Protein AF-A0A7Y7NIA6-F1 (afdb_monomer)

pLDDT: mean 88.86, std 13.06, range [45.69, 98.88]

Mean predicted aligned error: 6.19 Å

Foldseek 3Di:
DVVVVVVVVVVVVVVVVPPDPPVLPDLVNLLVLLVLLVVLQLLFAAQAQDFRHLQGFFFAQWPVQHGQATERFQRLLVLLLLLLLLLLVLLQCVVVVFPCSVVSVVSSVSNLNNCQPQFQQCLCLADPPDGGDLQLKTFSGRQDFCNLVPVVSLCSSQPVHDQQQMDDPVVNDHRVPDDPLARGHHRTYPPDDPRTHIDALLSLLSNLLSLLSQLQRDDPPDPSNVSSLSNLLSNLCQQVCLVVVVDDDDQQGRFHARPVSHTDDVVNRGRCRLCNQLSLLLNCLSPVVSVVVVVVSPDVVSLVSLQCLLQDADPALSVLLSSLSSCLNSLRHWDFDDDPVDTDTDSCSLVSLCNSQVQQLLSLVSNLSSCSSPVDLDPCVVSLVSLSLLSSLADSSAAFAPADPPHPAPSLRHDRVSSSDGSCNSRNNDPPGGRNGSCSSNSSSSSSSCVSVVNRRHD

Nearest PDB structures (foldseek):
  4ce7-assembly1_A  TM=3.516E-01  e=9.930E-02  Nonlabens ulvanivorans

Radius of gyration: 23.61 Å; Cα contacts (8 Å, |Δi|>4): 864; chains: 1; bounding box: 65×95×49 Å

Structure (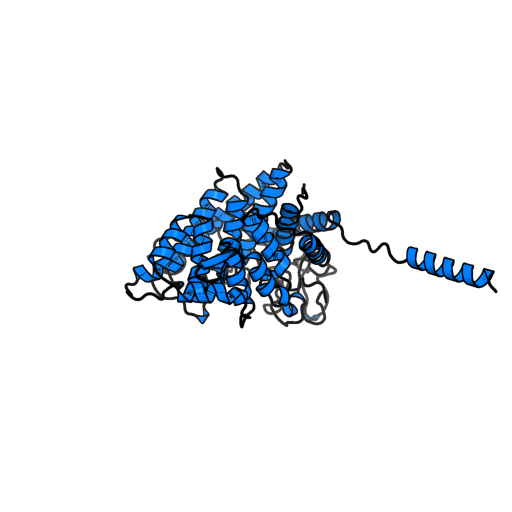mmCIF, N/CA/C/O backbone):
data_AF-A0A7Y7NIA6-F1
#
_entry.id   AF-A0A7Y7NIA6-F1
#
loop_
_atom_site.group_PDB
_atom_site.id
_atom_site.type_symbol
_atom_site.label_atom_id
_atom_site.label_alt_id
_atom_site.label_comp_id
_atom_site.label_asym_id
_atom_site.label_entity_id
_atom_site.label_seq_id
_atom_site.pdbx_PDB_ins_code
_atom_site.Cartn_x
_atom_site.Cartn_y
_atom_site.Cartn_z
_atom_site.occupancy
_atom_site.B_iso_or_equiv
_atom_site.auth_seq_id
_atom_site.auth_comp_id
_atom_site.auth_asym_id
_atom_site.auth_atom_id
_atom_site.pdbx_PDB_model_num
ATOM 1 N N . MET A 1 1 ? -16.067 -66.776 9.858 1.00 56.94 1 MET A N 1
ATOM 2 C CA . MET A 1 1 ? -16.640 -65.543 9.255 1.00 56.94 1 MET A CA 1
ATOM 3 C C . MET A 1 1 ? -16.620 -64.309 10.169 1.00 56.94 1 MET A C 1
ATOM 5 O O . MET A 1 1 ? -16.298 -63.241 9.666 1.00 56.94 1 MET A O 1
ATOM 9 N N . ARG A 1 2 ? -16.915 -64.394 11.481 1.00 56.59 2 ARG A N 1
ATOM 10 C CA . ARG A 1 2 ? -16.850 -63.221 12.394 1.00 56.59 2 ARG A CA 1
ATOM 11 C C . ARG A 1 2 ? -15.434 -62.653 12.600 1.00 56.59 2 ARG A C 1
ATOM 13 O O . ARG A 1 2 ? -15.270 -61.440 12.601 1.00 56.59 2 ARG A O 1
ATOM 20 N N . THR A 1 3 ? -14.418 -63.508 12.688 1.00 60.34 3 THR A N 1
ATOM 21 C CA . THR A 1 3 ? -13.001 -63.115 12.820 1.00 60.34 3 THR A CA 1
ATOM 22 C C . THR A 1 3 ? -12.452 -62.402 11.580 1.00 60.34 3 THR A C 1
ATOM 24 O O . THR A 1 3 ? -11.705 -61.441 11.716 1.00 60.34 3 THR A O 1
ATOM 27 N N . LEU A 1 4 ? -12.895 -62.787 10.377 1.00 60.66 4 LEU A N 1
ATOM 28 C CA . LEU A 1 4 ? -12.480 -62.138 9.128 1.00 60.66 4 LEU A CA 1
ATOM 29 C C . LEU A 1 4 ? -13.048 -60.708 9.002 1.00 60.66 4 LEU A C 1
ATOM 31 O O . LEU A 1 4 ? -12.339 -59.814 8.563 1.00 60.66 4 LEU A O 1
ATOM 35 N N . ARG A 1 5 ? -14.287 -60.461 9.469 1.00 58.72 5 ARG A N 1
ATOM 36 C CA . ARG A 1 5 ? -14.918 -59.122 9.461 1.00 58.72 5 ARG A CA 1
ATOM 37 C C . ARG A 1 5 ? -14.250 -58.130 10.420 1.00 58.72 5 ARG A C 1
ATOM 39 O O . ARG A 1 5 ? -14.116 -56.961 10.075 1.00 58.72 5 ARG A O 1
ATOM 46 N N . LEU A 1 6 ? -13.811 -58.586 11.595 1.00 60.78 6 LEU A N 1
ATOM 47 C CA . LEU A 1 6 ? -13.069 -57.747 12.548 1.00 60.78 6 LEU A CA 1
ATOM 48 C C . LEU A 1 6 ? -11.687 -57.357 12.006 1.00 60.78 6 LEU A C 1
ATOM 50 O O . LEU A 1 6 ? -11.270 -56.213 12.168 1.00 60.78 6 LEU A O 1
ATOM 54 N N . PHE A 1 7 ? -11.020 -58.267 11.292 1.00 68.44 7 PHE A N 1
ATOM 55 C CA . PHE A 1 7 ? -9.722 -57.996 10.672 1.00 68.44 7 PHE A CA 1
ATOM 56 C C . PHE A 1 7 ? -9.826 -56.968 9.532 1.00 68.44 7 PHE A C 1
ATOM 58 O O . PHE A 1 7 ? -8.998 -56.065 9.440 1.00 68.44 7 PHE A O 1
ATOM 65 N N . THR A 1 8 ? -10.883 -57.027 8.709 1.00 66.88 8 THR A N 1
ATOM 66 C CA . THR A 1 8 ? -11.112 -56.033 7.644 1.00 66.88 8 THR A CA 1
ATOM 67 C C . THR A 1 8 ? -11.431 -54.642 8.203 1.00 66.88 8 THR A C 1
ATOM 69 O O . THR A 1 8 ? -10.906 -53.656 7.694 1.00 66.88 8 THR A O 1
ATOM 72 N N . ILE A 1 9 ? -12.232 -54.539 9.274 1.00 69.62 9 ILE A N 1
ATOM 73 C CA . ILE A 1 9 ? -12.530 -53.250 9.931 1.00 69.62 9 ILE A CA 1
ATOM 74 C C . ILE A 1 9 ? -11.260 -52.645 10.545 1.00 69.62 9 ILE A C 1
ATOM 76 O O . ILE A 1 9 ? -11.031 -51.443 10.407 1.00 69.62 9 ILE A O 1
ATOM 80 N N . LEU A 1 10 ? -10.401 -53.461 11.164 1.00 65.62 10 LEU A N 1
ATOM 81 C CA . LEU A 1 10 ? -9.127 -52.999 11.714 1.00 65.62 10 LEU A CA 1
ATOM 82 C C . LEU A 1 10 ? -8.172 -52.508 10.610 1.00 65.62 10 LEU A C 1
ATOM 84 O O . LEU A 1 10 ? -7.599 -51.431 10.745 1.00 65.62 10 LEU A O 1
ATOM 88 N N . ILE A 1 11 ? -8.058 -53.230 9.487 1.00 65.38 11 ILE A N 1
ATOM 89 C CA . ILE A 1 11 ? -7.223 -52.809 8.348 1.00 65.38 11 ILE A CA 1
ATOM 90 C C . ILE A 1 11 ? -7.751 -51.515 7.724 1.00 65.38 11 ILE A C 1
ATOM 92 O O . ILE A 1 11 ? -6.953 -50.624 7.448 1.00 65.38 11 ILE A O 1
ATOM 96 N N . VAL A 1 12 ? -9.067 -51.349 7.554 1.00 61.09 12 VAL A N 1
ATOM 97 C CA . VAL A 1 12 ? -9.652 -50.094 7.048 1.00 61.09 12 VAL A CA 1
ATOM 98 C C . VAL A 1 12 ? -9.419 -48.938 8.029 1.00 61.09 12 VAL A C 1
ATOM 100 O O . VAL A 1 12 ? -9.083 -47.843 7.594 1.00 61.09 12 VAL A O 1
ATOM 103 N N . SER A 1 13 ? -9.489 -49.179 9.342 1.00 58.16 13 SER A N 1
ATOM 104 C CA . SER A 1 13 ? -9.262 -48.152 10.374 1.00 58.16 13 SER A CA 1
ATOM 105 C C . SER A 1 13 ? -7.787 -47.739 10.486 1.00 58.16 13 SER A C 1
ATOM 107 O O . SER A 1 13 ? -7.479 -46.558 10.653 1.00 58.16 13 SER A O 1
ATOM 109 N N . ILE A 1 14 ? -6.859 -48.688 10.320 1.00 58.38 14 ILE A N 1
ATOM 110 C CA . ILE A 1 14 ? -5.411 -48.428 10.285 1.00 58.38 14 ILE A CA 1
ATOM 111 C C . ILE A 1 14 ? -5.025 -47.757 8.956 1.00 58.38 14 ILE A C 1
ATOM 113 O O . ILE A 1 14 ? -4.240 -46.814 8.953 1.00 58.38 14 ILE A O 1
ATOM 117 N N . SER A 1 15 ? -5.652 -48.138 7.839 1.00 55.12 15 SER A N 1
ATOM 118 C CA . SER A 1 15 ? -5.451 -47.493 6.529 1.00 55.12 15 SER A CA 1
ATOM 119 C C . SER A 1 15 ? -6.002 -46.059 6.497 1.00 55.12 15 SER A C 1
ATOM 121 O O . SER A 1 15 ? -5.411 -45.181 5.869 1.00 55.12 15 SER A O 1
ATOM 123 N N . PHE A 1 16 ? -7.079 -45.778 7.242 1.00 52.41 16 PHE A N 1
ATOM 124 C CA . PHE A 1 16 ? -7.584 -44.415 7.447 1.00 52.41 16 PHE A CA 1
ATOM 125 C C . PHE A 1 16 ? -6.698 -43.589 8.396 1.00 52.41 16 PHE A C 1
ATOM 127 O O . PHE A 1 16 ? -6.672 -42.368 8.298 1.00 52.41 16 PHE A O 1
ATOM 134 N N . SER A 1 17 ? -5.915 -44.239 9.265 1.00 51.81 17 SER A N 1
ATOM 135 C CA . SER A 1 17 ? -4.965 -43.572 10.173 1.00 51.81 17 SER A CA 1
ATOM 136 C C . SER A 1 17 ? -3.594 -43.306 9.532 1.00 51.81 17 SER A C 1
ATOM 138 O O . SER A 1 17 ? -2.865 -42.428 9.980 1.00 51.81 17 SER A O 1
ATOM 140 N N . ILE A 1 18 ? -3.248 -44.031 8.460 1.00 54.09 18 ILE A N 1
ATOM 141 C CA . ILE A 1 18 ? -2.045 -43.795 7.634 1.00 54.09 18 ILE A CA 1
ATOM 142 C C . ILE A 1 18 ? -2.337 -42.780 6.509 1.00 54.09 18 ILE A C 1
ATOM 144 O O . ILE A 1 18 ? -1.442 -42.331 5.792 1.00 54.09 18 ILE A O 1
ATOM 148 N N . SER A 1 19 ? -3.594 -42.347 6.381 1.00 48.62 19 SER A N 1
ATOM 149 C CA . SER A 1 19 ? -4.010 -41.337 5.414 1.00 48.62 19 SER A CA 1
ATOM 150 C C . SER A 1 19 ? -3.539 -39.948 5.844 1.00 48.62 19 SER A C 1
ATOM 152 O O . SER A 1 19 ? -4.244 -39.162 6.466 1.00 48.62 19 SER A O 1
ATOM 154 N N . THR A 1 20 ? -2.312 -39.656 5.425 1.00 51.34 20 THR A N 1
ATOM 155 C CA . THR A 1 20 ? -1.742 -38.328 5.246 1.00 51.34 20 THR A CA 1
ATOM 156 C C . THR A 1 20 ? -1.583 -37.514 6.530 1.00 51.34 20 THR A C 1
ATOM 158 O O . THR A 1 20 ? -2.423 -36.693 6.896 1.00 51.34 20 THR A O 1
ATOM 161 N N . THR A 1 21 ? -0.381 -37.564 7.103 1.00 45.69 21 THR A N 1
ATOM 162 C CA . THR A 1 21 ? 0.254 -36.323 7.557 1.00 45.69 21 THR A CA 1
ATOM 163 C C . THR A 1 21 ? 0.421 -35.420 6.332 1.00 45.69 21 THR A C 1
ATOM 165 O O . THR A 1 21 ? 1.514 -35.266 5.790 1.00 45.69 21 THR A O 1
ATOM 168 N N . LEU A 1 22 ? -0.685 -34.854 5.831 1.00 47.16 22 LEU A N 1
ATOM 169 C CA . LEU A 1 22 ? -0.626 -33.611 5.088 1.00 47.16 22 LEU A CA 1
ATOM 170 C C . LEU A 1 22 ? 0.142 -32.697 6.030 1.00 47.16 22 LEU A C 1
ATOM 172 O O . LEU A 1 22 ? -0.344 -32.398 7.121 1.00 47.16 22 LEU A O 1
ATOM 176 N N . TYR A 1 23 ? 1.370 -32.338 5.657 1.00 48.06 23 TYR A N 1
ATOM 177 C CA . TYR A 1 23 ? 2.095 -31.245 6.282 1.00 48.06 23 TYR A CA 1
ATOM 178 C C . TYR A 1 23 ? 1.255 -29.995 6.029 1.00 48.06 23 TYR A C 1
ATOM 180 O O . TYR A 1 23 ? 1.491 -29.241 5.086 1.00 48.06 23 TYR A O 1
ATOM 188 N N . ALA A 1 24 ? 0.194 -29.840 6.822 1.00 53.22 24 ALA A N 1
ATOM 189 C CA . ALA A 1 24 ? -0.605 -28.648 6.891 1.00 53.22 24 ALA A CA 1
ATOM 190 C C . ALA A 1 24 ? 0.408 -27.564 7.209 1.00 53.22 24 ALA A C 1
ATOM 192 O O . ALA A 1 24 ? 1.033 -27.576 8.272 1.00 53.22 24 ALA A O 1
ATOM 193 N N . GLN A 1 25 ? 0.662 -26.714 6.218 1.00 63.22 25 GLN A N 1
ATOM 194 C CA . GLN A 1 25 ? 1.541 -25.575 6.376 1.00 63.22 25 GLN A CA 1
ATOM 195 C C . GLN A 1 25 ? 1.127 -24.868 7.674 1.00 63.22 25 GLN A C 1
ATOM 197 O O . GLN A 1 25 ? -0.040 -24.516 7.865 1.00 63.22 25 GLN A O 1
ATOM 202 N N . ASN A 1 26 ? 2.061 -24.788 8.614 1.00 84.06 26 ASN A N 1
ATOM 203 C CA . ASN A 1 26 ? 1.829 -24.239 9.941 1.00 84.06 26 ASN A CA 1
ATOM 204 C C . ASN A 1 26 ? 2.464 -22.845 10.024 1.00 84.06 26 ASN A C 1
ATOM 206 O O . ASN A 1 26 ? 3.150 -22.410 9.095 1.00 84.06 26 ASN A O 1
ATOM 210 N N . ASP A 1 27 ? 2.240 -22.135 11.130 1.00 91.88 27 ASP A N 1
ATOM 211 C CA . ASP A 1 27 ? 2.779 -20.781 11.324 1.00 91.88 27 ASP A CA 1
ATOM 212 C C . ASP A 1 27 ? 4.295 -20.711 11.039 1.00 91.88 27 ASP A C 1
ATOM 214 O O . ASP A 1 27 ? 4.760 -19.749 10.436 1.00 91.88 27 ASP A O 1
ATOM 218 N N . SER A 1 28 ? 5.057 -21.766 11.365 1.00 93.44 28 SER A N 1
ATOM 219 C CA . SER A 1 28 ? 6.502 -21.833 11.102 1.00 93.44 28 SER A CA 1
ATOM 220 C C . SER A 1 28 ? 6.844 -21.759 9.610 1.00 93.44 28 SER A C 1
ATOM 222 O O . SER A 1 28 ? 7.768 -21.039 9.229 1.00 93.44 28 SER A O 1
ATOM 224 N N . LEU A 1 29 ? 6.100 -22.451 8.739 1.00 94.12 29 LEU A N 1
ATOM 225 C CA . LEU A 1 29 ? 6.348 -22.369 7.298 1.00 94.12 29 LEU A CA 1
ATOM 226 C C . LEU A 1 29 ? 5.992 -20.987 6.738 1.00 94.12 29 LEU A C 1
ATOM 228 O O . LEU A 1 29 ? 6.710 -20.479 5.878 1.00 94.12 29 LEU A O 1
ATOM 232 N N . ASN A 1 30 ? 4.919 -20.364 7.225 1.00 96.31 30 ASN A N 1
ATOM 233 C CA . ASN A 1 30 ? 4.553 -19.020 6.781 1.00 96.31 30 ASN A CA 1
ATOM 234 C C . ASN A 1 30 ? 5.551 -17.958 7.247 1.00 96.31 30 ASN A C 1
ATOM 236 O O . ASN A 1 30 ? 5.820 -17.045 6.475 1.00 96.31 30 ASN A O 1
ATOM 240 N N . ILE A 1 31 ? 6.175 -18.123 8.418 1.00 96.75 31 ILE A N 1
ATOM 241 C CA . ILE A 1 31 ? 7.287 -17.269 8.864 1.00 96.75 31 ILE A CA 1
ATOM 242 C C . ILE A 1 31 ? 8.500 -17.423 7.933 1.00 96.75 31 ILE A C 1
ATOM 244 O O . ILE A 1 31 ? 9.077 -16.426 7.504 1.00 96.75 31 ILE A O 1
ATOM 248 N N . LYS A 1 32 ? 8.862 -18.652 7.534 1.00 96.88 32 LYS A N 1
ATOM 249 C CA . LYS A 1 32 ? 9.937 -18.866 6.540 1.00 96.88 32 LYS A CA 1
ATOM 250 C C . LYS A 1 32 ? 9.607 -18.209 5.198 1.00 96.88 32 LYS A C 1
ATOM 252 O O . LYS A 1 32 ? 10.449 -17.532 4.614 1.00 96.88 32 LYS A O 1
ATOM 257 N N . LYS A 1 33 ? 8.362 -18.368 4.736 1.00 97.31 33 LYS A N 1
ATOM 258 C CA . LYS A 1 33 ? 7.860 -17.738 3.507 1.00 97.31 33 LYS A CA 1
ATOM 259 C C . LYS A 1 33 ? 7.887 -16.210 3.616 1.00 97.31 33 LYS A C 1
ATOM 261 O O . LYS A 1 33 ? 8.273 -15.547 2.662 1.00 97.31 33 LYS A O 1
ATOM 266 N N . TYR A 1 34 ? 7.540 -15.657 4.778 1.00 98.25 34 TYR A N 1
ATOM 267 C CA . TYR A 1 34 ? 7.600 -14.225 5.061 1.00 98.25 34 TYR A CA 1
ATOM 268 C C . TYR A 1 34 ? 9.010 -13.674 4.871 1.00 98.25 34 TYR A C 1
ATOM 270 O O . TYR A 1 34 ? 9.196 -12.756 4.076 1.00 98.25 34 TYR A O 1
ATOM 278 N N . TRP A 1 35 ? 10.011 -14.271 5.521 1.00 98.06 35 TRP A N 1
ATOM 279 C CA . TRP A 1 35 ? 11.391 -13.803 5.400 1.00 98.06 35 TRP A CA 1
ATOM 280 C C . TRP A 1 35 ? 11.966 -14.004 3.997 1.00 98.06 35 TRP A C 1
ATOM 282 O O . TRP A 1 35 ? 12.663 -13.124 3.491 1.00 98.06 35 TRP A O 1
ATOM 292 N N . HIS A 1 36 ? 11.590 -15.087 3.312 1.00 98.06 36 HIS A N 1
ATOM 293 C CA . HIS A 1 36 ? 11.921 -15.263 1.900 1.00 98.06 36 HIS A CA 1
ATOM 294 C C . HIS A 1 36 ? 11.321 -14.142 1.028 1.00 98.06 36 HIS A C 1
ATOM 296 O O . HIS A 1 36 ? 12.030 -13.531 0.230 1.00 98.06 36 HIS A O 1
ATOM 302 N N . TYR A 1 37 ? 10.042 -13.798 1.217 1.00 98.44 37 TYR A N 1
ATOM 303 C CA . TYR A 1 37 ? 9.395 -12.684 0.510 1.00 98.44 37 TYR A CA 1
ATOM 304 C C . TYR A 1 37 ? 10.047 -11.339 0.843 1.00 98.44 37 TYR A C 1
ATOM 306 O O . TYR A 1 37 ? 10.213 -10.499 -0.043 1.00 98.44 37 TYR A O 1
ATOM 314 N N . ARG A 1 38 ? 10.448 -11.139 2.101 1.00 98.31 38 ARG A N 1
ATOM 315 C CA . ARG A 1 38 ? 11.117 -9.922 2.558 1.00 98.31 38 ARG A CA 1
ATOM 316 C C . ARG A 1 38 ? 12.483 -9.745 1.901 1.00 98.31 38 ARG A C 1
ATOM 318 O O . ARG A 1 38 ? 12.774 -8.652 1.422 1.00 98.31 38 ARG A O 1
ATOM 325 N N . GLN A 1 39 ? 13.281 -10.812 1.806 1.00 98.12 39 GLN A N 1
ATOM 326 C CA . GLN A 1 39 ? 14.541 -10.817 1.055 1.00 98.12 39 GLN A CA 1
ATOM 327 C C . GLN A 1 39 ? 14.295 -10.570 -0.438 1.00 98.12 39 GLN A C 1
ATOM 329 O O . GLN A 1 39 ? 14.979 -9.756 -1.061 1.00 98.12 39 GLN A O 1
ATOM 334 N N . ARG A 1 40 ? 13.281 -11.233 -1.005 1.00 97.62 40 ARG A N 1
ATOM 335 C CA . ARG A 1 40 ? 12.864 -11.072 -2.403 1.00 97.62 40 ARG A CA 1
ATOM 336 C C . ARG A 1 40 ? 12.406 -9.644 -2.721 1.00 97.62 40 ARG A C 1
ATOM 338 O O . ARG A 1 40 ? 12.496 -9.214 -3.869 1.00 97.62 40 ARG A O 1
ATOM 345 N N . LEU A 1 41 ? 11.951 -8.873 -1.736 1.00 98.19 41 LEU A N 1
ATOM 346 C CA . LEU A 1 41 ? 11.531 -7.487 -1.940 1.00 98.19 41 LEU A CA 1
ATOM 347 C C . LEU A 1 41 ? 12.674 -6.585 -2.444 1.00 98.19 41 LEU A C 1
ATOM 349 O O . LEU A 1 41 ? 12.392 -5.619 -3.149 1.00 98.19 41 LEU A O 1
ATOM 353 N N . ASN A 1 42 ? 13.942 -6.944 -2.202 1.00 98.12 42 ASN A N 1
ATOM 354 C CA . ASN A 1 42 ? 15.114 -6.236 -2.746 1.00 98.12 42 ASN A CA 1
ATOM 355 C C . ASN A 1 42 ? 15.147 -6.212 -4.286 1.00 98.12 42 ASN A C 1
ATOM 357 O O . ASN A 1 42 ? 15.762 -5.337 -4.885 1.00 98.12 42 ASN A O 1
ATOM 361 N N . TYR A 1 43 ? 14.443 -7.132 -4.952 1.00 98.31 43 TYR A N 1
ATOM 362 C CA . TYR A 1 43 ? 14.267 -7.092 -6.405 1.00 98.31 43 TYR A CA 1
ATOM 363 C C . TYR A 1 43 ? 13.181 -6.101 -6.847 1.00 98.31 43 TYR A C 1
ATOM 365 O O . TYR A 1 43 ? 13.045 -5.832 -8.031 1.00 98.31 43 TYR A O 1
ATOM 373 N N . PHE A 1 44 ? 12.369 -5.547 -5.954 1.00 98.38 44 PHE A N 1
ATOM 374 C CA . PHE A 1 44 ? 11.245 -4.677 -6.321 1.00 98.38 44 PHE A CA 1
ATOM 375 C C . PHE A 1 44 ? 11.392 -3.256 -5.787 1.00 98.38 44 PHE A C 1
ATOM 377 O O . PHE A 1 44 ? 10.779 -2.342 -6.330 1.00 98.38 44 PHE A O 1
ATOM 384 N N . VAL A 1 45 ? 12.211 -3.044 -4.760 1.00 98.44 45 VAL A N 1
ATOM 385 C CA . VAL A 1 45 ? 12.496 -1.721 -4.205 1.00 98.44 45 VAL A CA 1
ATOM 386 C C . VAL A 1 45 ? 13.968 -1.615 -3.844 1.00 98.44 45 VAL A C 1
ATOM 388 O O . VAL A 1 45 ? 14.545 -2.550 -3.302 1.00 98.44 45 VAL A O 1
ATOM 391 N N . MET A 1 46 ? 14.555 -0.453 -4.120 1.00 98.31 46 MET A N 1
ATOM 392 C CA . MET A 1 46 ? 15.884 -0.070 -3.650 1.00 98.31 46 MET A CA 1
ATOM 393 C C . MET A 1 46 ? 15.723 0.994 -2.563 1.00 98.31 46 MET A C 1
ATOM 395 O O . MET A 1 46 ? 15.430 2.141 -2.913 1.00 98.31 46 MET A O 1
ATOM 399 N N . PRO A 1 47 ? 15.871 0.671 -1.265 1.00 98.50 47 PRO A N 1
ATOM 400 C CA . PRO A 1 47 ? 15.765 1.660 -0.199 1.00 98.50 47 PRO A CA 1
ATOM 401 C C . PRO A 1 47 ? 16.750 2.817 -0.387 1.00 98.50 47 PRO A C 1
ATOM 403 O O . PRO A 1 47 ? 17.923 2.618 -0.698 1.00 98.50 47 PRO A O 1
ATOM 406 N N . GLY A 1 48 ? 16.269 4.040 -0.187 1.00 98.25 48 GLY A N 1
ATOM 407 C CA . GLY A 1 48 ? 17.078 5.247 -0.310 1.00 98.25 48 GLY A CA 1
ATOM 408 C C . GLY A 1 48 ? 16.248 6.507 -0.530 1.00 98.25 48 GLY A C 1
ATOM 409 O O . GLY A 1 48 ? 15.018 6.463 -0.582 1.00 98.25 48 GLY A O 1
ATOM 410 N N . ILE A 1 49 ? 16.934 7.643 -0.632 1.00 97.44 49 ILE A N 1
ATOM 411 C CA . ILE A 1 49 ? 16.311 8.969 -0.764 1.00 97.44 49 ILE A CA 1
ATOM 412 C C . ILE A 1 49 ? 16.559 9.622 -2.120 1.00 97.44 49 ILE A C 1
ATOM 414 O O . ILE A 1 49 ? 16.176 10.767 -2.290 1.00 97.44 49 ILE A O 1
ATOM 418 N N . GLN A 1 50 ? 17.220 8.967 -3.074 1.00 97.50 50 GLN A N 1
ATOM 419 C CA . GLN A 1 50 ? 17.340 9.522 -4.423 1.00 97.50 50 GLN A CA 1
ATOM 420 C C . GLN A 1 50 ? 16.037 9.321 -5.206 1.00 97.50 50 GLN A C 1
ATOM 422 O O . GLN A 1 50 ? 15.220 8.453 -4.888 1.00 97.50 50 GLN A O 1
ATOM 427 N N . ARG A 1 51 ? 15.849 10.094 -6.279 1.00 96.00 51 ARG A N 1
ATOM 428 C CA . ARG A 1 51 ? 14.705 9.925 -7.183 1.00 96.00 51 ARG A CA 1
ATOM 429 C C . ARG A 1 51 ? 14.641 8.481 -7.704 1.00 96.00 51 ARG A C 1
ATOM 431 O O . ARG A 1 51 ? 15.641 7.950 -8.177 1.00 96.00 51 ARG A O 1
ATOM 438 N N . GLY A 1 52 ? 13.467 7.860 -7.602 1.00 95.38 52 GLY A N 1
ATOM 439 C CA . GLY A 1 52 ? 13.235 6.453 -7.955 1.00 95.38 52 GLY A CA 1
ATOM 440 C C . GLY A 1 52 ? 13.540 5.428 -6.850 1.00 95.38 52 GLY A C 1
ATOM 441 O O . GLY A 1 52 ? 12.955 4.351 -6.859 1.00 95.38 52 GLY A O 1
ATOM 442 N N . GLN A 1 53 ? 14.380 5.753 -5.859 1.00 98.12 53 GLN A N 1
ATOM 443 C CA . GLN A 1 53 ? 14.597 4.883 -4.693 1.00 98.12 53 GLN A CA 1
ATOM 444 C C . GLN A 1 53 ? 13.362 4.865 -3.789 1.00 98.12 53 GLN A C 1
ATOM 446 O O . GLN A 1 53 ? 12.514 5.742 -3.887 1.00 98.12 53 GLN A O 1
ATOM 451 N N . SER A 1 54 ? 13.226 3.842 -2.945 1.00 98.00 54 SER A N 1
ATOM 452 C CA . SER A 1 54 ? 12.076 3.574 -2.063 1.00 98.00 54 SER A CA 1
ATOM 453 C C . SER A 1 54 ? 10.693 3.557 -2.738 1.00 98.00 54 SER A C 1
ATOM 455 O O . SER A 1 54 ? 9.684 3.396 -2.053 1.00 98.00 54 SER A O 1
ATOM 457 N N . GLN A 1 55 ? 10.634 3.670 -4.067 1.00 97.19 55 GLN A N 1
ATOM 458 C CA . GLN A 1 55 ? 9.452 3.373 -4.855 1.00 97.19 55 GLN A CA 1
ATOM 459 C C . GLN A 1 55 ? 9.471 1.886 -5.171 1.00 97.19 55 GLN A C 1
ATOM 461 O O . GLN A 1 55 ? 10.441 1.356 -5.703 1.00 97.19 55 GLN A O 1
ATOM 466 N N . ILE A 1 56 ? 8.409 1.203 -4.774 1.00 97.38 56 ILE A N 1
ATOM 467 C CA . ILE A 1 56 ? 8.197 -0.212 -5.001 1.00 97.38 56 ILE A CA 1
ATOM 468 C C . ILE A 1 56 ? 7.614 -0.462 -6.397 1.00 97.38 56 ILE A C 1
ATOM 470 O O . ILE A 1 56 ? 6.592 0.115 -6.777 1.00 97.38 56 ILE A O 1
ATOM 474 N N . ALA A 1 57 ? 8.247 -1.370 -7.133 1.00 97.44 57 ALA A N 1
ATOM 475 C CA . ALA A 1 57 ? 7.705 -1.932 -8.355 1.00 97.44 57 ALA A CA 1
ATOM 476 C C . ALA A 1 57 ? 6.566 -2.907 -8.044 1.00 97.44 57 ALA A C 1
ATOM 478 O O . ALA A 1 57 ? 6.664 -3.764 -7.158 1.00 97.44 57 ALA A O 1
ATOM 479 N N . GLY A 1 58 ? 5.479 -2.800 -8.798 1.00 96.00 58 GLY A N 1
ATOM 480 C CA . GLY A 1 58 ? 4.357 -3.723 -8.704 1.00 96.00 58 GLY A CA 1
ATOM 481 C C . GLY A 1 58 ? 4.658 -5.066 -9.357 1.00 96.00 58 GLY A C 1
ATOM 482 O O . GLY A 1 58 ? 4.334 -6.123 -8.806 1.00 96.00 58 GLY A O 1
ATOM 483 N N . ILE A 1 59 ? 5.288 -5.007 -10.534 1.00 95.44 59 ILE A N 1
ATOM 484 C CA . ILE A 1 59 ? 5.483 -6.148 -11.429 1.00 95.44 59 ILE A CA 1
ATOM 485 C C . ILE A 1 59 ? 6.905 -6.131 -12.002 1.00 95.44 59 ILE A C 1
ATOM 487 O O . ILE A 1 59 ? 7.439 -5.077 -12.340 1.00 95.44 59 ILE A O 1
ATOM 491 N N . ARG A 1 60 ? 7.497 -7.314 -12.157 1.00 94.81 60 ARG A N 1
ATOM 492 C CA . ARG A 1 60 ? 8.689 -7.567 -12.976 1.00 94.81 60 ARG A CA 1
ATOM 493 C C . ARG A 1 60 ? 8.353 -8.552 -14.083 1.00 94.81 60 ARG A C 1
ATOM 495 O O . ARG A 1 60 ? 7.520 -9.436 -13.875 1.00 94.81 60 ARG A O 1
ATOM 502 N N . ASN A 1 61 ? 9.059 -8.453 -15.204 1.00 91.94 61 ASN A N 1
ATOM 503 C CA . ASN A 1 61 ? 8.927 -9.354 -16.344 1.00 91.94 61 ASN A CA 1
ATOM 504 C C . ASN A 1 61 ? 7.478 -9.443 -16.837 1.00 91.94 61 ASN A C 1
ATOM 506 O O . ASN A 1 61 ? 6.880 -10.516 -16.885 1.00 91.94 61 ASN A O 1
ATOM 510 N N . ARG A 1 62 ? 6.903 -8.289 -17.164 1.00 87.69 62 ARG A N 1
ATOM 511 C CA . ARG A 1 62 ? 5.541 -8.139 -17.645 1.00 87.69 62 ARG A CA 1
ATOM 512 C C . ARG A 1 62 ? 5.431 -8.607 -19.103 1.00 87.69 62 ARG A C 1
ATOM 514 O O . ARG A 1 62 ? 6.102 -8.086 -19.994 1.00 87.69 62 ARG A O 1
ATOM 521 N N . PHE A 1 63 ? 4.602 -9.617 -19.381 1.00 76.81 63 PHE A N 1
ATOM 522 C CA . PHE A 1 63 ? 4.661 -10.299 -20.692 1.00 76.81 63 PHE A CA 1
ATOM 523 C C . PHE A 1 63 ? 4.034 -9.532 -21.860 1.00 76.81 63 PHE A C 1
ATOM 525 O O . PHE A 1 63 ? 4.370 -9.818 -23.006 1.00 76.81 63 PHE A O 1
ATOM 532 N N . ASP A 1 64 ? 3.162 -8.559 -21.608 1.00 71.44 64 ASP A N 1
ATOM 533 C CA . ASP A 1 64 ? 2.570 -7.692 -22.638 1.00 71.44 64 ASP A CA 1
ATOM 534 C C . ASP A 1 64 ? 3.484 -6.518 -23.045 1.00 71.44 64 ASP A C 1
ATOM 536 O O . ASP A 1 64 ? 3.254 -5.914 -24.090 1.00 71.44 64 ASP A O 1
ATOM 540 N N . CYS A 1 65 ? 4.549 -6.217 -22.287 1.00 56.25 65 CYS A N 1
ATOM 541 C CA . CYS A 1 65 ? 5.444 -5.067 -22.523 1.00 56.25 65 CYS A CA 1
ATOM 542 C C . CYS A 1 65 ? 6.867 -5.449 -22.996 1.00 56.25 65 CYS A C 1
ATOM 544 O O . CYS A 1 65 ? 7.774 -4.606 -23.082 1.00 56.25 65 CYS A O 1
ATOM 546 N N . GLY A 1 66 ? 7.050 -6.724 -23.355 1.00 60.50 66 GLY A N 1
ATOM 547 C CA . GLY A 1 66 ? 8.345 -7.324 -23.660 1.00 60.50 66 GLY A CA 1
ATOM 548 C C . GLY A 1 66 ? 9.080 -7.704 -22.376 1.00 60.50 66 GLY A C 1
ATOM 549 O O . GLY A 1 66 ? 9.277 -6.863 -21.507 1.00 60.50 66 GLY A O 1
ATOM 550 N N . ALA A 1 67 ? 9.484 -8.974 -22.277 1.00 75.31 67 ALA A N 1
ATOM 551 C CA . ALA A 1 67 ? 10.222 -9.519 -21.137 1.00 75.31 67 ALA A CA 1
ATOM 552 C C . ALA A 1 67 ? 11.430 -8.642 -20.735 1.00 75.31 67 ALA A C 1
ATOM 554 O O . ALA A 1 67 ? 11.972 -7.906 -21.564 1.00 75.31 67 ALA A O 1
ATOM 555 N N . ASN A 1 68 ? 11.894 -8.776 -19.487 1.00 89.75 68 ASN A N 1
ATOM 556 C CA . ASN A 1 68 ? 12.976 -7.997 -18.867 1.00 89.75 68 ASN A CA 1
ATOM 557 C C . ASN A 1 68 ? 12.630 -6.556 -18.460 1.00 89.75 68 ASN A C 1
ATOM 559 O O . ASN A 1 68 ? 13.507 -5.690 -18.459 1.00 89.75 68 ASN A O 1
ATOM 563 N N . ASP A 1 69 ? 11.386 -6.260 -18.106 1.00 93.31 69 ASP A N 1
ATOM 564 C CA . ASP A 1 69 ? 10.986 -4.949 -17.599 1.00 93.31 69 ASP A CA 1
ATOM 565 C C . ASP A 1 69 ? 10.641 -4.958 -16.101 1.00 93.31 69 ASP A C 1
ATOM 567 O O . ASP A 1 69 ? 10.328 -5.988 -15.503 1.00 93.31 69 ASP A O 1
ATOM 571 N N . ILE A 1 70 ? 10.698 -3.780 -15.487 1.00 95.94 70 ILE A N 1
ATOM 572 C CA . ILE A 1 70 ? 10.180 -3.514 -14.145 1.00 95.94 70 ILE A CA 1
ATOM 573 C C . ILE A 1 70 ? 9.143 -2.391 -14.230 1.00 95.94 70 ILE A C 1
ATOM 575 O O . ILE A 1 70 ? 9.392 -1.347 -14.829 1.00 95.94 70 ILE A O 1
ATOM 579 N N . ASN A 1 71 ? 7.963 -2.616 -13.658 1.00 95.56 71 ASN A N 1
ATOM 580 C CA . ASN A 1 71 ? 6.824 -1.709 -13.743 1.00 95.56 71 ASN A CA 1
ATOM 581 C C . ASN A 1 71 ? 6.487 -1.142 -12.360 1.00 95.56 71 ASN A C 1
ATOM 583 O O . ASN A 1 71 ? 6.263 -1.895 -11.405 1.00 95.56 71 ASN A O 1
ATOM 587 N N . PHE A 1 72 ? 6.421 0.185 -12.271 1.00 95.00 72 PHE A N 1
ATOM 588 C CA . PHE A 1 72 ? 6.095 0.916 -11.044 1.00 95.00 72 PHE A CA 1
ATOM 589 C C . PHE A 1 72 ? 4.668 1.476 -11.029 1.00 95.00 72 PHE A C 1
ATOM 591 O O . PHE A 1 72 ? 4.280 2.048 -10.016 1.00 95.00 72 PHE A O 1
ATOM 598 N N . GLY A 1 73 ? 3.883 1.294 -12.096 1.00 89.19 73 GLY A N 1
ATOM 599 C CA . GLY A 1 73 ? 2.570 1.917 -12.267 1.00 89.19 73 GLY A CA 1
ATOM 600 C C . GLY A 1 73 ? 1.609 1.647 -11.104 1.00 89.19 73 GLY A C 1
ATOM 601 O O . GLY A 1 73 ? 1.772 0.684 -10.362 1.00 89.19 73 GLY A O 1
ATOM 602 N N . GLN A 1 74 ? 0.591 2.504 -10.928 1.00 88.88 74 GLN A N 1
ATOM 603 C CA . GLN A 1 74 ? -0.314 2.482 -9.755 1.00 88.88 74 GLN A CA 1
ATOM 604 C C . GLN A 1 74 ? 0.439 2.613 -8.415 1.00 88.88 74 GLN A C 1
ATOM 606 O O . GLN A 1 74 ? 0.011 2.101 -7.373 1.00 88.88 74 GLN A O 1
ATOM 611 N N . HIS A 1 75 ? 1.588 3.293 -8.443 1.00 93.19 75 HIS A N 1
ATOM 612 C CA . HIS A 1 75 ? 2.557 3.303 -7.358 1.00 93.19 75 HIS A CA 1
ATOM 613 C C . HIS A 1 75 ? 1.956 3.744 -6.017 1.00 93.19 75 HIS A C 1
ATOM 615 O O . HIS A 1 75 ? 2.288 3.148 -5.000 1.00 93.19 75 HIS A O 1
ATOM 621 N N . GLY A 1 76 ? 1.019 4.701 -5.985 1.00 95.69 76 GLY A N 1
ATOM 622 C CA . GLY A 1 76 ? 0.397 5.152 -4.730 1.00 95.69 76 GLY A CA 1
ATOM 623 C C . GLY A 1 76 ? -0.271 4.028 -3.920 1.00 95.69 76 GLY A C 1
ATOM 624 O O . GLY A 1 76 ? -0.204 4.026 -2.688 1.00 95.69 76 GLY A O 1
ATOM 625 N N . ILE A 1 77 ? -0.845 3.021 -4.593 1.00 96.38 77 ILE A N 1
ATOM 626 C CA . ILE A 1 77 ? -1.440 1.847 -3.936 1.00 96.38 77 ILE A CA 1
ATOM 627 C C . ILE A 1 77 ? -0.344 0.947 -3.357 1.00 96.38 77 ILE A C 1
ATOM 629 O O . ILE A 1 77 ? -0.374 0.618 -2.167 1.00 96.38 77 ILE A O 1
ATOM 633 N N . TYR A 1 78 ? 0.644 0.580 -4.175 1.00 97.44 78 TYR A N 1
ATOM 634 C CA . TYR A 1 78 ? 1.755 -0.270 -3.746 1.00 97.44 78 TYR A CA 1
ATOM 635 C C . TYR A 1 78 ? 2.592 0.375 -2.648 1.00 97.44 78 TYR A C 1
ATOM 637 O O . TYR A 1 78 ? 2.987 -0.295 -1.698 1.00 97.44 78 TYR A O 1
ATOM 645 N N . PHE A 1 79 ? 2.830 1.677 -2.753 1.00 98.19 79 PHE A N 1
ATOM 646 C CA . PHE A 1 79 ? 3.557 2.457 -1.771 1.00 98.19 79 PHE A CA 1
ATOM 647 C C . PHE A 1 79 ? 2.840 2.442 -0.423 1.00 98.19 79 PHE A C 1
ATOM 649 O O . PHE A 1 79 ? 3.469 2.177 0.599 1.00 98.19 79 PHE A O 1
ATOM 656 N N . GLY A 1 80 ? 1.512 2.615 -0.418 1.00 98.44 80 GLY A N 1
ATOM 657 C CA . GLY A 1 80 ? 0.695 2.433 0.781 1.00 98.44 80 GLY A CA 1
ATOM 658 C C . GLY A 1 80 ? 0.866 1.042 1.406 1.00 98.44 80 GLY A C 1
ATOM 659 O O . GLY A 1 80 ? 1.049 0.913 2.615 1.00 98.44 80 GLY A O 1
ATOM 660 N N . TYR A 1 81 ? 0.879 -0.013 0.592 1.00 98.50 81 TYR A N 1
ATOM 661 C CA . TYR A 1 81 ? 1.083 -1.380 1.081 1.00 98.50 81 TYR A CA 1
ATOM 662 C C . TYR A 1 81 ? 2.498 -1.594 1.620 1.00 98.50 81 TYR A C 1
ATOM 664 O O . TYR A 1 81 ? 2.663 -2.252 2.642 1.00 98.50 81 TYR A O 1
ATOM 672 N N . TYR A 1 82 ? 3.504 -1.008 0.975 1.00 98.75 82 TYR A N 1
ATOM 673 C CA . TYR A 1 82 ? 4.902 -1.093 1.379 1.00 98.75 82 TYR A CA 1
ATOM 674 C C . TYR A 1 82 ? 5.139 -0.435 2.739 1.00 98.75 82 TYR A C 1
ATOM 676 O O . TYR A 1 82 ? 5.620 -1.096 3.658 1.00 98.75 82 TYR A O 1
ATOM 684 N N . ILE A 1 83 ? 4.716 0.821 2.922 1.00 98.88 83 ILE A N 1
ATOM 685 C CA . ILE A 1 83 ? 4.877 1.504 4.215 1.00 98.88 83 ILE A CA 1
ATOM 686 C C . ILE A 1 83 ? 4.022 0.857 5.314 1.00 98.88 83 ILE A C 1
ATOM 688 O O . ILE A 1 83 ? 4.438 0.812 6.470 1.00 98.88 83 ILE A O 1
ATOM 692 N N . GLY A 1 84 ? 2.851 0.308 4.964 1.00 98.81 84 GLY A N 1
ATOM 693 C CA . GLY A 1 84 ? 2.017 -0.458 5.891 1.00 98.81 84 GLY A CA 1
ATOM 694 C C . GLY A 1 84 ? 2.662 -1.784 6.308 1.00 98.81 84 GLY A C 1
ATOM 695 O O . GLY A 1 84 ? 2.616 -2.151 7.483 1.00 98.81 84 GLY A O 1
ATOM 696 N N . MET A 1 85 ? 3.304 -2.484 5.369 1.00 98.75 85 MET A N 1
ATOM 697 C CA . MET A 1 85 ? 4.069 -3.704 5.633 1.00 98.75 85 MET A CA 1
ATOM 698 C C . MET A 1 85 ? 5.239 -3.404 6.570 1.00 98.75 85 MET A C 1
ATOM 700 O O . MET A 1 85 ? 5.315 -4.020 7.628 1.00 98.75 85 MET A O 1
ATOM 704 N N . LEU A 1 86 ? 6.056 -2.389 6.267 1.00 98.88 86 LEU A N 1
ATOM 705 C CA . LEU A 1 86 ? 7.182 -1.995 7.119 1.00 98.88 86 LEU A CA 1
ATOM 706 C C . LEU A 1 86 ? 6.732 -1.582 8.528 1.00 98.88 86 LEU A C 1
ATOM 708 O O . LEU A 1 86 ? 7.342 -1.979 9.513 1.00 98.88 86 LEU A O 1
ATOM 712 N N . ALA A 1 87 ? 5.641 -0.823 8.655 1.00 98.81 87 ALA A N 1
ATOM 713 C CA . ALA A 1 87 ? 5.131 -0.413 9.964 1.00 98.81 87 ALA A CA 1
ATOM 714 C C . ALA A 1 87 ? 4.624 -1.594 10.806 1.00 98.81 87 ALA A C 1
ATOM 716 O O . ALA A 1 87 ? 4.834 -1.639 12.019 1.00 98.81 87 ALA A O 1
ATOM 717 N N . THR A 1 88 ? 3.944 -2.552 10.173 1.00 98.81 88 THR A N 1
ATOM 718 C CA . THR A 1 88 ? 3.443 -3.747 10.866 1.00 98.81 88 THR A CA 1
ATOM 719 C C . THR A 1 88 ? 4.566 -4.736 11.196 1.00 98.81 88 THR A C 1
ATOM 721 O O . THR A 1 88 ? 4.536 -5.320 12.277 1.00 98.81 88 THR A O 1
ATOM 724 N N . GLU A 1 89 ? 5.585 -4.857 10.338 1.00 98.75 89 GLU A N 1
ATOM 725 C CA . GLU A 1 89 ? 6.827 -5.599 10.606 1.00 98.75 89 GLU A CA 1
ATOM 726 C C . GLU A 1 89 ? 7.578 -4.986 11.792 1.00 98.75 89 GLU A C 1
ATOM 728 O O . GLU A 1 89 ? 7.879 -5.689 12.755 1.00 98.75 89 GLU A O 1
ATOM 733 N N . PHE A 1 90 ? 7.792 -3.663 11.776 1.00 98.69 90 PHE A N 1
ATOM 734 C CA . PHE A 1 90 ? 8.412 -2.931 12.881 1.00 98.69 90 PHE A CA 1
ATOM 735 C C . PHE A 1 90 ? 7.707 -3.230 14.200 1.00 98.69 90 PHE A C 1
ATOM 737 O O . PHE A 1 90 ? 8.366 -3.562 15.180 1.00 98.69 90 PHE A O 1
ATOM 744 N N . LYS A 1 91 ? 6.371 -3.138 14.226 1.00 98.25 91 LYS A N 1
ATOM 745 C CA . LYS A 1 91 ? 5.596 -3.411 15.438 1.00 98.25 91 LYS A CA 1
ATOM 746 C C . LYS A 1 91 ? 5.862 -4.815 15.969 1.00 98.25 91 LYS A C 1
ATOM 748 O O . LYS A 1 91 ? 6.117 -4.961 17.158 1.00 98.25 91 LYS A O 1
ATOM 753 N N . LEU A 1 92 ? 5.797 -5.829 15.111 1.00 98.12 92 LEU A N 1
ATOM 754 C CA . LEU A 1 92 ? 5.999 -7.211 15.531 1.00 98.12 92 LEU A CA 1
ATOM 755 C C . LEU A 1 92 ? 7.418 -7.464 16.058 1.00 98.12 92 LEU A C 1
ATOM 757 O O . LEU A 1 92 ? 7.564 -8.078 17.113 1.00 98.12 92 LEU A O 1
ATOM 761 N N . LEU A 1 93 ? 8.440 -6.964 15.357 1.00 98.19 93 LEU A N 1
ATOM 762 C CA . LEU A 1 93 ? 9.842 -7.096 15.765 1.00 98.19 93 LEU A CA 1
ATOM 763 C C . LEU A 1 93 ? 10.118 -6.338 17.068 1.00 98.19 93 LEU A C 1
ATOM 765 O O . LEU A 1 93 ? 10.741 -6.870 17.985 1.00 98.19 93 LEU A O 1
ATOM 769 N N . ASN A 1 94 ? 9.597 -5.116 17.192 1.00 98.00 94 ASN A N 1
ATOM 770 C CA . ASN A 1 94 ? 9.746 -4.299 18.391 1.00 98.00 94 ASN A CA 1
ATOM 771 C C . ASN A 1 94 ? 9.043 -4.933 19.603 1.00 98.00 94 ASN A C 1
ATOM 773 O O . ASN A 1 94 ? 9.628 -4.997 20.680 1.00 98.00 94 ASN A O 1
ATOM 777 N N . ASP A 1 95 ? 7.824 -5.453 19.430 1.00 96.94 95 ASP A N 1
ATOM 778 C CA . ASP A 1 95 ? 7.092 -6.170 20.485 1.00 96.94 95 ASP A CA 1
ATOM 779 C C . ASP A 1 95 ? 7.799 -7.485 20.889 1.00 96.94 95 ASP A C 1
ATOM 781 O O . ASP A 1 95 ? 7.635 -7.971 22.013 1.00 96.94 95 ASP A O 1
ATOM 785 N N . ALA A 1 96 ? 8.596 -8.070 19.987 1.00 97.44 96 ALA A N 1
ATOM 786 C CA . ALA A 1 96 ? 9.438 -9.232 20.259 1.00 97.44 96 ALA A CA 1
ATOM 787 C C . ALA A 1 96 ? 10.798 -8.878 20.897 1.00 97.44 96 ALA A C 1
ATOM 789 O O . ALA A 1 96 ? 11.475 -9.782 21.383 1.00 97.44 96 ALA A O 1
ATOM 790 N N . GLY A 1 97 ? 11.184 -7.597 20.939 1.00 97.38 97 GLY A N 1
ATOM 791 C CA . GLY A 1 97 ? 12.506 -7.156 21.396 1.00 97.38 97 GLY A CA 1
ATOM 792 C C . GLY A 1 97 ? 13.636 -7.431 20.395 1.00 97.38 97 GLY A C 1
ATOM 793 O O . GLY A 1 97 ? 14.798 -7.488 20.788 1.00 97.38 97 GLY A O 1
ATOM 794 N N . ASP A 1 98 ? 13.310 -7.621 19.115 1.00 96.56 98 ASP A N 1
ATOM 795 C CA . ASP A 1 98 ? 14.271 -7.902 18.049 1.00 96.56 98 ASP A CA 1
ATOM 796 C C . ASP A 1 98 ? 14.964 -6.608 17.575 1.00 96.56 98 ASP A C 1
ATOM 798 O O . ASP A 1 98 ? 14.323 -5.617 17.211 1.00 96.56 98 ASP A O 1
ATOM 802 N N . ASN A 1 99 ? 16.301 -6.612 17.552 1.00 96.31 99 ASN A N 1
ATOM 803 C CA . ASN A 1 99 ? 17.108 -5.452 17.162 1.00 96.31 99 ASN A CA 1
ATOM 804 C C . ASN A 1 99 ? 16.941 -5.057 15.685 1.00 96.31 99 ASN A C 1
ATOM 806 O O . ASN A 1 99 ? 17.180 -3.896 15.334 1.00 96.31 99 ASN A O 1
ATOM 810 N N . THR A 1 100 ? 16.501 -5.980 14.828 1.00 97.12 100 THR A N 1
ATOM 811 C CA . THR A 1 100 ? 16.233 -5.713 13.407 1.00 97.12 100 THR A CA 1
ATOM 812 C C . THR A 1 100 ? 15.055 -4.759 13.200 1.00 97.12 100 THR A C 1
ATOM 814 O O . THR A 1 100 ? 14.988 -4.102 12.160 1.00 97.12 100 THR A O 1
ATOM 817 N N . ALA A 1 101 ? 14.211 -4.537 14.222 1.00 98.00 101 ALA A N 1
ATOM 818 C CA . ALA A 1 101 ? 13.168 -3.510 14.200 1.00 98.00 101 ALA A CA 1
ATOM 819 C C . ALA A 1 101 ? 13.719 -2.127 13.803 1.00 98.00 101 ALA A C 1
ATOM 821 O O . ALA A 1 101 ? 13.092 -1.400 13.034 1.00 98.00 101 ALA A O 1
ATOM 822 N N . LYS A 1 102 ? 14.929 -1.767 14.257 1.00 98.12 102 LYS A N 1
ATOM 823 C CA . LYS A 1 102 ? 15.561 -0.480 13.913 1.00 98.12 102 LYS A CA 1
ATOM 824 C C . LYS A 1 102 ? 15.870 -0.357 12.420 1.00 98.12 102 LYS A C 1
ATOM 826 O O . LYS A 1 102 ? 15.748 0.733 11.865 1.00 98.12 102 LYS A O 1
ATOM 831 N N . GLN A 1 103 ? 16.247 -1.455 11.767 1.00 98.25 103 GLN A N 1
ATOM 832 C CA . GLN A 1 103 ? 16.501 -1.473 10.327 1.00 98.25 103 GLN A CA 1
ATOM 833 C C . GLN A 1 103 ? 15.197 -1.295 9.542 1.00 98.25 103 GLN A C 1
ATOM 835 O O . GLN A 1 103 ? 15.144 -0.466 8.635 1.00 98.25 103 GLN A O 1
ATOM 840 N N . THR A 1 104 ? 14.126 -1.987 9.939 1.00 98.50 104 THR A N 1
ATOM 841 C CA . THR A 1 104 ? 12.795 -1.806 9.340 1.00 98.50 104 THR A CA 1
ATOM 842 C C . THR A 1 104 ? 12.280 -0.375 9.534 1.00 98.50 104 THR A C 1
ATOM 844 O O . THR A 1 104 ? 11.761 0.229 8.594 1.00 98.50 104 THR A O 1
ATOM 847 N N . GLN A 1 105 ? 12.473 0.218 10.720 1.00 98.62 105 GLN A N 1
ATOM 848 C CA . GLN A 1 105 ? 12.136 1.625 10.961 1.00 98.62 105 GLN A CA 1
ATOM 849 C C . GLN A 1 105 ? 12.938 2.563 10.055 1.00 98.62 105 GLN A C 1
ATOM 851 O O . GLN A 1 105 ? 12.380 3.512 9.505 1.00 98.62 105 GLN A O 1
ATOM 856 N N . TYR A 1 106 ? 14.236 2.308 9.886 1.00 98.62 106 TYR A N 1
ATOM 857 C CA . TYR A 1 106 ? 15.084 3.099 9.002 1.00 98.62 106 TYR A CA 1
ATOM 858 C C . TYR A 1 106 ? 14.607 3.028 7.543 1.00 98.62 106 TYR A C 1
ATOM 860 O O . TYR A 1 106 ? 14.478 4.063 6.894 1.00 98.62 106 TYR A O 1
ATOM 868 N N . GLU A 1 107 ? 14.250 1.846 7.040 1.00 98.69 107 GLU A N 1
ATOM 869 C CA . GLU A 1 107 ? 13.681 1.677 5.694 1.00 98.69 107 GLU A CA 1
ATOM 870 C C . GLU A 1 107 ? 12.350 2.430 5.527 1.00 98.69 107 GLU A C 1
ATOM 872 O O . GLU A 1 107 ? 12.153 3.138 4.535 1.00 98.69 107 GLU A O 1
ATOM 877 N N . LEU A 1 108 ? 11.471 2.380 6.535 1.00 98.81 108 LEU A N 1
ATOM 878 C CA . LEU A 1 108 ? 10.226 3.155 6.555 1.00 98.81 108 LEU A CA 1
ATOM 879 C C . LEU A 1 108 ? 10.492 4.669 6.542 1.00 98.81 108 LEU A C 1
ATOM 881 O O . LEU A 1 108 ? 9.810 5.419 5.839 1.00 98.81 108 LEU A O 1
ATOM 885 N N . ASN A 1 109 ? 11.502 5.124 7.286 1.00 98.81 109 ASN A N 1
ATOM 886 C CA . ASN A 1 109 ? 11.925 6.520 7.309 1.00 98.81 109 ASN A CA 1
ATOM 887 C C . ASN A 1 109 ? 12.370 7.000 5.920 1.00 98.81 109 ASN A C 1
ATOM 889 O O . ASN A 1 109 ? 11.964 8.081 5.483 1.00 98.81 109 ASN A O 1
ATOM 893 N N . LEU A 1 110 ? 13.174 6.192 5.219 1.00 98.75 110 LEU A N 1
ATOM 894 C CA . LEU A 1 110 ? 13.619 6.476 3.853 1.00 98.75 110 LEU A CA 1
ATOM 895 C C . LEU A 1 110 ? 12.429 6.571 2.892 1.00 98.75 110 LEU A C 1
ATOM 897 O O . LEU A 1 110 ? 12.340 7.543 2.141 1.00 98.75 110 LEU A O 1
ATOM 901 N N . ALA A 1 111 ? 11.482 5.630 2.968 1.00 98.69 111 ALA A N 1
ATOM 902 C CA . ALA A 1 111 ? 10.281 5.642 2.137 1.00 98.69 111 ALA A CA 1
ATOM 903 C C . ALA A 1 111 ? 9.435 6.907 2.356 1.00 98.69 111 ALA A C 1
ATOM 905 O O . ALA A 1 111 ? 9.095 7.600 1.400 1.00 98.69 111 ALA A O 1
ATOM 906 N N . LEU A 1 112 ? 9.153 7.280 3.608 1.00 98.75 112 LEU A N 1
ATOM 907 C CA . LEU A 1 112 ? 8.360 8.479 3.915 1.00 98.75 112 LEU A CA 1
ATOM 908 C C . LEU A 1 112 ? 9.066 9.776 3.489 1.00 98.75 112 LEU A C 1
ATOM 910 O O . LEU A 1 112 ? 8.419 10.688 2.972 1.00 98.75 112 LEU A O 1
ATOM 914 N N . LYS A 1 113 ? 10.393 9.861 3.656 1.00 98.56 113 LYS A N 1
ATOM 915 C CA . LYS A 1 113 ? 11.190 10.987 3.139 1.00 98.56 113 LYS A CA 1
ATOM 916 C C . LYS A 1 113 ? 11.131 11.071 1.621 1.00 98.56 113 LYS A C 1
ATOM 918 O O . LYS A 1 113 ? 11.032 12.174 1.077 1.00 98.56 113 LYS A O 1
ATOM 923 N N . GLN A 1 114 ? 11.181 9.926 0.948 1.00 97.88 114 GLN A N 1
ATOM 924 C CA . GLN A 1 114 ? 11.065 9.876 -0.496 1.00 97.88 114 GLN A CA 1
ATOM 925 C C . GLN A 1 114 ? 9.695 10.367 -0.962 1.00 97.88 114 GLN A C 1
ATOM 927 O O . GLN A 1 114 ? 9.662 11.220 -1.847 1.00 97.88 114 GLN A O 1
ATOM 932 N N . TYR A 1 115 ? 8.602 9.926 -0.327 1.00 98.38 115 TYR A N 1
ATOM 933 C CA . TYR A 1 115 ? 7.257 10.402 -0.655 1.00 98.38 115 TYR A CA 1
ATOM 934 C C . TYR A 1 115 ? 7.193 11.929 -0.567 1.00 98.38 115 TYR A C 1
ATOM 936 O O . TYR A 1 115 ? 6.793 12.602 -1.514 1.00 98.38 115 TYR A O 1
ATOM 944 N N . VAL A 1 116 ? 7.669 12.493 0.549 1.00 98.44 116 VAL A N 1
ATOM 945 C CA . VAL A 1 116 ? 7.648 13.946 0.764 1.00 98.44 116 VAL A CA 1
ATOM 946 C C . VAL A 1 116 ? 8.448 14.688 -0.305 1.00 98.44 116 VAL A C 1
ATOM 948 O O . VAL A 1 116 ? 8.051 15.777 -0.705 1.00 98.44 116 VAL A O 1
ATOM 951 N N . THR A 1 117 ? 9.582 14.136 -0.734 1.00 97.56 117 THR A N 1
ATOM 952 C CA . THR A 1 117 ? 10.535 14.839 -1.606 1.00 97.56 117 THR A CA 1
ATOM 953 C C . THR A 1 117 ? 10.216 14.678 -3.088 1.00 97.56 117 THR A C 1
ATOM 955 O O . THR A 1 117 ? 10.400 15.622 -3.842 1.00 97.56 117 THR A O 1
ATOM 958 N N . TYR A 1 118 ? 9.761 13.498 -3.509 1.00 96.94 118 TYR A N 1
ATOM 959 C CA . TYR A 1 118 ? 9.649 13.141 -4.925 1.00 96.94 118 TYR A CA 1
ATOM 960 C C . TYR A 1 118 ? 8.258 12.683 -5.349 1.00 96.94 118 TYR A C 1
ATOM 962 O O . TYR A 1 118 ? 8.088 12.381 -6.526 1.00 96.94 118 TYR A O 1
ATOM 970 N N . LEU A 1 119 ? 7.286 12.589 -4.441 1.00 96.94 119 LEU A N 1
ATOM 971 C CA . LEU A 1 119 ? 5.890 12.351 -4.810 1.00 96.94 119 LEU A CA 1
ATOM 972 C C . LEU A 1 119 ? 5.036 13.581 -4.506 1.00 96.94 119 LEU A C 1
ATOM 974 O O . LEU A 1 119 ? 4.343 14.036 -5.403 1.00 96.94 119 LEU A O 1
ATOM 978 N N . ASP A 1 120 ? 5.120 14.158 -3.303 1.00 97.94 120 ASP A N 1
ATOM 979 C CA . ASP A 1 120 ? 4.281 15.304 -2.910 1.00 97.94 120 ASP A CA 1
ATOM 980 C C . ASP A 1 120 ? 4.815 16.627 -3.490 1.00 97.94 120 ASP A C 1
ATOM 982 O O . ASP A 1 120 ? 4.204 17.209 -4.384 1.00 97.94 120 ASP A O 1
ATOM 986 N N . LYS A 1 121 ? 6.037 17.017 -3.093 1.00 97.38 121 LYS A N 1
ATOM 987 C CA . LYS A 1 121 ? 6.734 18.247 -3.518 1.00 97.38 121 LYS A CA 1
ATOM 988 C C . LYS A 1 121 ? 7.205 18.191 -4.976 1.00 97.38 121 LYS A C 1
ATOM 990 O O . LYS A 1 121 ? 8.395 18.031 -5.242 1.00 97.38 121 LYS A O 1
ATOM 995 N N . THR A 1 122 ? 6.275 18.264 -5.918 1.00 95.88 122 THR A N 1
ATOM 996 C CA . THR A 1 122 ? 6.522 17.970 -7.340 1.00 95.88 122 THR A CA 1
ATOM 997 C C . THR A 1 122 ? 5.735 18.844 -8.310 1.00 95.88 122 THR A C 1
ATOM 999 O O . THR A 1 122 ? 5.731 18.592 -9.515 1.00 95.88 122 THR A O 1
ATOM 1002 N N . GLU A 1 123 ? 5.064 19.885 -7.830 1.00 95.25 123 GLU A N 1
ATOM 1003 C CA . GLU A 1 123 ? 4.251 20.781 -8.645 1.00 95.25 123 GLU A CA 1
ATOM 1004 C C . GLU A 1 123 ? 5.053 21.396 -9.804 1.00 95.25 123 GLU A C 1
ATOM 1006 O O . GLU A 1 123 ? 4.539 21.510 -10.921 1.00 95.25 123 GLU A O 1
ATOM 1011 N N . SER A 1 124 ? 6.330 21.708 -9.568 1.00 94.94 124 SER A N 1
ATOM 1012 C CA . SER A 1 124 ? 7.274 22.217 -10.566 1.00 94.94 124 SER A CA 1
ATOM 1013 C C . SER A 1 124 ? 7.587 21.221 -11.692 1.00 94.94 124 SER A C 1
ATOM 1015 O O . SER A 1 124 ? 7.922 21.647 -12.800 1.00 94.94 124 SER A O 1
ATOM 1017 N N . LEU A 1 125 ? 7.428 19.909 -11.456 1.00 91.19 125 LEU A N 1
ATOM 1018 C CA . LEU A 1 125 ? 7.594 18.869 -12.480 1.00 91.19 125 LEU A CA 1
ATOM 1019 C C . LEU A 1 125 ? 6.435 18.851 -13.482 1.00 91.19 125 LEU A C 1
ATOM 1021 O O . LEU A 1 125 ? 6.613 18.406 -14.614 1.00 91.19 125 LEU A O 1
ATOM 1025 N N . LEU A 1 126 ? 5.252 19.310 -13.070 1.00 90.81 126 LEU A N 1
ATOM 1026 C CA . LEU A 1 126 ? 4.051 19.322 -13.907 1.00 90.81 126 LEU A CA 1
ATOM 1027 C C . LEU A 1 126 ? 3.820 20.673 -14.574 1.00 90.81 126 LEU A C 1
ATOM 1029 O O . LEU A 1 126 ? 3.358 20.733 -15.713 1.00 90.81 126 LEU A O 1
ATOM 1033 N N . PHE A 1 127 ? 4.123 21.759 -13.865 1.00 92.19 127 PHE A N 1
ATOM 1034 C CA . PHE A 1 127 ? 3.822 23.113 -14.305 1.00 92.19 127 PHE A CA 1
ATOM 1035 C C . PHE A 1 127 ? 5.008 24.036 -14.041 1.00 92.19 127 PHE A C 1
ATOM 1037 O O . PHE A 1 127 ? 5.389 24.286 -12.895 1.00 92.19 127 PHE A O 1
ATOM 1044 N N . LYS A 1 128 ? 5.560 24.606 -15.121 1.00 90.56 128 LYS A N 1
ATOM 1045 C CA . LYS A 1 128 ? 6.597 25.642 -15.022 1.00 90.56 128 LYS A CA 1
ATOM 1046 C C . LYS A 1 128 ? 6.095 26.784 -14.128 1.00 90.56 128 LYS A C 1
ATOM 1048 O O . LYS A 1 128 ? 4.965 27.239 -14.284 1.00 90.56 128 LYS A O 1
ATOM 1053 N N . ASN A 1 129 ? 6.957 27.257 -13.228 1.00 92.56 129 ASN A N 1
ATOM 1054 C CA . ASN A 1 129 ? 6.711 28.345 -12.266 1.00 92.56 129 ASN A CA 1
ATOM 1055 C C . ASN A 1 129 ? 5.808 28.009 -11.067 1.00 92.56 129 ASN A C 1
ATOM 1057 O O . ASN A 1 129 ? 5.448 28.913 -10.312 1.00 92.56 129 ASN A O 1
ATOM 1061 N N . MET A 1 130 ? 5.454 26.741 -10.847 1.00 93.38 130 MET A N 1
ATOM 1062 C CA . MET A 1 130 ? 4.829 26.337 -9.587 1.00 93.38 130 MET A CA 1
ATOM 1063 C C . MET A 1 130 ? 5.880 26.049 -8.514 1.00 93.38 130 MET A C 1
ATOM 1065 O O . MET A 1 130 ? 6.954 25.527 -8.802 1.00 93.38 130 MET A O 1
ATOM 1069 N N . LYS A 1 131 ? 5.572 26.429 -7.270 1.00 95.69 131 LYS A N 1
ATOM 1070 C CA . LYS A 1 131 ? 6.418 26.163 -6.105 1.00 95.69 131 LYS A CA 1
ATOM 1071 C C . LYS A 1 131 ? 6.028 24.824 -5.501 1.00 95.69 131 LYS A C 1
ATOM 1073 O O . LYS A 1 131 ? 4.858 24.638 -5.182 1.00 95.69 131 LYS A O 1
ATOM 1078 N N . ASP A 1 132 ? 7.021 23.976 -5.272 1.00 96.69 132 ASP A N 1
ATOM 1079 C CA . ASP A 1 132 ? 6.797 22.686 -4.637 1.00 96.69 132 ASP A CA 1
ATOM 1080 C C . ASP A 1 132 ? 6.366 22.843 -3.175 1.00 96.69 132 ASP A C 1
ATOM 1082 O O . ASP A 1 132 ? 6.954 23.625 -2.409 1.00 96.69 132 ASP A O 1
ATOM 1086 N N . SER A 1 133 ? 5.354 22.087 -2.763 1.00 96.81 133 SER A N 1
ATOM 1087 C CA . SER A 1 133 ? 4.809 22.159 -1.413 1.00 96.81 133 SER A CA 1
ATOM 1088 C C . SER A 1 133 ? 4.415 20.784 -0.877 1.00 96.81 133 SER A C 1
ATOM 1090 O O . SER A 1 133 ? 4.197 19.847 -1.624 1.00 96.81 133 SER A O 1
ATOM 1092 N N . LEU A 1 134 ? 4.426 20.637 0.453 1.00 97.31 134 LEU A N 1
ATOM 1093 C CA . LEU A 1 134 ? 3.875 19.449 1.112 1.00 97.31 134 LEU A CA 1
ATOM 1094 C C . LEU A 1 134 ? 2.420 19.768 1.453 1.00 97.31 134 LEU A C 1
ATOM 1096 O O . LEU A 1 134 ? 2.136 20.175 2.587 1.00 97.31 134 LEU A O 1
ATOM 1100 N N . ASP A 1 135 ? 1.538 19.675 0.465 1.00 95.88 135 ASP A N 1
ATOM 1101 C CA . ASP A 1 135 ? 0.131 20.079 0.559 1.00 95.88 135 ASP A CA 1
ATOM 1102 C C . ASP A 1 135 ? -0.856 18.927 0.318 1.00 95.88 135 ASP A C 1
ATOM 1104 O O . ASP A 1 135 ? -2.059 19.097 0.537 1.00 95.88 135 ASP A O 1
ATOM 1108 N N . GLY A 1 136 ? -0.344 17.735 -0.011 1.00 96.44 136 GLY A N 1
ATOM 1109 C CA . GLY A 1 136 ? -1.137 16.533 -0.245 1.00 96.44 136 GLY A CA 1
ATOM 1110 C C . GLY A 1 136 ? -1.509 16.314 -1.706 1.00 96.44 136 GLY A C 1
ATOM 1111 O O . GLY A 1 136 ? -2.155 15.307 -2.006 1.00 96.44 136 GLY A O 1
ATOM 1112 N N . PHE A 1 137 ? -1.120 17.218 -2.608 1.00 96.44 137 PHE A N 1
ATOM 1113 C CA . PHE A 1 137 ? -0.933 16.853 -4.001 1.00 96.44 137 PHE A CA 1
ATOM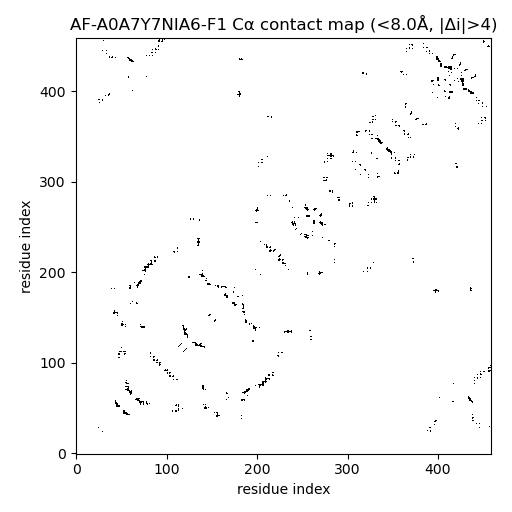 1114 C C . PHE A 1 137 ? 0.220 15.860 -4.112 1.00 96.44 137 PHE A C 1
ATOM 1116 O O . PHE A 1 137 ? 1.224 16.029 -3.439 1.00 96.44 137 PHE A O 1
ATOM 1123 N N . PHE A 1 138 ? 0.112 14.854 -4.978 1.00 97.56 138 PHE A N 1
ATOM 1124 C CA . PHE A 1 138 ? 1.273 14.047 -5.336 1.00 97.56 138 PHE A CA 1
ATOM 1125 C C . PHE A 1 138 ? 1.219 13.534 -6.778 1.00 97.56 138 PHE A C 1
ATOM 1127 O O . PHE A 1 138 ? 0.149 13.372 -7.375 1.00 97.56 138 PHE A O 1
ATOM 1134 N N . VAL A 1 139 ? 2.385 13.278 -7.366 1.00 96.56 139 VAL A N 1
ATOM 1135 C CA . VAL A 1 139 ? 2.486 12.548 -8.636 1.00 96.56 139 VAL A CA 1
ATOM 1136 C C . VAL A 1 139 ? 2.353 11.048 -8.396 1.00 96.56 139 VAL A C 1
ATOM 1138 O O . VAL A 1 139 ? 2.763 10.546 -7.353 1.00 96.56 139 VAL A O 1
ATOM 1141 N N . ARG A 1 140 ? 1.782 10.327 -9.367 1.00 93.50 140 ARG A N 1
ATOM 1142 C CA . ARG A 1 140 ? 1.585 8.871 -9.296 1.00 93.50 140 ARG A CA 1
ATOM 1143 C C . ARG A 1 140 ? 2.893 8.163 -9.030 1.00 93.50 140 ARG A C 1
ATOM 1145 O O . ARG A 1 140 ? 2.991 7.405 -8.082 1.00 93.50 140 ARG A O 1
ATOM 1152 N N . GLU A 1 141 ? 3.893 8.472 -9.838 1.00 92.56 141 GLU A N 1
ATOM 1153 C CA . GLU A 1 141 ? 5.212 7.865 -9.820 1.00 92.56 141 GLU A CA 1
ATOM 1154 C C . GLU A 1 141 ? 6.264 8.933 -10.100 1.00 92.56 141 GLU A C 1
ATOM 1156 O O . GLU A 1 141 ? 6.001 9.943 -10.761 1.00 92.56 141 GLU A O 1
ATOM 1161 N N . SER A 1 142 ? 7.475 8.710 -9.601 1.00 94.62 142 SER A N 1
ATOM 1162 C CA . SER A 1 142 ? 8.616 9.575 -9.900 1.00 94.62 142 SER A CA 1
ATOM 1163 C C . SER A 1 142 ? 9.876 8.815 -10.287 1.00 94.62 142 SER A C 1
ATOM 1165 O O . SER A 1 142 ? 10.956 9.414 -10.310 1.00 94.62 142 SER A O 1
ATOM 1167 N N . VAL A 1 143 ? 9.738 7.526 -10.616 1.00 95.81 143 VAL A N 1
ATOM 1168 C CA . VAL A 1 143 ? 10.809 6.700 -11.179 1.00 95.81 143 VAL A CA 1
ATOM 1169 C C . VAL A 1 143 ? 11.107 7.163 -12.610 1.00 95.81 143 VAL A C 1
ATOM 1171 O O . VAL A 1 143 ? 10.216 7.126 -13.456 1.00 95.81 143 VAL A O 1
ATOM 1174 N N . PRO A 1 144 ? 12.334 7.623 -12.909 1.00 95.06 144 PRO A N 1
ATOM 1175 C CA . PRO A 1 144 ? 12.704 8.016 -14.267 1.00 95.06 144 PRO A CA 1
ATOM 1176 C C . PRO A 1 144 ? 12.711 6.834 -15.251 1.00 95.06 144 PRO A C 1
ATOM 1178 O O . PRO A 1 144 ? 13.031 5.709 -14.873 1.00 95.06 144 PRO A O 1
ATOM 1181 N N . CYS A 1 145 ? 12.438 7.083 -16.534 1.00 94.56 145 CYS A N 1
ATOM 1182 C CA . CYS A 1 145 ? 12.533 6.045 -17.571 1.00 94.56 145 CYS A CA 1
ATOM 1183 C C . CYS A 1 145 ? 13.940 5.440 -17.701 1.00 94.56 145 CYS A C 1
ATOM 1185 O O . CYS A 1 145 ? 14.096 4.253 -17.974 1.00 94.56 145 CYS A O 1
ATOM 1187 N N . ASP A 1 146 ? 14.964 6.261 -17.486 1.00 96.12 146 ASP A N 1
ATOM 1188 C CA . ASP A 1 146 ? 16.380 5.906 -17.518 1.00 96.12 146 ASP A CA 1
ATOM 1189 C C . ASP A 1 146 ? 16.898 5.402 -16.161 1.00 96.12 146 ASP A C 1
ATOM 1191 O O . ASP A 1 146 ? 18.105 5.275 -15.965 1.00 96.12 146 ASP A O 1
ATOM 1195 N N . PHE A 1 147 ? 16.015 5.075 -15.209 1.00 97.06 147 PHE A N 1
ATOM 1196 C CA . PHE A 1 147 ? 16.413 4.665 -13.860 1.00 97.06 147 PHE A CA 1
ATOM 1197 C C . PHE A 1 147 ? 17.355 3.451 -13.838 1.00 97.06 147 PHE A C 1
ATOM 1199 O O . PHE A 1 147 ? 18.230 3.390 -12.974 1.00 97.06 147 PHE A O 1
ATOM 1206 N N . LEU A 1 148 ? 17.213 2.526 -14.797 1.00 97.50 148 LEU A N 1
ATOM 1207 C CA . LEU A 1 148 ? 18.081 1.351 -14.961 1.00 97.5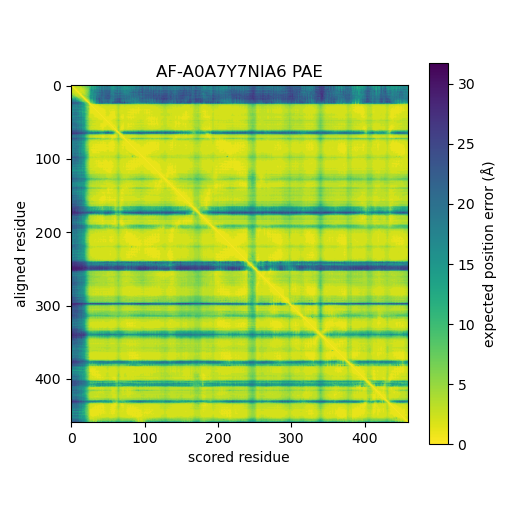0 148 LEU A CA 1
ATOM 1208 C C . LEU A 1 148 ? 19.252 1.553 -15.945 1.00 97.50 148 LEU A C 1
ATOM 1210 O O . LEU A 1 148 ? 20.011 0.612 -16.165 1.00 97.50 148 LEU A O 1
ATOM 1214 N N . ASN A 1 149 ? 19.441 2.756 -16.504 1.00 97.25 149 ASN A N 1
ATOM 1215 C CA . ASN A 1 149 ? 20.651 3.080 -17.276 1.00 97.25 149 ASN A CA 1
ATOM 1216 C C . ASN A 1 149 ? 21.878 3.242 -16.362 1.00 97.25 149 ASN A C 1
ATOM 1218 O O . ASN A 1 149 ? 23.012 3.118 -16.815 1.00 97.25 149 ASN A O 1
ATOM 1222 N N . ASP A 1 150 ? 21.651 3.511 -15.074 1.00 97.69 150 ASP A N 1
ATOM 1223 C CA . ASP A 1 150 ? 22.680 3.494 -14.040 1.00 97.69 150 ASP A CA 1
ATOM 1224 C C . ASP A 1 150 ? 23.040 2.043 -13.680 1.00 97.69 150 ASP A C 1
ATOM 1226 O O . ASP A 1 150 ? 22.214 1.289 -13.151 1.00 97.69 150 ASP A O 1
ATOM 1230 N N . GLU A 1 151 ? 24.292 1.660 -13.939 1.00 97.50 151 GLU A N 1
ATOM 1231 C CA . GLU A 1 151 ? 24.784 0.300 -13.714 1.00 97.50 151 GLU A CA 1
ATOM 1232 C C . GLU A 1 151 ? 24.678 -0.134 -12.246 1.00 97.50 151 GLU A C 1
ATOM 1234 O O . GLU A 1 151 ? 24.386 -1.294 -11.970 1.00 97.50 151 GLU A O 1
ATOM 1239 N N . SER A 1 152 ? 24.851 0.781 -11.285 1.00 98.06 152 SER A N 1
ATOM 1240 C CA . SER A 1 152 ? 24.746 0.455 -9.858 1.00 98.06 152 SER A CA 1
ATOM 1241 C C . SER A 1 152 ? 23.315 0.072 -9.474 1.00 98.06 152 SER A C 1
ATOM 1243 O O . SER A 1 152 ? 23.101 -0.896 -8.741 1.00 98.06 152 SER A O 1
ATOM 1245 N N . ARG A 1 153 ? 22.321 0.775 -10.030 1.00 97.94 153 ARG A N 1
ATOM 1246 C CA . ARG A 1 153 ? 20.897 0.484 -9.817 1.00 97.94 153 ARG A CA 1
ATOM 1247 C C . ARG A 1 153 ? 20.493 -0.793 -10.536 1.00 97.94 153 ARG A C 1
ATOM 1249 O O . ARG A 1 153 ? 19.831 -1.644 -9.945 1.00 97.94 153 ARG A O 1
ATOM 1256 N N . LYS A 1 154 ? 20.934 -0.969 -11.782 1.00 97.81 154 LYS A N 1
ATOM 1257 C CA . LYS A 1 154 ? 20.698 -2.197 -12.548 1.00 97.81 154 LYS A CA 1
ATOM 1258 C C . LYS A 1 154 ? 21.297 -3.421 -11.850 1.00 97.81 154 LYS A C 1
ATOM 1260 O O . LYS A 1 154 ? 20.616 -4.437 -11.735 1.00 97.81 154 LYS A O 1
ATOM 1265 N N . ASN A 1 155 ? 22.515 -3.310 -11.320 1.00 98.06 155 ASN A N 1
ATOM 1266 C CA . ASN A 1 155 ? 23.164 -4.370 -10.546 1.00 98.06 155 ASN A CA 1
ATOM 1267 C C . ASN A 1 155 ? 22.437 -4.655 -9.233 1.00 98.06 155 ASN A C 1
ATOM 1269 O O . ASN A 1 155 ? 22.306 -5.814 -8.860 1.00 98.06 155 ASN A O 1
ATOM 1273 N N . TYR A 1 156 ? 21.916 -3.631 -8.554 1.00 98.19 156 TYR A N 1
ATOM 1274 C CA . TYR A 1 156 ? 21.101 -3.825 -7.356 1.00 98.19 156 TYR A CA 1
ATOM 1275 C C . TYR A 1 156 ? 19.847 -4.662 -7.659 1.00 98.19 156 TYR A C 1
ATOM 1277 O O . TYR A 1 156 ? 19.612 -5.688 -7.024 1.00 98.19 156 TYR A O 1
ATOM 1285 N N . PHE A 1 157 ? 19.076 -4.273 -8.680 1.00 97.81 157 PHE A N 1
ATOM 1286 C CA . PHE A 1 157 ? 17.837 -4.961 -9.060 1.00 97.81 157 PHE A CA 1
ATOM 1287 C C . PHE A 1 157 ? 18.042 -6.329 -9.715 1.00 97.81 157 PHE A C 1
ATOM 1289 O O . PHE A 1 157 ? 17.059 -7.054 -9.885 1.00 97.81 157 PHE A O 1
ATOM 1296 N N . ASN A 1 158 ? 19.270 -6.670 -10.101 1.00 97.69 158 ASN A N 1
ATOM 1297 C CA . ASN A 1 158 ? 19.637 -7.952 -10.699 1.00 97.69 158 ASN A CA 1
ATOM 1298 C C . ASN A 1 158 ? 20.719 -8.682 -9.902 1.00 97.69 158 ASN A C 1
ATOM 1300 O O . ASN A 1 158 ? 21.427 -9.528 -10.448 1.00 97.69 158 ASN A O 1
ATOM 1304 N N . LYS A 1 159 ? 20.876 -8.353 -8.618 1.00 96.75 159 LYS A N 1
ATOM 1305 C CA . LYS A 1 159 ? 21.841 -9.024 -7.753 1.00 96.75 159 LYS A CA 1
ATOM 1306 C C . LYS A 1 159 ? 21.570 -10.529 -7.776 1.00 96.75 159 LYS A C 1
ATOM 1308 O O . LYS A 1 159 ? 20.428 -10.927 -7.622 1.00 96.75 159 LYS A O 1
ATOM 1313 N N . GLU A 1 160 ? 22.608 -11.343 -7.963 1.00 95.19 160 GLU A N 1
ATOM 1314 C CA . GLU A 1 160 ? 22.499 -12.815 -8.036 1.00 95.19 160 GLU A CA 1
ATOM 1315 C C . GLU A 1 160 ? 21.685 -13.345 -9.240 1.00 95.19 160 GLU A C 1
ATOM 1317 O O . GLU A 1 160 ? 21.448 -14.546 -9.319 1.00 95.19 160 GLU A O 1
ATOM 1322 N N . LEU A 1 161 ? 21.319 -12.490 -10.206 1.00 94.31 161 LEU A N 1
ATOM 1323 C CA . LEU A 1 161 ? 20.627 -12.877 -11.439 1.00 94.31 161 LEU A CA 1
ATOM 1324 C C . LEU A 1 161 ? 21.555 -12.803 -12.652 1.00 94.31 161 LEU A C 1
ATOM 1326 O O . LEU A 1 161 ? 22.343 -11.869 -12.807 1.00 94.31 161 LEU A O 1
ATOM 1330 N N . GLN A 1 162 ? 21.402 -13.758 -13.557 1.00 93.25 162 GLN A N 1
ATOM 1331 C CA . GLN A 1 162 ? 22.039 -13.786 -14.866 1.00 93.25 162 GLN A CA 1
ATOM 1332 C C . GLN A 1 162 ? 21.118 -13.188 -15.935 1.00 93.25 162 GLN A C 1
ATOM 1334 O O . GLN A 1 162 ? 19.897 -13.202 -15.815 1.00 93.25 162 GLN A O 1
ATOM 1339 N N . ALA A 1 163 ? 21.681 -12.685 -17.035 1.00 91.06 163 ALA A N 1
ATOM 1340 C CA . ALA A 1 163 ? 20.891 -12.053 -18.100 1.00 91.06 163 ALA A CA 1
ATOM 1341 C C . ALA A 1 163 ? 19.880 -13.005 -18.779 1.00 91.06 163 ALA A C 1
ATOM 1343 O O . ALA A 1 163 ? 18.909 -12.548 -19.383 1.00 91.06 163 ALA A O 1
ATOM 1344 N N . ASN A 1 164 ? 20.099 -14.321 -18.688 1.00 86.81 164 ASN A N 1
ATOM 1345 C CA . ASN A 1 164 ? 19.197 -15.370 -19.170 1.00 86.81 164 ASN A CA 1
ATOM 1346 C C . ASN A 1 164 ? 18.165 -15.829 -18.123 1.00 86.81 164 ASN A C 1
ATOM 1348 O O . ASN A 1 164 ? 17.324 -16.667 -18.452 1.00 86.81 164 ASN A O 1
ATOM 1352 N N . ASP A 1 165 ? 18.171 -15.263 -16.913 1.00 88.69 165 ASP A N 1
ATOM 1353 C CA . ASP A 1 165 ? 17.171 -15.509 -15.867 1.00 88.69 165 ASP A CA 1
ATOM 1354 C C . ASP A 1 165 ? 15.873 -14.755 -16.164 1.00 88.69 165 ASP A C 1
ATOM 1356 O O . ASP A 1 165 ? 15.314 -14.049 -15.326 1.00 88.69 165 ASP A O 1
ATOM 1360 N N . ASN A 1 166 ? 15.385 -14.861 -17.393 1.00 80.00 166 ASN A N 1
ATOM 1361 C CA . ASN A 1 166 ? 14.216 -14.152 -17.869 1.00 80.00 166 ASN A CA 1
ATOM 1362 C C . ASN A 1 166 ? 13.196 -15.091 -18.493 1.00 80.00 166 ASN A C 1
ATOM 1364 O O . ASN A 1 166 ? 13.460 -16.254 -18.797 1.00 80.00 166 ASN A O 1
ATOM 1368 N N . TRP A 1 167 ? 11.980 -14.582 -18.637 1.00 73.25 167 TRP A N 1
ATOM 1369 C CA . TRP A 1 167 ? 10.923 -15.341 -19.271 1.00 73.25 167 TRP A CA 1
ATOM 1370 C C . TRP A 1 167 ? 11.045 -15.273 -20.794 1.00 73.25 167 TRP A C 1
ATOM 1372 O O . TRP A 1 167 ? 10.909 -14.199 -21.385 1.00 73.25 167 TRP A O 1
ATOM 1382 N N . ASP A 1 168 ? 11.204 -16.432 -21.435 1.00 72.38 168 ASP A N 1
ATOM 1383 C CA . ASP A 1 168 ? 11.103 -16.569 -22.887 1.00 72.38 168 ASP A CA 1
ATOM 1384 C C . ASP A 1 168 ? 9.714 -17.104 -23.265 1.00 72.38 168 ASP A C 1
ATOM 1386 O O . ASP A 1 168 ? 9.460 -18.314 -23.284 1.00 72.38 168 ASP A O 1
ATOM 1390 N N . TYR A 1 169 ? 8.806 -16.181 -23.601 1.00 64.81 169 TYR A N 1
ATOM 1391 C CA . TYR A 1 169 ? 7.442 -16.518 -24.017 1.00 64.81 169 TYR A CA 1
ATOM 1392 C C . TYR A 1 169 ? 7.414 -17.447 -25.236 1.00 64.81 169 TYR A C 1
ATOM 1394 O O . TYR A 1 169 ? 6.540 -18.306 -25.327 1.00 64.81 169 TYR A O 1
ATOM 1402 N N . LYS A 1 170 ? 8.380 -17.330 -26.159 1.00 66.81 170 LYS A N 1
ATOM 1403 C CA . LYS A 1 170 ? 8.393 -18.140 -27.387 1.00 66.81 170 LYS A CA 1
ATOM 1404 C C . LYS A 1 170 ? 8.693 -19.606 -27.104 1.00 66.81 170 LYS A C 1
ATOM 1406 O O . LYS A 1 170 ? 8.232 -20.471 -27.841 1.00 66.81 170 LYS A O 1
ATOM 1411 N N . LYS A 1 171 ? 9.459 -19.890 -26.050 1.00 66.81 171 LYS A N 1
ATOM 1412 C CA . LYS A 1 171 ? 9.863 -21.257 -25.701 1.00 66.81 171 LYS A CA 1
ATOM 1413 C C . LYS A 1 171 ? 8.932 -21.925 -24.695 1.00 66.81 171 LYS A C 1
ATOM 1415 O O . LYS A 1 171 ? 9.146 -23.095 -24.397 1.00 66.81 171 LYS A O 1
ATOM 1420 N N . ASN A 1 172 ? 7.941 -21.205 -24.147 1.00 64.38 172 ASN A N 1
ATOM 1421 C CA . ASN A 1 172 ? 7.168 -21.645 -22.975 1.00 64.38 172 ASN A CA 1
ATOM 1422 C C . ASN A 1 172 ? 8.065 -22.151 -21.825 1.00 64.38 172 ASN A C 1
ATOM 1424 O O . ASN A 1 172 ? 7.622 -22.935 -20.985 1.00 64.38 172 ASN A O 1
ATOM 1428 N N . ASN A 1 173 ? 9.335 -21.734 -21.797 1.00 60.06 173 ASN A N 1
ATOM 1429 C CA . ASN A 1 173 ? 10.337 -22.307 -20.915 1.00 60.06 173 ASN A CA 1
ATOM 1430 C C . ASN A 1 173 ? 10.624 -21.323 -19.782 1.00 60.06 173 ASN A C 1
ATOM 1432 O O . ASN A 1 173 ? 10.890 -20.142 -20.013 1.00 60.06 173 ASN A O 1
ATOM 1436 N N . CYS A 1 174 ? 10.508 -21.813 -18.551 1.00 58.56 174 CYS A N 1
ATOM 1437 C CA . CYS A 1 174 ? 10.608 -20.998 -17.348 1.00 58.56 174 CYS A CA 1
ATOM 1438 C C . CYS A 1 174 ? 12.080 -20.636 -17.086 1.00 58.56 174 CYS A C 1
ATOM 1440 O O . CYS A 1 174 ? 12.879 -21.525 -16.806 1.00 58.56 174 CYS A O 1
ATOM 1442 N N . PHE A 1 175 ? 12.416 -19.343 -17.175 1.00 64.31 175 PHE A N 1
ATOM 1443 C CA . PHE A 1 175 ? 13.534 -18.681 -16.482 1.00 64.31 175 PHE A CA 1
ATOM 1444 C C . PHE A 1 175 ? 14.846 -19.479 -16.342 1.00 64.31 175 PHE A C 1
ATOM 1446 O O . PHE A 1 175 ? 15.374 -19.573 -15.242 1.00 64.31 175 PHE A O 1
ATOM 1453 N N . GLY A 1 176 ? 15.370 -20.107 -17.398 1.00 59.81 176 GLY A N 1
ATOM 1454 C CA . GLY A 1 176 ? 16.673 -20.787 -17.309 1.00 59.81 176 GLY A CA 1
ATOM 1455 C C . GLY A 1 176 ? 16.793 -21.836 -16.184 1.00 59.81 176 GLY A C 1
ATOM 1456 O O . GLY A 1 176 ? 17.881 -22.002 -15.644 1.00 59.81 176 GLY A O 1
ATOM 1457 N N . ASN A 1 177 ? 15.698 -22.543 -15.852 1.00 72.75 177 ASN A N 1
ATOM 1458 C CA . ASN A 1 177 ? 15.523 -23.472 -14.713 1.00 72.75 177 ASN A CA 1
ATOM 1459 C C . ASN A 1 177 ? 15.131 -22.844 -13.362 1.00 72.75 177 ASN A C 1
ATOM 1461 O O . ASN A 1 177 ? 14.976 -23.578 -12.384 1.00 72.75 177 ASN A O 1
ATOM 1465 N N . LEU A 1 178 ? 14.922 -21.530 -13.272 1.00 80.50 178 LEU A N 1
ATOM 1466 C CA . LEU A 1 178 ? 14.404 -20.914 -12.051 1.00 80.50 178 LEU A CA 1
ATOM 1467 C C . LEU A 1 178 ? 12.929 -21.281 -11.830 1.00 80.50 178 LEU A C 1
ATOM 1469 O O . LEU A 1 178 ? 12.158 -21.457 -12.786 1.00 80.50 178 LEU A O 1
ATOM 1473 N N . PRO A 1 179 ? 12.501 -21.373 -10.563 1.00 88.94 179 PRO A N 1
ATOM 1474 C CA . PRO A 1 179 ? 11.136 -21.740 -10.243 1.00 88.94 179 PRO A CA 1
ATOM 1475 C C . PRO A 1 179 ? 10.144 -20.617 -10.591 1.00 88.94 179 PRO A C 1
ATOM 1477 O O . PRO A 1 179 ? 10.477 -19.435 -10.703 1.00 88.94 179 PRO A O 1
ATOM 1480 N N . LYS A 1 180 ? 8.870 -20.978 -10.771 1.00 87.94 180 LYS A N 1
ATOM 1481 C CA . LYS A 1 180 ? 7.807 -19.996 -11.036 1.00 87.94 180 LYS A CA 1
ATOM 1482 C C . LYS A 1 180 ? 7.603 -19.079 -9.825 1.00 87.94 180 LYS A C 1
ATOM 1484 O O . LYS A 1 180 ? 7.555 -19.574 -8.707 1.00 87.94 180 LYS A O 1
ATOM 1489 N N . GLY A 1 181 ? 7.415 -17.780 -10.051 1.00 89.50 181 GLY A N 1
ATOM 1490 C CA . GLY A 1 181 ? 7.380 -16.751 -9.006 1.00 89.50 181 GLY A CA 1
ATOM 1491 C C . GLY A 1 181 ? 8.702 -16.006 -8.834 1.00 89.50 181 GLY A C 1
ATOM 1492 O O . GLY A 1 181 ? 8.710 -14.897 -8.286 1.00 89.50 181 GLY A O 1
ATOM 1493 N N . HIS A 1 182 ? 9.800 -16.562 -9.351 1.00 92.31 182 HIS A N 1
ATOM 1494 C CA . HIS A 1 182 ? 11.112 -15.942 -9.258 1.00 92.31 182 HIS A CA 1
ATOM 1495 C C . HIS A 1 182 ? 11.139 -14.566 -9.959 1.00 92.31 182 HIS A C 1
ATOM 1497 O O . HIS A 1 182 ? 10.630 -14.457 -11.073 1.00 92.31 182 HIS A O 1
ATOM 1503 N N . PRO A 1 183 ? 11.728 -13.508 -9.362 1.00 92.69 183 PRO A N 1
ATOM 1504 C CA . PRO A 1 183 ? 11.653 -12.130 -9.875 1.00 92.69 183 PRO A CA 1
ATOM 1505 C C . PRO A 1 183 ? 12.113 -11.947 -11.329 1.00 92.69 183 PRO A C 1
ATOM 1507 O O . PRO A 1 183 ? 11.541 -11.126 -12.057 1.00 92.69 183 PRO A O 1
ATOM 1510 N N . GLY A 1 184 ? 13.121 -12.725 -11.736 1.00 92.12 184 GLY A N 1
ATOM 1511 C CA . GLY A 1 184 ? 13.748 -12.701 -13.058 1.00 92.12 184 GLY A CA 1
ATOM 1512 C C . GLY A 1 184 ? 14.537 -11.420 -13.350 1.00 92.12 184 GLY A C 1
ATOM 1513 O O . GLY A 1 184 ? 14.323 -10.390 -12.710 1.00 92.12 184 GLY A O 1
ATOM 1514 N N . TYR A 1 185 ? 15.454 -11.477 -14.311 1.00 94.69 185 TYR A N 1
ATOM 1515 C CA . TYR A 1 185 ? 16.320 -10.373 -14.730 1.00 94.69 185 TYR A CA 1
ATOM 1516 C C . TYR A 1 185 ? 15.513 -9.235 -15.378 1.00 94.69 185 TYR A C 1
ATOM 1518 O O . TYR A 1 185 ? 14.486 -9.484 -16.010 1.00 94.69 185 TYR A O 1
ATOM 1526 N N . VAL A 1 186 ? 15.943 -7.982 -15.205 1.00 95.75 186 VAL A N 1
ATOM 1527 C CA . VAL A 1 186 ? 15.315 -6.792 -15.813 1.00 95.75 186 VAL A CA 1
ATOM 1528 C C . VAL A 1 186 ? 16.361 -5.821 -16.352 1.00 95.75 186 VAL A C 1
ATOM 1530 O O . VAL A 1 186 ? 17.427 -5.652 -15.771 1.00 95.75 186 VAL A O 1
ATOM 1533 N N . VAL A 1 187 ? 16.052 -5.138 -17.451 1.00 96.00 187 VAL A N 1
ATOM 1534 C CA . VAL A 1 187 ? 16.957 -4.172 -18.102 1.00 96.00 187 VAL A CA 1
ATOM 1535 C C . VAL A 1 187 ? 16.359 -2.782 -18.258 1.00 96.00 187 VAL A C 1
ATOM 1537 O O . VAL A 1 187 ? 17.096 -1.836 -18.513 1.00 96.00 187 VAL A O 1
ATOM 1540 N N . LYS A 1 188 ? 15.037 -2.638 -18.132 1.00 95.50 188 LYS A N 1
ATOM 1541 C CA . LYS A 1 188 ? 14.339 -1.375 -18.404 1.00 95.50 188 LYS A CA 1
ATOM 1542 C C . LYS A 1 188 ? 13.139 -1.169 -17.488 1.00 95.50 188 LYS A C 1
ATOM 1544 O O . LYS A 1 188 ? 12.544 -2.132 -17.012 1.00 95.50 188 LYS A O 1
ATOM 1549 N N . VAL A 1 189 ? 12.763 0.089 -17.288 1.00 95.62 189 VAL A N 1
ATOM 1550 C CA . VAL A 1 189 ? 11.476 0.457 -16.689 1.00 95.62 189 VAL A CA 1
ATOM 1551 C C . VAL A 1 189 ? 10.407 0.436 -17.783 1.00 95.62 189 VAL A C 1
ATOM 1553 O O . VAL A 1 189 ? 10.646 0.955 -18.874 1.00 95.62 189 VAL A O 1
ATOM 1556 N N . SER A 1 190 ? 9.247 -0.172 -17.529 1.00 93.06 190 SER A N 1
ATOM 1557 C CA . SER A 1 190 ? 8.090 -0.100 -18.434 1.00 93.06 190 SER A CA 1
ATOM 1558 C C . SER A 1 190 ? 7.040 0.897 -17.959 1.00 93.06 190 SER A C 1
ATOM 1560 O O . SER A 1 190 ? 6.977 1.229 -16.779 1.00 93.06 190 SER A O 1
ATOM 1562 N N . GLU A 1 191 ? 6.219 1.370 -18.904 1.00 87.62 191 GLU A N 1
ATOM 1563 C CA . GLU A 1 191 ? 5.112 2.319 -18.679 1.00 87.62 191 GLU A CA 1
ATOM 1564 C C . GLU A 1 191 ? 5.503 3.629 -17.979 1.00 87.62 191 GLU A C 1
ATOM 1566 O O . GLU A 1 191 ? 4.646 4.294 -17.410 1.00 87.62 191 GLU A O 1
ATOM 1571 N N . CYS A 1 192 ? 6.770 4.032 -18.062 1.00 87.00 192 CYS A N 1
ATOM 1572 C CA . CYS A 1 192 ? 7.196 5.325 -17.554 1.00 87.00 192 CYS A CA 1
ATOM 1573 C C . CYS A 1 192 ? 6.710 6.447 -18.488 1.00 87.00 192 CYS A C 1
ATOM 1575 O O . CYS A 1 192 ? 6.943 6.421 -19.701 1.00 87.00 192 CYS A O 1
ATOM 1577 N N . ASP A 1 193 ? 6.043 7.454 -17.930 1.00 83.81 193 ASP A N 1
ATOM 1578 C CA . ASP A 1 193 ? 5.723 8.674 -18.668 1.00 83.81 193 ASP A CA 1
ATOM 1579 C C . ASP A 1 193 ? 6.858 9.700 -18.535 1.00 83.81 193 ASP A C 1
ATOM 1581 O O . ASP A 1 193 ? 7.434 9.895 -17.463 1.00 83.81 193 ASP A O 1
ATOM 1585 N N . SER A 1 194 ? 7.142 10.436 -19.614 1.00 83.44 194 SER A N 1
ATOM 1586 C CA . SER A 1 194 ? 8.090 11.561 -19.568 1.00 83.44 194 SER A CA 1
ATOM 1587 C C . SER A 1 194 ? 7.595 12.715 -18.690 1.00 83.44 194 SER A C 1
ATOM 1589 O O . SER A 1 194 ? 8.398 13.484 -18.160 1.00 83.44 194 SER A O 1
ATOM 1591 N N . ILE A 1 195 ? 6.275 12.824 -18.523 1.00 85.44 195 ILE A N 1
ATOM 1592 C CA . ILE A 1 195 ? 5.614 13.788 -17.649 1.00 85.44 195 ILE A CA 1
ATOM 1593 C C . ILE A 1 195 ? 4.877 12.993 -16.571 1.00 85.44 195 ILE A C 1
ATOM 1595 O O . ILE A 1 195 ? 3.978 12.222 -16.918 1.00 85.44 195 ILE A O 1
ATOM 1599 N N . PRO A 1 196 ? 5.203 13.186 -15.281 1.00 90.12 196 PRO A N 1
ATOM 1600 C CA . PRO A 1 196 ? 4.499 12.503 -14.208 1.00 90.12 196 PRO A CA 1
ATOM 1601 C C . PRO A 1 196 ? 2.985 12.742 -14.288 1.00 90.12 196 PRO A C 1
ATOM 1603 O O . PRO A 1 196 ? 2.514 13.818 -14.658 1.00 90.12 196 PRO A O 1
ATOM 1606 N N . LYS A 1 197 ? 2.187 11.743 -13.921 1.00 93.69 197 LYS A N 1
ATOM 1607 C CA . LYS A 1 197 ? 0.729 11.897 -13.837 1.00 93.69 197 LYS A CA 1
ATOM 1608 C C . LYS A 1 197 ? 0.338 12.383 -12.445 1.00 93.69 197 LYS A C 1
ATOM 1610 O O . LYS A 1 197 ? 0.949 11.999 -11.455 1.00 93.69 197 LYS A O 1
ATOM 1615 N N . ALA A 1 198 ? -0.713 13.194 -12.353 1.00 95.12 198 ALA A N 1
ATOM 1616 C CA . ALA A 1 198 ? -1.341 13.515 -11.071 1.00 95.12 198 ALA A CA 1
ATOM 1617 C C . ALA A 1 198 ? -2.002 12.266 -10.468 1.00 95.12 198 ALA A C 1
ATOM 1619 O O . ALA A 1 198 ? -2.577 11.459 -11.210 1.00 95.12 198 ALA A O 1
ATOM 1620 N N . PHE A 1 199 ? -1.959 12.130 -9.143 1.00 96.19 199 PHE A N 1
ATOM 1621 C CA . PHE A 1 199 ? -2.603 11.024 -8.440 1.00 96.19 199 PHE A CA 1
ATOM 1622 C C . PHE A 1 199 ? -4.108 10.915 -8.706 1.00 96.19 199 PHE A C 1
ATOM 1624 O O . PHE A 1 199 ? -4.797 11.889 -9.014 1.00 96.19 199 PHE A O 1
ATOM 1631 N N . SER A 1 200 ? -4.620 9.699 -8.577 1.00 96.00 200 SER A N 1
ATOM 1632 C CA . SER A 1 200 ? -6.043 9.362 -8.610 1.00 96.00 200 SER A CA 1
ATOM 1633 C C . SER A 1 200 ? -6.604 9.097 -7.209 1.00 96.00 200 SER A C 1
ATOM 1635 O O . SER A 1 200 ? -5.874 8.882 -6.242 1.00 96.00 200 SER A O 1
ATOM 1637 N N . GLN A 1 201 ? -7.929 9.100 -7.066 1.00 95.75 201 GLN A N 1
ATOM 1638 C CA . GLN A 1 201 ? -8.577 8.815 -5.781 1.00 95.75 201 GLN A CA 1
ATOM 1639 C C . GLN A 1 201 ? -8.247 7.422 -5.210 1.00 95.75 201 GLN A C 1
ATOM 1641 O O . GLN A 1 201 ? -8.150 7.279 -3.995 1.00 95.75 201 GLN A O 1
ATOM 1646 N N . ASP A 1 202 ? -8.074 6.407 -6.055 1.00 95.94 202 ASP A N 1
ATOM 1647 C CA . ASP A 1 202 ? -7.694 5.044 -5.683 1.00 95.94 202 ASP A CA 1
ATOM 1648 C C . ASP A 1 202 ? -6.266 4.994 -5.137 1.00 95.94 202 ASP A C 1
ATOM 1650 O O . ASP A 1 202 ? -6.047 4.404 -4.077 1.00 95.94 202 ASP A O 1
ATOM 1654 N N . GLU A 1 203 ? -5.328 5.706 -5.765 1.00 97.19 203 GLU A N 1
ATOM 1655 C CA . GLU A 1 203 ? -3.963 5.868 -5.250 1.00 97.19 203 GLU A CA 1
ATOM 1656 C C . GLU A 1 203 ? -3.937 6.592 -3.904 1.00 97.19 203 GLU A C 1
ATOM 1658 O O . GLU A 1 203 ? -3.257 6.144 -2.982 1.00 97.19 203 GLU A O 1
ATOM 1663 N N . ALA A 1 204 ? -4.724 7.661 -3.744 1.00 97.75 204 ALA A N 1
ATOM 1664 C CA . ALA A 1 204 ? -4.843 8.343 -2.456 1.00 97.75 204 ALA A CA 1
ATOM 1665 C C . ALA A 1 204 ? -5.414 7.426 -1.370 1.00 97.75 204 ALA A C 1
ATOM 1667 O O . ALA A 1 204 ? -4.936 7.434 -0.239 1.00 97.75 204 ALA A O 1
ATOM 1668 N N . ILE A 1 205 ? -6.425 6.615 -1.689 1.00 98.12 205 ILE A N 1
ATOM 1669 C CA . ILE A 1 205 ? -7.018 5.677 -0.729 1.00 98.12 205 ILE A CA 1
ATOM 1670 C C . ILE A 1 205 ? -6.029 4.558 -0.370 1.00 98.12 205 ILE A C 1
ATOM 1672 O O . ILE A 1 205 ? -5.935 4.189 0.803 1.00 98.12 205 ILE A O 1
ATOM 1676 N N . GLY A 1 206 ? -5.272 4.048 -1.345 1.00 97.88 206 GLY A N 1
ATOM 1677 C CA . GLY A 1 206 ? -4.199 3.080 -1.118 1.00 97.88 206 GLY A CA 1
ATOM 1678 C C . GLY A 1 206 ? -3.096 3.635 -0.214 1.00 97.88 206 GLY A C 1
ATOM 1679 O O . GLY A 1 206 ? -2.725 2.994 0.769 1.00 97.88 206 GLY A O 1
ATOM 1680 N N . LEU A 1 207 ? -2.654 4.868 -0.464 1.00 98.50 207 LEU A N 1
ATOM 1681 C CA . LEU A 1 207 ? -1.699 5.579 0.382 1.00 98.50 207 LEU A CA 1
ATOM 1682 C C . LEU A 1 207 ? -2.230 5.772 1.812 1.00 98.50 207 LEU A C 1
ATOM 1684 O O . LEU A 1 207 ? -1.542 5.443 2.779 1.00 98.50 207 LEU A O 1
ATOM 1688 N N . LEU A 1 208 ? -3.468 6.260 1.966 1.00 98.69 208 LEU A N 1
ATOM 1689 C CA . LEU A 1 208 ? -4.091 6.489 3.277 1.00 98.69 208 LEU A CA 1
ATOM 1690 C C . LEU A 1 208 ? -4.174 5.215 4.121 1.00 98.69 208 LEU A C 1
ATOM 1692 O O . LEU A 1 208 ? -4.052 5.284 5.344 1.00 98.69 208 LEU A O 1
ATOM 1696 N N . TYR A 1 209 ? -4.356 4.057 3.487 1.00 98.75 209 TYR A N 1
ATOM 1697 C CA . TYR A 1 209 ? -4.334 2.769 4.172 1.00 98.75 209 TYR A CA 1
ATOM 1698 C C . TYR A 1 209 ? -2.975 2.475 4.811 1.00 98.75 209 TYR A C 1
ATOM 1700 O O . TYR A 1 209 ? -2.910 2.167 6.003 1.00 98.75 209 TYR A O 1
ATOM 1708 N N . GLY A 1 210 ? -1.892 2.646 4.050 1.00 98.75 210 GLY A N 1
ATOM 1709 C CA . GLY A 1 210 ? -0.529 2.521 4.562 1.00 98.75 210 GLY A CA 1
ATOM 1710 C C . GLY A 1 210 ? -0.246 3.485 5.706 1.00 98.75 210 GLY A C 1
ATOM 1711 O O . GLY A 1 210 ? 0.216 3.079 6.770 1.00 98.75 210 GLY A O 1
ATOM 1712 N N . LEU A 1 211 ? -0.600 4.759 5.523 1.00 98.81 211 LEU A N 1
ATOM 1713 C CA . LEU A 1 211 ? -0.407 5.802 6.533 1.00 98.81 211 LEU A CA 1
ATOM 1714 C C . LEU A 1 211 ? -1.191 5.524 7.822 1.00 98.81 211 LEU A C 1
ATOM 1716 O O . LEU A 1 211 ? -0.698 5.833 8.904 1.00 98.81 211 LEU A O 1
ATOM 1720 N N . ALA A 1 212 ? -2.378 4.916 7.738 1.00 98.81 212 ALA A N 1
ATOM 1721 C CA . ALA A 1 212 ? -3.147 4.521 8.917 1.00 98.81 212 ALA A CA 1
ATOM 1722 C C . ALA A 1 212 ? -2.436 3.423 9.721 1.00 98.81 212 ALA A C 1
ATOM 1724 O O . ALA A 1 212 ? -2.405 3.483 10.950 1.00 98.81 212 ALA A O 1
ATOM 1725 N N . LEU A 1 213 ? -1.816 2.453 9.043 1.00 98.81 213 LEU A N 1
ATOM 1726 C CA . LEU A 1 213 ? -1.007 1.422 9.695 1.00 98.81 213 LEU A CA 1
ATOM 1727 C C . LEU A 1 213 ? 0.273 2.000 10.306 1.00 98.81 213 LEU A C 1
ATOM 1729 O O . LEU A 1 213 ? 0.587 1.656 11.444 1.00 98.81 213 LEU A O 1
ATOM 1733 N N . VAL A 1 214 ? 0.960 2.918 9.613 1.00 98.88 214 VAL A N 1
ATOM 1734 C CA . VAL A 1 214 ? 2.111 3.658 10.167 1.00 98.88 214 VAL A CA 1
ATOM 1735 C C . VAL A 1 214 ? 1.695 4.408 11.433 1.00 98.88 214 VAL A C 1
ATOM 1737 O O . VAL A 1 214 ? 2.303 4.236 12.487 1.00 98.88 214 VAL A O 1
ATOM 1740 N N . TYR A 1 215 ? 0.608 5.179 11.371 1.00 98.69 215 TYR A N 1
ATOM 1741 C CA . TYR A 1 215 ? 0.098 5.925 12.518 1.00 98.69 215 TYR A CA 1
ATOM 1742 C C . TYR A 1 215 ? -0.284 5.013 13.692 1.00 98.69 215 TYR A C 1
ATOM 1744 O O . TYR A 1 215 ? -0.068 5.370 14.852 1.00 98.69 215 TYR A O 1
ATOM 1752 N N . LYS A 1 216 ? -0.814 3.816 13.415 1.00 98.25 216 LYS A N 1
ATOM 1753 C CA . LYS A 1 216 ? -1.159 2.841 14.453 1.00 98.25 216 LYS A CA 1
ATOM 1754 C C . LYS A 1 216 ? 0.062 2.185 15.096 1.00 98.25 216 LYS A C 1
ATOM 1756 O O . LYS A 1 216 ? 0.078 2.011 16.312 1.00 98.25 216 LYS A O 1
ATOM 1761 N N . CYS A 1 217 ? 1.009 1.740 14.279 1.00 98.50 217 CYS A N 1
ATOM 1762 C CA . CYS A 1 217 ? 2.043 0.790 14.683 1.00 98.50 217 CYS A CA 1
ATOM 1763 C C . CYS A 1 217 ? 3.318 1.463 15.192 1.00 98.50 217 CYS A C 1
ATOM 1765 O O . CYS A 1 217 ? 4.060 0.847 15.952 1.00 98.50 217 CYS A O 1
ATOM 1767 N N . MET A 1 218 ? 3.563 2.713 14.800 1.00 98.62 218 MET A N 1
ATOM 1768 C CA . MET A 1 218 ? 4.758 3.441 15.212 1.00 98.62 218 MET A CA 1
ATOM 1769 C C . MET A 1 218 ? 4.590 4.096 16.598 1.00 98.62 218 MET A C 1
ATOM 1771 O O . MET A 1 218 ? 3.469 4.472 16.969 1.00 98.62 218 MET A O 1
ATOM 1775 N N . PRO A 1 219 ? 5.683 4.283 17.368 1.00 98.31 219 PRO A N 1
ATOM 1776 C CA . PRO A 1 219 ? 5.640 4.953 18.668 1.00 98.31 219 PRO A CA 1
ATOM 1777 C C . PRO A 1 219 ? 5.147 6.401 18.556 1.00 98.31 219 PRO A C 1
ATOM 1779 O O . PRO A 1 219 ? 5.430 7.076 17.563 1.00 98.31 219 PRO A O 1
ATOM 1782 N N . ASP A 1 220 ? 4.462 6.906 19.585 1.00 98.25 220 ASP A N 1
ATOM 1783 C CA . ASP A 1 220 ? 3.873 8.260 19.598 1.00 98.25 220 ASP A CA 1
ATOM 1784 C C . ASP A 1 220 ? 4.888 9.381 19.346 1.00 98.25 220 ASP A C 1
ATOM 1786 O O . ASP A 1 220 ? 4.570 10.358 18.671 1.00 98.25 220 ASP A O 1
ATOM 1790 N N . SER A 1 221 ? 6.120 9.220 19.832 1.00 98.00 221 SER A N 1
ATOM 1791 C CA . SER A 1 221 ? 7.213 10.186 19.672 1.00 98.00 221 SER A CA 1
ATOM 1792 C C . SER A 1 221 ? 7.985 10.058 18.354 1.00 98.00 221 SER A C 1
ATOM 1794 O O . SER A 1 221 ? 8.886 10.855 18.094 1.00 98.00 221 SER A O 1
ATOM 1796 N N . SER A 1 222 ? 7.680 9.056 17.525 1.00 98.50 222 SER A N 1
ATOM 1797 C CA . SER A 1 222 ? 8.449 8.782 16.308 1.00 98.50 222 SER A CA 1
ATOM 1798 C C . SER A 1 222 ? 8.167 9.788 15.189 1.00 98.50 222 SER A C 1
ATOM 1800 O O . SER A 1 222 ? 7.044 10.273 15.009 1.00 98.50 222 SER A O 1
ATOM 1802 N N . TYR A 1 223 ? 9.191 10.050 14.371 1.00 98.31 223 TYR A N 1
ATOM 1803 C CA . TYR A 1 223 ? 9.044 10.847 13.155 1.00 98.31 223 TYR A CA 1
ATOM 1804 C C . TYR A 1 223 ? 8.015 10.224 12.204 1.00 98.31 223 TYR A C 1
ATOM 1806 O O . TYR A 1 223 ? 7.178 10.944 11.661 1.00 98.31 223 TYR A O 1
ATOM 1814 N N . GLU A 1 224 ? 8.035 8.897 12.039 1.00 98.62 224 GLU A N 1
ATOM 1815 C CA . GLU A 1 224 ? 7.172 8.161 11.109 1.00 98.62 224 GLU A CA 1
ATOM 1816 C C . GLU A 1 224 ? 5.684 8.353 11.442 1.00 98.62 224 GLU A C 1
ATOM 1818 O O . GLU A 1 224 ? 4.857 8.594 10.555 1.00 98.62 224 GLU A O 1
ATOM 1823 N N . LYS A 1 225 ? 5.328 8.326 12.732 1.00 98.56 225 LYS A N 1
ATOM 1824 C CA . LYS A 1 225 ? 3.956 8.585 13.185 1.00 98.56 225 LYS A CA 1
ATOM 1825 C C . LYS A 1 225 ? 3.522 10.028 12.935 1.00 98.56 225 LYS A C 1
ATOM 1827 O O . LYS A 1 225 ? 2.421 10.267 12.435 1.00 98.56 225 LYS A O 1
ATOM 1832 N N . ALA A 1 226 ? 4.384 10.993 13.248 1.00 98.50 226 ALA A N 1
ATOM 1833 C CA . ALA A 1 226 ? 4.083 12.408 13.048 1.00 98.50 226 ALA A CA 1
ATOM 1834 C C . ALA A 1 226 ? 3.927 12.758 11.557 1.00 98.50 226 ALA A C 1
ATOM 1836 O O . ALA A 1 226 ? 2.953 13.410 11.166 1.00 98.50 226 ALA A O 1
ATOM 1837 N N . ILE A 1 227 ? 4.857 12.300 10.708 1.00 98.62 227 ILE A N 1
ATOM 1838 C CA . ILE A 1 227 ? 4.822 12.588 9.272 1.00 98.62 227 ILE A CA 1
ATOM 1839 C C . ILE A 1 227 ? 3.676 11.854 8.574 1.00 98.62 227 ILE A C 1
ATOM 1841 O O . ILE A 1 227 ? 3.032 12.451 7.716 1.00 98.62 227 ILE A O 1
ATOM 1845 N N . SER A 1 228 ? 3.347 10.619 8.973 1.00 98.69 228 SER A N 1
ATOM 1846 C CA . SER A 1 228 ? 2.224 9.886 8.373 1.00 98.69 228 SER A CA 1
ATOM 1847 C C . SER A 1 228 ? 0.882 10.565 8.632 1.00 98.69 228 SER A C 1
ATOM 1849 O O . SER A 1 228 ? 0.105 10.756 7.695 1.00 98.69 228 SER A O 1
ATOM 1851 N N . LYS A 1 229 ? 0.644 11.028 9.868 1.00 98.50 229 LYS A N 1
ATOM 1852 C CA . LYS A 1 229 ? -0.511 11.875 10.197 1.00 98.50 229 LYS A CA 1
ATOM 1853 C C . LYS A 1 229 ? -0.541 13.130 9.326 1.00 98.50 229 LYS A C 1
ATOM 1855 O O . LYS A 1 229 ? -1.580 13.443 8.749 1.00 98.50 229 LYS A O 1
ATOM 1860 N N . LYS A 1 230 ? 0.584 13.842 9.202 1.00 98.31 230 LYS A N 1
ATOM 1861 C CA . LYS A 1 230 ? 0.664 15.066 8.390 1.00 98.31 230 LYS A CA 1
ATOM 1862 C C . LYS A 1 230 ? 0.326 14.805 6.919 1.00 98.31 230 LYS A C 1
ATOM 1864 O O . LYS A 1 230 ? -0.510 15.518 6.372 1.00 98.31 230 LYS A O 1
ATOM 1869 N N . ILE A 1 231 ? 0.924 13.781 6.305 1.00 98.62 231 ILE A N 1
ATOM 1870 C CA . ILE A 1 231 ? 0.651 13.401 4.911 1.00 98.62 231 ILE A CA 1
ATOM 1871 C C . ILE A 1 231 ? -0.832 13.052 4.742 1.00 98.62 231 ILE A C 1
ATOM 1873 O O . ILE A 1 231 ? -1.490 13.599 3.863 1.00 98.62 231 ILE A O 1
ATOM 1877 N N . ALA A 1 232 ? -1.389 12.204 5.612 1.00 98.62 232 ALA A N 1
ATOM 1878 C CA . ALA A 1 232 ? -2.780 11.772 5.501 1.00 98.62 232 ALA A CA 1
ATOM 1879 C C . ALA A 1 232 ? -3.762 12.953 5.563 1.00 98.62 232 ALA A C 1
ATOM 1881 O O . ALA A 1 232 ? -4.665 13.069 4.731 1.00 98.62 232 ALA A O 1
ATOM 1882 N N . LEU A 1 233 ? -3.563 13.862 6.522 1.00 97.50 233 LEU A N 1
ATOM 1883 C CA . LEU A 1 233 ? -4.396 15.054 6.662 1.00 97.50 233 LEU A CA 1
ATOM 1884 C C . LEU A 1 233 ? -4.251 15.998 5.467 1.00 97.50 233 LEU A C 1
ATOM 1886 O O . LEU A 1 233 ? -5.253 16.560 5.024 1.00 97.50 233 LEU A O 1
ATOM 1890 N N . ASN A 1 234 ? -3.041 16.155 4.932 1.00 97.25 234 ASN A N 1
ATOM 1891 C CA . ASN A 1 234 ? -2.792 16.948 3.735 1.00 97.25 234 ASN A CA 1
ATOM 1892 C C . ASN A 1 234 ? -3.512 16.366 2.514 1.00 97.25 234 ASN A C 1
ATOM 1894 O O . ASN A 1 234 ? -4.286 17.084 1.893 1.00 97.25 234 ASN A O 1
ATOM 1898 N N . VAL A 1 235 ? -3.375 15.066 2.232 1.00 97.38 235 VAL A N 1
ATOM 1899 C CA . VAL A 1 235 ? -4.050 14.397 1.101 1.00 97.38 235 VAL A CA 1
ATOM 1900 C C . VAL A 1 235 ? -5.573 14.545 1.194 1.00 97.38 235 VAL A C 1
ATOM 1902 O O . VAL A 1 235 ? -6.232 14.956 0.237 1.00 97.38 235 VAL A O 1
ATOM 1905 N N . ILE A 1 236 ? -6.160 14.282 2.368 1.00 95.50 236 ILE A N 1
ATOM 1906 C CA . ILE A 1 236 ? -7.611 14.429 2.574 1.00 95.50 236 ILE A CA 1
ATOM 1907 C C . ILE A 1 236 ? -8.032 15.893 2.408 1.00 95.50 236 ILE A C 1
ATOM 1909 O O . ILE A 1 236 ? -9.067 16.184 1.799 1.00 95.50 236 ILE A O 1
ATOM 1913 N N . ASN A 1 237 ? -7.241 16.828 2.941 1.00 92.12 237 ASN A N 1
ATOM 1914 C CA . ASN A 1 237 ? -7.495 18.246 2.756 1.00 92.12 237 ASN A CA 1
ATOM 1915 C C . ASN A 1 237 ? -7.404 18.641 1.289 1.00 92.12 237 ASN A C 1
ATOM 1917 O O . ASN A 1 237 ? -8.320 19.313 0.842 1.00 92.12 237 ASN A O 1
ATOM 1921 N N . TYR A 1 238 ? -6.411 18.188 0.532 1.00 92.94 238 TYR A N 1
ATOM 1922 C CA . TYR A 1 238 ? -6.242 18.512 -0.880 1.00 92.94 238 TYR A CA 1
ATOM 1923 C C . TYR A 1 238 ? -7.464 18.102 -1.718 1.00 92.94 238 TYR A C 1
ATOM 1925 O O . TYR A 1 238 ? -8.059 18.926 -2.423 1.00 92.94 238 TYR A O 1
ATOM 1933 N N . ILE A 1 239 ? -7.927 16.856 -1.559 1.00 91.44 239 ILE A N 1
ATOM 1934 C CA . ILE A 1 239 ? -9.127 16.326 -2.237 1.00 91.44 239 ILE A CA 1
ATOM 1935 C C . ILE A 1 239 ? -10.394 17.119 -1.842 1.00 91.44 239 ILE A C 1
ATOM 1937 O O . ILE A 1 239 ? -11.343 17.250 -2.622 1.00 91.44 239 ILE A O 1
ATOM 1941 N N . ARG A 1 240 ? -10.421 17.676 -0.623 1.00 85.00 240 ARG A N 1
ATOM 1942 C CA . ARG A 1 240 ? -11.531 18.481 -0.089 1.00 85.00 240 ARG A CA 1
ATOM 1943 C C . ARG A 1 240 ? -11.484 19.953 -0.529 1.00 85.00 240 ARG A C 1
ATOM 1945 O O . ARG A 1 240 ? -12.521 20.503 -0.905 1.00 85.00 240 ARG A O 1
ATOM 1952 N N . THR A 1 241 ? -10.342 20.630 -0.388 1.00 68.75 241 THR A N 1
ATOM 1953 C CA . THR A 1 241 ? -10.184 22.101 -0.392 1.00 68.75 241 THR A CA 1
ATOM 1954 C C . THR A 1 241 ? -9.885 22.686 -1.757 1.00 68.75 241 THR A C 1
ATOM 1956 O O . THR A 1 241 ? -10.259 23.837 -1.990 1.00 68.75 241 THR A O 1
ATOM 1959 N N . SER A 1 242 ? -9.293 21.913 -2.666 1.00 58.62 242 SER A N 1
ATOM 1960 C CA . SER A 1 242 ? -9.134 22.287 -4.075 1.00 58.62 242 SER A CA 1
ATOM 1961 C C . SER A 1 242 ? -10.444 22.848 -4.652 1.00 58.62 242 SER A C 1
ATOM 1963 O O . SER A 1 242 ? -10.466 23.879 -5.312 1.00 58.62 242 SER A O 1
ATOM 1965 N N . SER A 1 243 ? -11.586 22.307 -4.232 1.00 52.97 243 SER A N 1
ATOM 1966 C CA . SER A 1 243 ? -12.905 22.825 -4.592 1.00 52.97 243 SER A CA 1
ATOM 1967 C C . SER A 1 243 ? -13.255 24.256 -4.153 1.00 52.97 243 SER A C 1
ATOM 1969 O O . SER A 1 243 ? -14.052 24.910 -4.830 1.00 52.97 243 SER A O 1
ATOM 1971 N N . LYS A 1 244 ? -12.714 24.730 -3.022 1.00 53.56 244 LYS A N 1
ATOM 1972 C CA . LYS A 1 244 ? -12.948 26.080 -2.479 1.00 53.56 244 LYS A CA 1
ATOM 1973 C C . LYS A 1 244 ? -12.006 27.108 -3.100 1.00 53.56 244 LYS A C 1
ATOM 1975 O O . LYS A 1 244 ? -12.447 28.214 -3.390 1.00 53.56 244 LYS A O 1
ATOM 1980 N N . LYS A 1 245 ? -10.740 26.731 -3.329 1.00 57.81 245 LYS A N 1
ATOM 1981 C CA . LYS A 1 245 ? -9.701 27.604 -3.908 1.00 57.81 245 LYS A CA 1
ATOM 1982 C C . LYS A 1 245 ? -10.080 28.116 -5.306 1.00 57.81 245 LYS A C 1
ATOM 1984 O O . LYS A 1 245 ? -9.738 29.240 -5.643 1.00 57.81 245 LYS A O 1
ATOM 1989 N N . TYR A 1 246 ? -10.856 27.344 -6.073 1.00 56.00 246 TYR A N 1
ATOM 1990 C CA . TYR A 1 246 ? -11.276 27.693 -7.440 1.00 56.00 246 TYR A CA 1
ATOM 1991 C C . TYR A 1 246 ? -12.727 28.216 -7.546 1.00 56.00 246 TYR A C 1
ATOM 1993 O O . TYR A 1 246 ? -13.404 28.003 -8.552 1.00 56.00 246 TYR A O 1
ATOM 2001 N N . GLY A 1 247 ? -13.232 28.890 -6.502 1.00 47.00 247 GLY A N 1
ATOM 2002 C CA . GLY A 1 247 ? -14.309 29.888 -6.632 1.00 47.00 247 GLY A CA 1
ATOM 2003 C C . GLY A 1 247 ? -15.727 29.393 -6.946 1.00 47.00 247 GLY A C 1
ATOM 2004 O O . GLY A 1 247 ? -16.564 30.186 -7.363 1.00 47.00 247 GLY A O 1
ATOM 2005 N N . ARG A 1 248 ? -16.054 28.107 -6.758 1.00 49.69 248 ARG A N 1
ATOM 2006 C CA . ARG A 1 248 ? -17.414 27.604 -7.039 1.00 49.69 248 ARG A CA 1
ATOM 2007 C C . ARG A 1 248 ? -18.200 27.333 -5.747 1.00 49.69 248 ARG A C 1
ATOM 2009 O O . ARG A 1 248 ? -17.897 26.382 -5.030 1.00 49.69 248 ARG A O 1
ATOM 2016 N N . THR A 1 249 ? -19.281 28.075 -5.526 1.00 47.00 249 THR A N 1
ATOM 2017 C CA . THR A 1 249 ? -20.069 28.175 -4.276 1.00 47.00 249 THR A CA 1
ATOM 2018 C C . THR A 1 249 ? -20.986 26.992 -3.917 1.00 47.00 249 THR A C 1
ATOM 2020 O O . THR A 1 249 ? -21.354 26.875 -2.754 1.00 47.00 249 THR A O 1
ATOM 2023 N N . PHE A 1 250 ? -21.313 26.059 -4.826 1.00 49.19 250 PHE A N 1
ATOM 2024 C CA . PHE A 1 250 ? -22.224 24.936 -4.500 1.00 49.19 250 PHE A CA 1
ATOM 2025 C C . PHE A 1 250 ? -21.565 23.583 -4.131 1.00 49.19 250 PHE A C 1
ATOM 2027 O O . PHE A 1 250 ? -20.485 23.210 -4.601 1.00 49.19 250 PHE A O 1
ATOM 2034 N N . SER A 1 251 ? -22.285 22.844 -3.285 1.00 51.50 251 SER A N 1
ATOM 2035 C CA . SER A 1 251 ? -21.929 21.854 -2.252 1.00 51.50 251 SER A CA 1
ATOM 2036 C C . SER A 1 251 ? -21.453 20.442 -2.673 1.00 51.50 251 SER A C 1
ATOM 2038 O O . SER A 1 251 ? -21.472 19.527 -1.850 1.00 51.50 251 SER A O 1
ATOM 2040 N N . MET A 1 252 ? -20.955 20.225 -3.898 1.00 53.47 252 MET A N 1
ATOM 2041 C CA . MET A 1 252 ? -20.724 18.865 -4.448 1.00 53.47 252 MET A CA 1
ATOM 2042 C C . MET A 1 252 ? -19.290 18.542 -4.913 1.00 53.47 252 MET A C 1
ATOM 2044 O O . MET A 1 252 ? -19.109 17.908 -5.946 1.00 53.47 252 MET A O 1
ATOM 2048 N N . LYS A 1 253 ? -18.239 18.967 -4.205 1.00 69.69 253 LYS A N 1
ATOM 2049 C CA . LYS A 1 253 ? -16.887 18.970 -4.802 1.00 69.69 253 LYS A CA 1
ATOM 2050 C C . LYS A 1 253 ? -15.806 18.264 -3.985 1.00 69.69 253 LYS A C 1
ATOM 2052 O O . LYS A 1 253 ? -14.850 18.885 -3.550 1.00 69.69 253 LYS A O 1
ATOM 2057 N N . TRP A 1 254 ? -15.960 16.961 -3.785 1.00 86.69 254 TRP A N 1
ATOM 2058 C CA . TRP A 1 254 ? -14.798 16.106 -3.525 1.00 86.69 254 TRP A CA 1
ATOM 2059 C C . TRP A 1 254 ? -14.253 15.684 -4.882 1.00 86.69 254 TRP A C 1
ATOM 2061 O O . TRP A 1 254 ? -14.934 14.986 -5.639 1.00 86.69 254 TRP A O 1
ATOM 2071 N N . SER A 1 255 ? -13.092 16.204 -5.251 1.00 90.19 255 SER A N 1
ATOM 2072 C CA . SER A 1 255 ? -12.463 15.922 -6.538 1.00 90.19 255 SER A CA 1
ATOM 2073 C C . SER A 1 255 ? -10.965 16.141 -6.435 1.00 90.19 255 SER A C 1
ATOM 2075 O O . SER A 1 255 ? -10.513 16.939 -5.620 1.00 90.19 255 SER A O 1
ATOM 2077 N N . VAL A 1 256 ? -10.211 15.456 -7.283 1.00 90.94 256 VAL A N 1
ATOM 2078 C CA . VAL A 1 256 ? -8.785 15.727 -7.444 1.00 90.94 256 VAL A CA 1
ATOM 2079 C C . VAL A 1 256 ? -8.624 16.852 -8.462 1.00 90.94 256 VAL A C 1
ATOM 2081 O O . VAL A 1 256 ? -9.280 16.866 -9.508 1.00 90.94 256 VAL A O 1
ATOM 2084 N N . PHE A 1 257 ? -7.773 17.814 -8.136 1.00 90.50 257 PHE A N 1
ATOM 2085 C CA . PHE A 1 257 ? -7.366 18.884 -9.035 1.00 90.50 257 PHE A CA 1
ATOM 2086 C C . PHE A 1 257 ? -5.865 18.771 -9.264 1.00 90.50 257 PHE A C 1
ATOM 2088 O O . PHE A 1 257 ? -5.149 18.190 -8.456 1.00 90.50 257 PHE A O 1
ATOM 2095 N N . ARG A 1 258 ? -5.400 19.296 -10.389 1.00 92.00 258 ARG A N 1
ATOM 2096 C CA . ARG A 1 258 ? -3.985 19.529 -10.634 1.00 92.00 258 ARG A CA 1
ATOM 2097 C C . ARG A 1 258 ? -3.563 20.813 -9.901 1.00 92.00 258 ARG A C 1
ATOM 2099 O O . ARG A 1 258 ? -4.412 21.677 -9.665 1.00 92.00 258 ARG A O 1
ATOM 2106 N N . PRO A 1 259 ? -2.270 20.986 -9.584 1.00 90.56 259 PRO A N 1
ATOM 2107 C CA . PRO A 1 259 ? -1.755 22.184 -8.924 1.00 90.56 259 PRO A CA 1
ATOM 2108 C C . PRO A 1 259 ? -2.164 23.510 -9.591 1.00 90.56 259 PRO A C 1
ATOM 2110 O O . PRO A 1 259 ? -2.508 24.473 -8.900 1.00 90.56 259 PRO A O 1
ATOM 2113 N N . ASN A 1 260 ? -2.223 23.550 -10.926 1.00 89.88 260 ASN A N 1
ATOM 2114 C CA . ASN A 1 260 ? -2.654 24.726 -11.691 1.00 89.88 260 ASN A CA 1
ATOM 2115 C C . ASN A 1 260 ? -4.159 25.056 -11.558 1.00 89.88 260 ASN A C 1
ATOM 2117 O O . ASN A 1 260 ? -4.602 26.107 -12.013 1.00 89.88 260 ASN A O 1
ATOM 2121 N N . GLY A 1 261 ? -4.942 24.185 -10.920 1.00 88.25 261 GLY A N 1
ATOM 2122 C CA . GLY A 1 261 ? -6.381 24.326 -10.720 1.00 88.25 261 GLY A CA 1
ATOM 2123 C C . GLY A 1 261 ? -7.271 23.609 -11.713 1.00 88.25 261 GLY A C 1
ATOM 2124 O O . GLY A 1 261 ? -8.496 23.652 -11.563 1.00 88.25 261 GLY A O 1
ATOM 2125 N N . ASP A 1 262 ? -6.692 22.886 -12.667 1.00 90.00 262 ASP A N 1
ATOM 2126 C CA . ASP A 1 262 ? -7.472 22.055 -13.569 1.00 90.00 262 ASP A CA 1
ATOM 2127 C C . ASP A 1 262 ? -8.077 20.876 -12.820 1.00 90.00 262 ASP A C 1
ATOM 2129 O O . ASP A 1 262 ? -7.404 20.149 -12.089 1.00 90.00 262 ASP A O 1
ATOM 2133 N N . LYS A 1 263 ? -9.366 20.629 -13.039 1.00 88.94 263 LYS A N 1
ATOM 2134 C CA . LYS A 1 263 ? -10.016 19.438 -12.498 1.00 88.94 263 LYS A CA 1
ATOM 2135 C C . LYS A 1 263 ? -9.479 18.193 -13.212 1.00 88.94 263 LYS A C 1
ATOM 2137 O O . LYS A 1 263 ? -9.492 18.132 -14.443 1.00 88.94 263 LYS A O 1
ATOM 2142 N N . LEU A 1 264 ? -9.073 17.179 -12.449 1.00 92.06 264 LEU A N 1
ATOM 2143 C CA . LEU A 1 264 ? -8.736 15.872 -13.007 1.00 92.06 264 LEU A CA 1
ATOM 2144 C C . LEU A 1 264 ? -10.014 15.208 -13.547 1.00 92.06 264 LEU A C 1
ATOM 2146 O O . LEU A 1 264 ? -11.074 15.273 -12.910 1.00 92.06 264 LEU A O 1
ATOM 2150 N N . LYS A 1 265 ? -9.958 14.605 -14.740 1.00 93.00 265 LYS A N 1
ATOM 2151 C CA . LYS A 1 265 ? -11.164 14.042 -15.366 1.00 93.00 265 LYS A CA 1
ATOM 2152 C C . LYS A 1 265 ? -11.685 12.852 -14.552 1.00 93.00 265 LYS A C 1
ATOM 2154 O O . LYS A 1 265 ? -10.943 12.182 -13.837 1.00 93.00 265 LYS A O 1
ATOM 2159 N N . ALA A 1 266 ? -12.983 12.559 -14.656 1.00 90.56 266 ALA A N 1
ATOM 2160 C CA . ALA A 1 266 ? -13.586 11.453 -13.906 1.00 90.56 266 ALA A CA 1
ATOM 2161 C C . ALA A 1 266 ? -12.980 10.087 -14.287 1.00 90.56 266 ALA A C 1
ATOM 2163 O O . ALA A 1 266 ? -12.717 9.277 -13.406 1.00 90.56 266 ALA A O 1
ATOM 2164 N N . ASN A 1 267 ? -12.690 9.870 -15.575 1.00 90.50 267 ASN A N 1
ATOM 2165 C CA . ASN A 1 267 ? -12.016 8.669 -16.083 1.00 90.50 267 ASN A CA 1
ATOM 2166 C C . ASN A 1 267 ? -10.517 8.601 -15.735 1.00 90.50 267 ASN A C 1
ATOM 2168 O O . ASN A 1 267 ? -9.905 7.557 -15.910 1.00 90.50 267 ASN A O 1
ATOM 2172 N N . GLU A 1 268 ? -9.935 9.689 -15.227 1.00 91.75 268 GLU A N 1
ATOM 2173 C CA . GLU A 1 268 ? -8.573 9.734 -14.679 1.00 91.75 268 GLU A CA 1
ATOM 2174 C C . GLU A 1 268 ? -8.567 9.497 -13.152 1.00 91.75 268 GLU A C 1
ATOM 2176 O O . GLU A 1 268 ? -7.515 9.584 -12.523 1.00 91.75 268 GLU A O 1
ATOM 2181 N N . GLY A 1 269 ? -9.728 9.210 -12.544 1.00 92.81 269 GLY A N 1
ATOM 2182 C CA . GLY A 1 269 ? -9.871 9.000 -11.098 1.00 92.81 269 GLY A CA 1
ATOM 2183 C C . GLY A 1 269 ? -10.083 10.288 -10.295 1.00 92.81 269 GLY A C 1
ATOM 2184 O O . GLY A 1 269 ? -9.839 10.314 -9.092 1.00 92.81 269 GLY A O 1
ATOM 2185 N N . GLY A 1 270 ? -10.527 11.373 -10.941 1.00 92.75 270 GLY A N 1
ATOM 2186 C CA . GLY A 1 270 ? -10.698 12.679 -10.300 1.00 92.75 270 GLY A CA 1
ATOM 2187 C C . GLY A 1 270 ? -11.992 12.887 -9.499 1.00 92.75 270 GLY A C 1
ATOM 2188 O O . GLY A 1 270 ? -12.136 13.937 -8.874 1.00 92.75 270 GLY A O 1
ATOM 2189 N N . LEU A 1 271 ? -12.962 11.959 -9.513 1.00 91.81 271 LEU A N 1
ATOM 2190 C CA . LEU A 1 271 ? -14.298 12.149 -8.914 1.00 91.81 271 LEU A CA 1
ATOM 2191 C C . LEU A 1 271 ? -14.464 11.460 -7.545 1.00 91.81 271 LEU A C 1
ATOM 2193 O O . LEU A 1 271 ? -15.129 10.434 -7.417 1.00 91.81 271 LEU A O 1
ATOM 2197 N N . ALA A 1 272 ? -13.969 12.101 -6.487 1.00 92.75 272 ALA A N 1
ATOM 2198 C CA . ALA A 1 272 ? -13.996 11.559 -5.124 1.00 92.75 272 ALA A CA 1
ATOM 2199 C C . ALA A 1 272 ? -15.343 11.724 -4.371 1.00 92.75 272 ALA A C 1
ATOM 2201 O O . ALA A 1 272 ? -15.435 11.440 -3.176 1.00 92.75 272 ALA A O 1
ATOM 2202 N N . TRP A 1 273 ? -16.407 12.193 -5.036 1.00 90.25 273 TRP A N 1
ATOM 2203 C CA . TRP A 1 273 ? -17.696 12.538 -4.410 1.00 90.25 273 TRP A CA 1
ATOM 2204 C C . TRP A 1 273 ? -18.347 11.392 -3.635 1.00 90.25 273 TRP A C 1
ATOM 2206 O O . TRP A 1 273 ? -18.759 11.591 -2.492 1.00 90.25 273 TRP A O 1
ATOM 2216 N N . PHE A 1 274 ? -18.377 10.191 -4.213 1.00 89.00 274 PHE A N 1
ATOM 2217 C CA . PHE A 1 274 ? -18.969 9.009 -3.576 1.00 89.00 274 PHE A CA 1
ATOM 2218 C C . PHE A 1 274 ? -18.196 8.545 -2.330 1.00 89.00 274 PHE A C 1
ATOM 2220 O O . PHE A 1 274 ? -18.744 7.844 -1.483 1.00 89.00 274 PHE A O 1
ATOM 2227 N N . TYR A 1 275 ? -16.941 8.974 -2.191 1.00 93.31 275 TYR A N 1
ATOM 2228 C CA . TYR A 1 275 ? -16.037 8.591 -1.107 1.00 93.31 275 TYR A CA 1
ATOM 2229 C C . TYR A 1 275 ? -15.920 9.665 -0.022 1.00 93.31 275 TYR A C 1
ATOM 2231 O O . TYR A 1 275 ? -15.254 9.447 0.985 1.00 93.31 275 TYR A O 1
ATOM 2239 N N . ALA A 1 276 ? -16.585 10.810 -0.198 1.00 92.69 276 ALA A N 1
ATOM 2240 C CA . ALA A 1 276 ? -16.521 11.979 0.675 1.00 92.69 276 ALA A CA 1
ATOM 2241 C C . ALA A 1 276 ? -16.646 11.655 2.170 1.00 92.69 276 ALA A C 1
ATOM 2243 O O . ALA A 1 276 ? -15.800 12.040 2.975 1.00 92.69 276 ALA A O 1
ATOM 2244 N N . HIS A 1 277 ? -17.706 10.933 2.545 1.00 93.31 277 HIS A N 1
ATOM 2245 C CA . HIS A 1 277 ? -17.935 10.552 3.937 1.00 93.31 277 HIS A CA 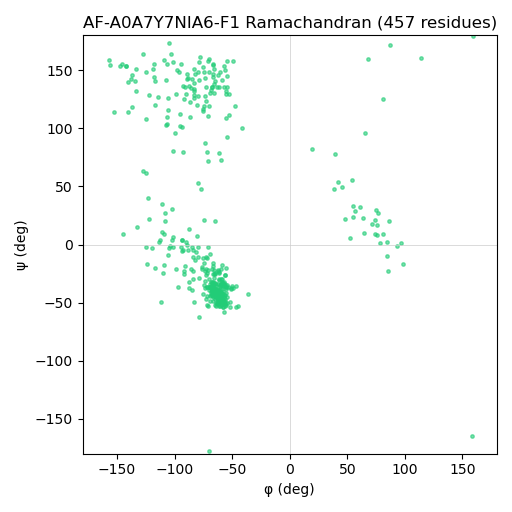1
ATOM 2246 C C . HIS A 1 277 ? -16.833 9.607 4.446 1.00 93.31 277 HIS A C 1
ATOM 2248 O O . HIS A 1 277 ? -16.333 9.783 5.555 1.00 93.31 277 HIS A O 1
ATOM 2254 N N . GLY A 1 278 ? -16.391 8.660 3.613 1.00 95.81 278 GLY A N 1
ATOM 2255 C CA . GLY A 1 278 ? -15.279 7.764 3.926 1.00 95.81 278 GLY A CA 1
ATOM 2256 C C . GLY A 1 278 ? -13.970 8.510 4.184 1.00 95.81 278 GLY A C 1
ATOM 2257 O O . GLY A 1 278 ? -13.338 8.273 5.209 1.00 95.81 278 GLY A O 1
ATOM 2258 N N . PHE A 1 279 ? -13.602 9.461 3.320 1.00 96.06 279 PHE A N 1
ATOM 2259 C CA . PHE A 1 279 ? -12.427 10.317 3.513 1.00 96.06 279 PHE A CA 1
ATOM 2260 C C . PHE A 1 279 ? -12.512 11.133 4.803 1.00 96.06 279 PHE A C 1
ATOM 2262 O O . PHE A 1 279 ? -11.527 11.238 5.524 1.00 96.06 279 PHE A O 1
ATOM 2269 N N . MET A 1 280 ? -13.683 11.686 5.128 1.00 94.31 280 MET A N 1
ATOM 2270 C CA . MET A 1 280 ? -13.864 12.440 6.371 1.00 94.31 280 MET A CA 1
ATOM 2271 C C . MET A 1 280 ? -13.681 11.562 7.600 1.00 94.31 280 MET A C 1
ATOM 2273 O O . MET A 1 280 ? -12.967 11.952 8.516 1.00 94.31 280 MET A O 1
ATOM 2277 N N . LYS A 1 281 ? -14.270 10.363 7.608 1.00 96.31 281 LYS A N 1
ATOM 2278 C CA . LYS A 1 281 ? -14.101 9.422 8.717 1.00 96.31 281 LYS A CA 1
ATOM 2279 C C . LYS A 1 281 ? -12.671 8.895 8.816 1.00 96.31 281 LYS A C 1
ATOM 2281 O O . LYS A 1 281 ? -12.189 8.716 9.929 1.00 96.31 281 LYS A O 1
ATOM 2286 N N . ALA A 1 282 ? -11.987 8.699 7.689 1.00 97.69 282 ALA A N 1
ATOM 2287 C CA . ALA A 1 282 ? -10.557 8.415 7.679 1.00 97.69 282 ALA A CA 1
ATOM 2288 C C . ALA A 1 282 ? -9.752 9.593 8.256 1.00 97.69 282 ALA A C 1
ATOM 2290 O O . ALA A 1 282 ? -8.867 9.377 9.069 1.00 97.69 282 ALA A O 1
ATOM 2291 N N . GLY A 1 283 ? -10.104 10.840 7.933 1.00 97.50 283 GLY A N 1
ATOM 2292 C CA . GLY A 1 283 ? -9.507 12.033 8.543 1.00 97.50 283 GLY A CA 1
ATOM 2293 C C . GLY A 1 283 ? -9.700 12.069 10.058 1.00 97.50 283 GLY A C 1
ATOM 2294 O O . GLY A 1 283 ? -8.744 12.317 10.785 1.00 97.50 283 GLY A O 1
ATOM 2295 N N . SER A 1 284 ? -10.894 11.708 10.536 1.00 97.00 284 SER A N 1
ATOM 2296 C CA . SER A 1 284 ? -11.219 11.629 11.966 1.00 97.00 284 SER A CA 1
ATOM 2297 C C . SER A 1 284 ? -10.396 10.602 12.741 1.00 97.00 284 SER A C 1
ATOM 2299 O O . SER A 1 284 ? -10.256 10.739 13.954 1.00 97.00 284 SER A O 1
ATOM 2301 N N . TYR A 1 285 ? -9.843 9.591 12.062 1.00 98.06 285 TYR A N 1
ATOM 2302 C CA . TYR A 1 285 ? -8.902 8.652 12.671 1.00 98.06 285 TYR A CA 1
ATOM 2303 C C . TYR A 1 285 ? -7.571 9.332 13.035 1.00 98.06 285 TYR A C 1
ATOM 2305 O O . TYR A 1 285 ? -7.005 9.054 14.089 1.00 98.06 285 TYR A O 1
ATOM 2313 N N . PHE A 1 286 ? -7.093 10.254 12.196 1.00 97.88 286 PHE A N 1
ATOM 2314 C CA . PHE A 1 286 ? -5.849 10.995 12.428 1.00 97.88 286 PHE A CA 1
ATOM 2315 C C . PHE A 1 286 ? -6.061 12.270 13.262 1.00 97.88 286 PHE A C 1
ATOM 2317 O O . PHE A 1 286 ? -5.168 12.694 14.003 1.00 97.88 286 PHE A O 1
ATOM 2324 N N . ASP A 1 287 ? -7.223 12.911 13.123 1.00 97.62 287 ASP A N 1
ATOM 2325 C CA . ASP A 1 287 ? -7.587 14.158 13.794 1.00 97.62 287 ASP A CA 1
ATOM 2326 C C . ASP A 1 287 ? -9.109 14.277 13.971 1.00 97.62 287 ASP A C 1
ATOM 2328 O O . ASP A 1 287 ? -9.859 14.462 13.009 1.00 97.62 287 ASP A O 1
ATOM 2332 N N . SER A 1 288 ? -9.565 14.253 15.225 1.00 94.69 288 SER A N 1
ATOM 2333 C CA . SER A 1 288 ? -10.982 14.353 15.595 1.00 94.69 288 SER A CA 1
ATOM 2334 C C . SER A 1 288 ? -11.669 15.639 15.107 1.00 94.69 288 SER A C 1
ATOM 2336 O O . SER A 1 288 ? -12.899 15.673 14.994 1.00 94.69 288 SER A O 1
ATOM 2338 N N . GLY A 1 289 ? -10.911 16.679 14.734 1.00 91.88 289 GLY A N 1
ATOM 2339 C CA . GLY A 1 289 ? -11.432 17.893 14.106 1.00 91.88 289 GLY A CA 1
ATOM 2340 C C . GLY A 1 289 ? -12.240 17.632 12.826 1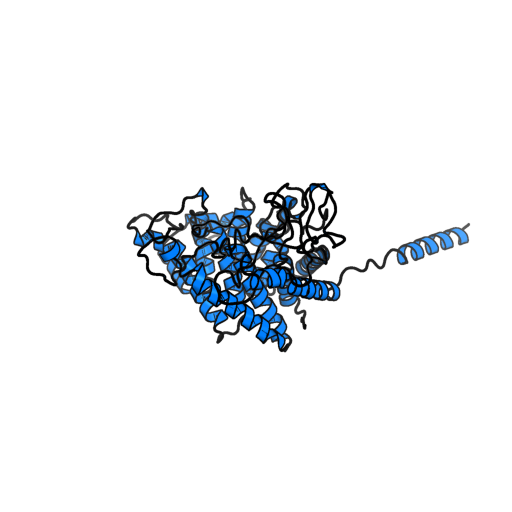.00 91.88 289 GLY A C 1
ATOM 2341 O O . GLY A 1 289 ? -13.167 18.389 12.518 1.00 91.88 289 GLY A O 1
ATOM 2342 N N . PHE A 1 290 ? -11.970 16.532 12.114 1.00 90.00 290 PHE A N 1
ATOM 2343 C CA . PHE A 1 290 ? -12.714 16.146 10.911 1.00 90.00 290 PHE A CA 1
ATOM 2344 C C . PHE A 1 290 ? -14.169 15.742 11.193 1.00 90.00 290 PHE A C 1
ATOM 2346 O O . PHE A 1 290 ? -15.053 16.080 10.402 1.00 90.00 290 PHE A O 1
ATOM 2353 N N . ASP A 1 291 ? -14.471 15.121 12.335 1.00 86.62 291 ASP A N 1
ATOM 2354 C CA . ASP A 1 291 ? -15.855 14.772 12.689 1.00 86.62 291 ASP A CA 1
ATOM 2355 C C . ASP A 1 291 ? -16.696 16.037 12.923 1.00 86.62 291 ASP A C 1
ATOM 2357 O O . ASP A 1 291 ? -17.838 16.138 12.462 1.00 86.62 291 ASP A O 1
ATOM 2361 N N . ASN A 1 292 ? -16.115 17.043 13.580 1.00 86.19 292 ASN A N 1
ATOM 2362 C CA . ASN A 1 292 ? -16.763 18.339 13.796 1.00 86.19 292 ASN A CA 1
ATOM 2363 C C . ASN A 1 292 ? -16.972 19.091 12.481 1.00 86.19 292 ASN A C 1
ATOM 2365 O O . ASN A 1 292 ? -18.020 19.699 12.254 1.00 86.19 292 ASN A O 1
ATOM 2369 N N . LEU A 1 293 ? -15.985 19.023 11.592 1.00 84.31 293 LEU A N 1
ATOM 2370 C CA . LEU A 1 293 ? -16.065 19.602 10.262 1.00 84.31 293 LEU A CA 1
ATOM 2371 C C . LEU A 1 293 ? -17.166 18.946 9.413 1.00 84.31 293 LEU A C 1
ATOM 2373 O O . LEU A 1 293 ? -17.894 19.664 8.733 1.00 84.31 293 LEU A O 1
ATOM 2377 N N . TRP A 1 294 ? -17.332 17.618 9.464 1.00 83.88 294 TRP A N 1
ATOM 2378 C CA . TRP A 1 294 ? -18.397 16.926 8.725 1.00 83.88 294 TRP A CA 1
ATOM 2379 C C . TRP A 1 294 ? -19.789 17.369 9.177 1.00 83.88 294 TRP A C 1
ATOM 2381 O O . TRP A 1 294 ? -20.620 17.724 8.340 1.00 83.88 294 TRP A O 1
ATOM 2391 N N . LYS A 1 295 ? -20.016 17.432 10.498 1.00 82.75 295 LYS A N 1
ATOM 2392 C CA . LYS A 1 295 ? -21.291 17.879 11.085 1.00 82.75 295 LYS A CA 1
ATOM 2393 C C . LYS A 1 295 ? -21.702 19.272 10.594 1.00 82.75 295 LYS A C 1
ATOM 2395 O O . LYS A 1 295 ? -22.875 19.495 10.320 1.00 82.75 295 LYS A O 1
ATOM 2400 N N . LYS A 1 296 ? -20.738 20.186 10.429 1.00 81.00 296 LYS A N 1
ATOM 2401 C CA . LYS A 1 296 ? -20.980 21.565 9.962 1.00 81.00 296 LYS A CA 1
ATOM 2402 C C . LYS A 1 296 ? -21.352 21.673 8.484 1.00 81.00 296 LYS A C 1
ATOM 2404 O O . LYS A 1 296 ? -21.938 22.671 8.089 1.00 81.00 296 LYS A O 1
ATOM 2409 N N . ILE A 1 297 ? -20.968 20.701 7.656 1.00 73.44 297 ILE A N 1
ATOM 2410 C CA . ILE A 1 297 ? -21.117 20.801 6.196 1.00 73.44 297 ILE A CA 1
ATOM 2411 C C . ILE A 1 297 ? -22.438 20.152 5.710 1.00 73.44 297 ILE A C 1
ATOM 2413 O O . ILE A 1 297 ? -22.722 20.226 4.518 1.00 73.44 297 ILE A O 1
ATOM 2417 N N . THR A 1 298 ? -23.245 19.553 6.607 1.00 57.94 298 THR A N 1
ATOM 2418 C CA . THR A 1 298 ? -24.590 18.975 6.348 1.00 57.94 298 THR A CA 1
ATOM 2419 C C . THR A 1 298 ? -24.696 18.236 5.006 1.00 57.94 298 THR A C 1
ATOM 2421 O O . THR A 1 298 ? -25.230 18.737 4.019 1.00 57.94 298 THR A O 1
ATOM 2424 N N . ARG A 1 299 ? -24.166 17.004 4.951 1.00 67.94 299 ARG A N 1
ATOM 2425 C CA . ARG A 1 299 ? -24.084 16.193 3.717 1.00 67.94 299 ARG A CA 1
ATOM 2426 C C . ARG A 1 299 ? -24.729 14.816 3.854 1.00 67.94 299 ARG A C 1
ATOM 2428 O O . ARG A 1 299 ? -24.080 13.782 3.702 1.00 67.94 299 ARG A O 1
ATOM 2435 N N . TYR A 1 300 ? -26.035 14.832 4.121 1.00 76.25 300 TYR A N 1
ATOM 2436 C CA . TYR A 1 300 ? -26.855 13.632 4.302 1.00 76.25 300 TYR A CA 1
ATOM 2437 C C . TYR A 1 300 ? -26.785 12.643 3.118 1.00 76.25 300 TYR A C 1
ATOM 2439 O O . TYR A 1 300 ? -26.608 11.454 3.381 1.00 76.25 300 TYR A O 1
ATOM 2447 N N . PRO A 1 301 ? -26.807 13.067 1.831 1.00 85.38 301 PRO A N 1
ATOM 2448 C CA . PRO A 1 301 ? -26.767 12.117 0.719 1.00 85.38 301 PRO A CA 1
ATOM 2449 C C . PRO A 1 301 ? -25.481 11.286 0.675 1.00 85.38 301 PRO A C 1
ATOM 2451 O O . PRO A 1 301 ? -25.545 10.074 0.522 1.00 85.38 301 PRO A O 1
ATOM 2454 N N . GLN A 1 302 ? -24.306 11.902 0.839 1.00 87.44 302 GLN A N 1
ATOM 2455 C CA . GLN A 1 302 ? -23.025 11.190 0.780 1.00 87.44 302 GLN A CA 1
ATOM 2456 C C . GLN A 1 302 ? -22.831 10.257 1.974 1.00 87.44 302 GLN A C 1
ATOM 2458 O O . GLN A 1 302 ? -22.270 9.176 1.808 1.00 87.44 302 GLN A O 1
ATOM 2463 N N . GLU A 1 303 ? -23.292 10.659 3.164 1.00 89.69 303 GLU A N 1
ATOM 2464 C CA . GLU A 1 303 ? -23.331 9.760 4.319 1.00 89.69 303 GLU A CA 1
ATOM 2465 C C . GLU A 1 303 ? -24.222 8.559 4.007 1.00 89.69 303 GLU A C 1
ATOM 2467 O O . GLU A 1 303 ? -23.741 7.434 4.080 1.00 89.69 303 GLU A O 1
ATOM 2472 N N . LEU A 1 304 ? -25.463 8.776 3.559 1.00 88.00 304 LEU A N 1
ATOM 2473 C CA . LEU A 1 304 ? -26.369 7.690 3.189 1.00 88.00 304 LEU A CA 1
ATOM 2474 C C . LEU A 1 304 ? -25.775 6.766 2.122 1.00 88.00 304 LEU A C 1
ATOM 2476 O O . LEU A 1 304 ? -25.744 5.559 2.336 1.00 88.00 304 LEU A O 1
ATOM 2480 N N . PHE A 1 305 ? -25.259 7.298 1.010 1.00 89.38 305 PHE A N 1
ATOM 2481 C CA . PHE A 1 305 ? -24.631 6.488 -0.041 1.00 89.38 305 PHE A CA 1
ATOM 2482 C C . PHE A 1 305 ? -23.476 5.649 0.506 1.00 89.38 305 PHE A C 1
ATOM 2484 O O . PHE A 1 305 ? -23.373 4.463 0.195 1.00 89.38 305 PHE A O 1
ATOM 2491 N N . PHE A 1 306 ? -22.632 6.237 1.353 1.00 92.50 306 PHE A N 1
ATOM 2492 C CA . PHE A 1 306 ? -21.525 5.519 1.968 1.00 92.50 306 PHE A CA 1
ATOM 2493 C C . PHE A 1 306 ? -22.018 4.430 2.934 1.00 92.50 306 PHE A C 1
ATOM 2495 O O . PHE A 1 306 ? -21.486 3.320 2.920 1.00 92.50 306 PHE A O 1
ATOM 2502 N N . GLN A 1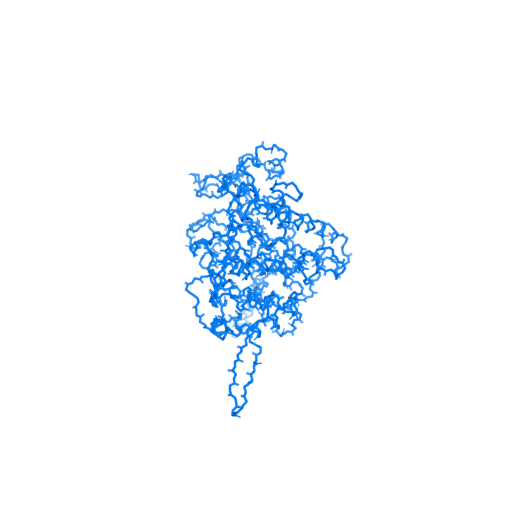 307 ? -23.048 4.719 3.740 1.00 93.25 307 GLN A N 1
ATOM 2503 C CA . GLN A 1 307 ? -23.644 3.762 4.674 1.00 93.25 307 GLN A CA 1
ATOM 2504 C C . GLN A 1 307 ? -24.343 2.609 3.948 1.00 93.25 307 GLN A C 1
ATOM 2506 O O . GLN A 1 307 ? -24.067 1.450 4.249 1.00 93.25 307 GLN A O 1
ATOM 2511 N N . PHE A 1 308 ? -25.189 2.889 2.958 1.00 90.62 308 PHE A N 1
ATOM 2512 C CA . PHE A 1 308 ? -25.839 1.860 2.139 1.00 90.62 308 PHE A CA 1
ATOM 2513 C C . PHE A 1 308 ? -24.843 1.089 1.270 1.00 90.62 308 PHE A C 1
ATOM 2515 O O . PHE A 1 308 ? -25.061 -0.085 0.964 1.00 90.62 308 PHE A O 1
ATOM 2522 N N . GLY A 1 309 ? -23.706 1.706 0.938 1.00 89.06 309 GLY A N 1
ATOM 2523 C CA . GLY A 1 309 ? -22.614 1.080 0.205 1.00 89.06 309 GLY A CA 1
ATOM 2524 C C . GLY A 1 309 ? -22.082 -0.203 0.849 1.00 89.06 309 GLY A C 1
ATOM 2525 O O . GLY A 1 309 ? -21.500 -1.013 0.133 1.00 89.06 309 GLY A O 1
ATOM 2526 N N . GLN A 1 310 ? -22.315 -0.435 2.145 1.00 92.50 310 GLN A N 1
ATOM 2527 C CA . GLN A 1 310 ? -21.945 -1.683 2.822 1.00 92.50 310 GLN A CA 1
ATOM 2528 C C . GLN A 1 310 ? -22.814 -2.893 2.412 1.00 92.50 310 GLN A C 1
ATOM 2530 O O . GLN A 1 310 ? -22.373 -4.030 2.558 1.00 92.50 310 GLN A O 1
ATOM 2535 N N . PHE A 1 311 ? -24.024 -2.659 1.887 1.00 89.12 311 PHE A N 1
ATOM 2536 C CA . PHE A 1 311 ? -24.992 -3.705 1.514 1.00 89.12 311 PHE A CA 1
ATOM 2537 C C . PHE A 1 311 ? -25.184 -3.849 0.004 1.00 89.12 311 PHE A C 1
ATOM 2539 O O . PHE A 1 311 ? -25.577 -4.909 -0.474 1.00 89.12 311 PHE A O 1
ATOM 2546 N N . LEU A 1 312 ? -24.915 -2.790 -0.758 1.00 88.19 312 LEU A N 1
ATOM 2547 C CA . LEU A 1 312 ? -25.096 -2.806 -2.205 1.00 88.19 312 LEU A CA 1
ATOM 2548 C C . LEU A 1 312 ? -23.877 -3.428 -2.898 1.00 88.19 312 LEU A C 1
ATOM 2550 O O . LEU A 1 312 ? -22.745 -3.107 -2.529 1.00 88.19 312 LEU A O 1
ATOM 2554 N N . PRO A 1 313 ? -24.044 -4.271 -3.929 1.00 84.56 313 PRO A N 1
ATOM 2555 C CA . PRO A 1 313 ? -22.922 -4.664 -4.772 1.00 84.56 313 PRO A CA 1
ATOM 2556 C C . PRO A 1 313 ? -22.366 -3.424 -5.484 1.00 84.56 313 PRO A C 1
ATOM 2558 O O . PRO A 1 313 ? -23.124 -2.602 -5.996 1.00 84.56 313 PRO A O 1
ATOM 2561 N N . SER A 1 314 ? -21.041 -3.260 -5.519 1.00 85.56 314 SER A N 1
ATOM 2562 C CA . SER A 1 314 ? -20.446 -2.246 -6.398 1.00 85.56 314 SER A CA 1
ATOM 2563 C C . SER A 1 314 ? -20.326 -2.809 -7.819 1.00 85.56 314 SER A C 1
ATOM 2565 O O . SER A 1 314 ? -20.032 -3.997 -7.971 1.00 85.56 314 SER A O 1
ATOM 2567 N N . PRO A 1 315 ? -20.473 -1.974 -8.862 1.00 81.25 315 PRO A N 1
ATOM 2568 C CA . PRO A 1 315 ? -20.354 -2.419 -10.252 1.00 81.25 315 PRO A CA 1
ATOM 2569 C C . PRO A 1 315 ? -18.935 -2.893 -10.610 1.00 81.25 315 PRO A C 1
ATOM 2571 O O . PRO A 1 315 ? -18.773 -3.774 -11.450 1.00 81.25 315 PRO A O 1
ATOM 2574 N N . ASN A 1 316 ? -17.908 -2.351 -9.945 1.00 87.06 316 ASN A N 1
ATOM 2575 C CA . ASN A 1 316 ? -16.515 -2.757 -10.117 1.00 87.06 316 ASN A CA 1
ATOM 2576 C C . ASN A 1 316 ? -15.871 -3.153 -8.771 1.00 87.06 316 ASN A C 1
ATOM 2578 O O . ASN A 1 316 ? -16.222 -2.620 -7.710 1.00 87.06 316 ASN A O 1
ATOM 2582 N N . ALA A 1 317 ? -14.928 -4.096 -8.832 1.00 85.50 317 ALA A N 1
ATOM 2583 C CA . ALA A 1 317 ? -14.062 -4.509 -7.735 1.00 85.50 317 ALA A CA 1
ATOM 2584 C C . ALA A 1 317 ? -13.318 -3.303 -7.148 1.00 85.50 317 ALA A C 1
ATOM 2586 O O . ALA A 1 317 ? -13.410 -3.086 -5.947 1.00 85.50 317 ALA A O 1
ATOM 2587 N N . ASP A 1 318 ? -12.757 -2.439 -7.989 1.00 88.12 318 ASP A N 1
ATOM 2588 C CA . ASP A 1 318 ? -11.990 -1.257 -7.569 1.00 88.12 318 ASP A CA 1
ATOM 2589 C C . ASP A 1 318 ? -12.818 -0.301 -6.687 1.00 88.12 318 ASP A C 1
ATOM 2591 O O . ASP A 1 318 ? -12.376 0.221 -5.665 1.00 88.12 318 ASP A O 1
ATOM 2595 N N . ASN A 1 319 ? -14.107 -0.134 -6.997 1.00 91.81 319 ASN A N 1
ATOM 2596 C CA . ASN A 1 319 ? -15.005 0.660 -6.153 1.00 91.81 319 ASN A CA 1
ATOM 2597 C C . ASN A 1 319 ? -15.292 -0.025 -4.812 1.00 91.81 319 ASN A C 1
ATOM 2599 O O . ASN A 1 319 ? -15.482 0.641 -3.797 1.00 91.81 319 ASN A O 1
ATOM 2603 N N . THR A 1 320 ? -15.352 -1.355 -4.800 1.00 94.75 320 THR A N 1
ATOM 2604 C CA . THR A 1 320 ? -15.543 -2.149 -3.577 1.00 94.75 320 THR A CA 1
ATOM 2605 C C . THR A 1 320 ? -14.354 -1.976 -2.637 1.00 94.75 320 THR A C 1
ATOM 2607 O O . THR A 1 320 ? -14.554 -1.765 -1.440 1.00 94.75 320 THR A O 1
ATOM 2610 N N . THR A 1 321 ? -13.138 -2.018 -3.175 1.00 95.69 321 THR A N 1
ATOM 2611 C CA . THR A 1 321 ? -11.885 -1.955 -2.414 1.00 95.69 321 THR A CA 1
ATOM 2612 C C . THR A 1 321 ? -11.720 -0.568 -1.818 1.00 95.69 321 THR A C 1
ATOM 2614 O O . THR A 1 321 ? -11.568 -0.448 -0.610 1.00 95.69 321 THR A O 1
ATOM 2617 N N . MET A 1 322 ? -11.905 0.487 -2.617 1.00 96.25 322 MET A N 1
ATOM 2618 C CA . MET A 1 322 ? -11.821 1.875 -2.165 1.00 96.25 322 MET A CA 1
ATOM 2619 C C . MET A 1 322 ? -12.780 2.192 -1.007 1.00 96.25 322 MET A C 1
ATOM 2621 O O . MET A 1 322 ? -12.358 2.718 0.025 1.00 96.25 322 MET A O 1
ATOM 2625 N N . ILE A 1 323 ? -14.072 1.853 -1.143 1.00 96.50 323 ILE A N 1
ATOM 2626 C CA . ILE A 1 323 ? -15.060 2.104 -0.076 1.00 96.50 323 ILE A CA 1
ATOM 2627 C C . ILE A 1 323 ? -14.700 1.292 1.174 1.00 96.50 323 ILE A C 1
ATOM 2629 O O . ILE A 1 323 ? -14.747 1.828 2.281 1.00 96.50 323 ILE A O 1
ATOM 2633 N N . THR A 1 324 ? -14.317 0.022 1.007 1.00 97.56 324 THR A N 1
ATOM 2634 C CA . THR A 1 324 ? -13.967 -0.845 2.139 1.00 97.56 324 THR A CA 1
ATOM 2635 C C . THR A 1 324 ? -12.716 -0.345 2.854 1.00 97.56 324 THR A C 1
ATOM 2637 O O . THR A 1 324 ? -12.715 -0.279 4.078 1.00 97.56 324 THR A O 1
ATOM 2640 N N . THR A 1 325 ? -11.684 0.082 2.128 1.00 98.12 325 THR A N 1
ATOM 2641 C CA . THR A 1 325 ? -10.464 0.660 2.701 1.00 98.12 325 THR A CA 1
ATOM 2642 C C . THR A 1 325 ? -10.785 1.881 3.563 1.00 98.12 325 THR A C 1
ATOM 2644 O O . THR A 1 325 ? -10.371 1.948 4.719 1.00 98.12 325 THR A O 1
ATOM 2647 N N . LEU A 1 326 ? -11.595 2.819 3.061 1.00 98.19 326 LEU A N 1
ATOM 2648 C CA . LEU A 1 326 ? -12.032 3.977 3.849 1.00 98.19 326 LEU A CA 1
ATOM 2649 C C . LEU A 1 326 ? -12.891 3.574 5.057 1.00 98.19 326 LEU A C 1
ATOM 2651 O O . LEU A 1 326 ? -12.808 4.205 6.114 1.00 98.19 326 LEU A O 1
ATOM 2655 N N . ALA A 1 327 ? -13.698 2.516 4.927 1.00 97.81 327 ALA A N 1
ATOM 2656 C CA . ALA A 1 327 ? -14.473 1.963 6.033 1.00 97.81 327 ALA A CA 1
ATOM 2657 C C . ALA A 1 327 ? -13.602 1.327 7.120 1.00 97.81 327 ALA A C 1
ATOM 2659 O O . ALA A 1 327 ? -13.881 1.497 8.309 1.00 97.81 327 ALA A O 1
ATOM 2660 N N . VAL A 1 328 ? -12.529 0.649 6.713 1.00 97.75 328 VAL A N 1
ATOM 2661 C CA . VAL A 1 328 ? -11.514 0.077 7.595 1.00 97.75 328 VAL A CA 1
ATOM 2662 C C . VAL A 1 328 ? -10.777 1.175 8.352 1.00 97.75 328 VAL A C 1
ATOM 2664 O O . VAL A 1 328 ? -10.722 1.108 9.577 1.00 97.75 328 VAL A O 1
ATOM 2667 N N . ILE A 1 329 ? -10.275 2.207 7.667 1.00 98.44 329 ILE A N 1
ATOM 2668 C CA . ILE A 1 329 ? -9.525 3.297 8.314 1.00 98.44 329 ILE A CA 1
ATOM 2669 C C . ILE A 1 329 ? -10.433 4.077 9.268 1.00 98.44 329 ILE A C 1
ATOM 2671 O O . ILE A 1 329 ? -10.109 4.245 10.437 1.00 98.44 329 ILE A O 1
ATOM 2675 N N . GLY A 1 330 ? -11.592 4.532 8.786 1.00 97.69 330 GLY A N 1
ATOM 2676 C CA . GLY A 1 330 ? -12.457 5.438 9.541 1.00 97.69 330 GLY A CA 1
ATOM 2677 C C . GLY A 1 330 ? -13.411 4.769 10.528 1.00 97.69 330 GLY A C 1
ATOM 2678 O O . GLY A 1 330 ? -14.197 5.481 11.156 1.00 97.69 330 GLY A O 1
ATOM 2679 N N . ASP A 1 331 ? -13.419 3.430 10.605 1.00 97.00 331 ASP A N 1
ATOM 2680 C CA . ASP A 1 331 ? -14.417 2.642 11.339 1.00 97.00 331 ASP A CA 1
ATOM 2681 C C . ASP A 1 331 ? -15.828 3.208 11.125 1.00 97.00 331 ASP A C 1
ATOM 2683 O O . ASP A 1 331 ? -16.510 3.601 12.072 1.00 97.00 331 ASP A O 1
ATOM 2687 N N . SER A 1 332 ? -16.238 3.362 9.866 1.00 95.12 332 SER A N 1
ATOM 2688 C CA . SER A 1 332 ? -17.224 4.386 9.497 1.00 95.12 332 SER A CA 1
ATOM 2689 C C . SER A 1 332 ? -18.632 3.887 9.190 1.00 95.12 332 SER A C 1
ATOM 2691 O O . SER A 1 332 ? -19.543 4.715 9.096 1.00 95.12 332 SER A O 1
ATOM 2693 N N . TRP A 1 333 ? -18.859 2.573 9.090 1.00 95.69 333 TRP A N 1
ATOM 2694 C CA . TRP A 1 333 ? -20.198 2.062 8.797 1.00 95.69 333 TRP A CA 1
ATOM 2695 C C . TRP A 1 333 ? -21.085 1.951 10.035 1.00 95.69 333 TRP A C 1
ATOM 2697 O O . TRP A 1 333 ? -20.690 1.441 11.089 1.00 95.69 333 TRP A O 1
ATOM 2707 N N . ARG A 1 334 ? -22.302 2.467 9.906 1.00 94.06 334 ARG A N 1
ATOM 2708 C CA . ARG A 1 334 ? -23.344 2.512 10.919 1.00 94.06 334 ARG A CA 1
ATOM 2709 C C . ARG A 1 334 ? -24.659 2.058 10.294 1.00 94.06 334 ARG A C 1
ATOM 2711 O O . ARG A 1 334 ? -25.032 2.559 9.236 1.00 94.06 334 ARG A O 1
ATOM 2718 N N . ALA A 1 335 ? -25.375 1.162 10.962 1.00 88.31 335 ALA A N 1
ATOM 2719 C CA . ALA A 1 335 ? -26.781 0.917 10.666 1.00 88.31 335 ALA A CA 1
ATOM 2720 C C . ALA A 1 335 ? -27.636 1.804 11.567 1.00 88.31 335 ALA A C 1
ATOM 2722 O O . ALA A 1 335 ? -27.361 1.937 12.763 1.00 88.31 335 ALA A O 1
ATOM 2723 N N . VAL A 1 336 ? -28.655 2.412 10.971 1.00 80.94 336 VAL A N 1
ATOM 2724 C CA . VAL A 1 336 ? -29.696 3.132 11.692 1.00 80.94 336 VAL A CA 1
ATOM 2725 C C . VAL A 1 336 ? -30.860 2.171 11.884 1.00 80.94 336 VAL A C 1
ATOM 2727 O O . VAL A 1 336 ? -31.492 1.781 10.906 1.00 80.94 336 VAL A O 1
ATOM 2730 N N . VAL A 1 337 ? -31.119 1.778 13.129 1.00 75.75 337 VAL A N 1
ATOM 2731 C CA . VAL A 1 337 ? -32.267 0.936 13.482 1.00 75.75 337 VAL A CA 1
ATOM 2732 C C . VAL A 1 337 ? -33.292 1.822 14.189 1.00 75.75 337 VAL A C 1
ATOM 2734 O O . VAL A 1 337 ? -33.013 2.284 15.302 1.00 75.75 337 VAL A O 1
ATOM 2737 N N . PRO A 1 338 ? -34.440 2.124 13.558 1.00 69.94 338 PRO A N 1
ATOM 2738 C CA . PRO A 1 338 ? -35.528 2.797 14.247 1.00 69.94 338 PRO A CA 1
ATOM 2739 C C . PRO A 1 338 ? -36.192 1.807 15.213 1.00 69.94 338 PRO A C 1
ATOM 2741 O O . PRO A 1 338 ? -36.652 0.745 14.800 1.00 69.94 338 PRO A O 1
ATOM 2744 N N . VAL A 1 339 ? -36.248 2.148 16.499 1.00 70.44 339 VAL A N 1
ATOM 2745 C CA . VAL A 1 339 ? -37.002 1.408 17.520 1.00 70.44 339 VAL A CA 1
ATOM 2746 C C . VAL A 1 339 ? -37.941 2.407 18.178 1.00 70.44 339 VAL A C 1
ATOM 2748 O O . VAL A 1 339 ? -37.455 3.293 18.868 1.00 70.44 339 VAL A O 1
ATOM 2751 N N . ILE A 1 340 ? -39.249 2.298 17.898 1.00 63.78 340 ILE A N 1
ATOM 2752 C CA . ILE A 1 340 ? -40.374 3.084 18.460 1.00 63.78 340 ILE A CA 1
ATOM 2753 C C . ILE A 1 340 ? -39.928 4.421 19.092 1.00 63.78 340 ILE A C 1
ATOM 2755 O O . ILE A 1 340 ? -39.711 4.519 20.296 1.00 63.78 340 ILE A O 1
ATOM 2759 N N . GLY A 1 341 ? -39.747 5.452 18.259 1.00 66.00 341 GLY A N 1
ATOM 2760 C CA . GLY A 1 341 ? -39.397 6.812 18.701 1.00 66.00 341 GLY A CA 1
ATOM 2761 C C . GLY A 1 341 ? -37.905 7.095 18.945 1.00 66.00 341 GLY A C 1
ATOM 2762 O O . GLY A 1 341 ? -37.536 8.260 19.062 1.00 66.00 341 GLY A O 1
ATOM 2763 N N . LEU A 1 342 ? -37.030 6.082 18.955 1.00 65.19 342 LEU A N 1
ATOM 2764 C CA . LEU A 1 342 ? -35.578 6.227 19.115 1.00 65.19 342 LEU A CA 1
ATOM 2765 C C . LEU A 1 342 ? -34.801 5.734 17.884 1.00 65.19 342 LEU A C 1
ATOM 2767 O O . LEU A 1 342 ? -35.110 4.711 17.272 1.00 65.19 342 LEU A O 1
ATOM 2771 N N . VAL A 1 343 ? -33.748 6.474 17.532 1.00 75.00 343 VAL A N 1
ATOM 2772 C CA . VAL A 1 343 ? -32.840 6.169 16.419 1.00 75.00 343 VAL A CA 1
ATOM 2773 C C . VAL A 1 343 ? -31.513 5.669 16.986 1.00 75.00 343 VAL A C 1
ATOM 2775 O O . VAL A 1 343 ? -30.689 6.463 17.442 1.00 75.00 343 VAL A O 1
ATOM 2778 N N . PHE A 1 344 ? -31.274 4.357 16.936 1.00 80.44 344 PHE A N 1
ATOM 2779 C CA . PHE A 1 344 ? -30.008 3.770 17.381 1.00 80.44 344 PHE A CA 1
ATOM 2780 C C . PHE A 1 344 ? -29.018 3.666 16.215 1.00 80.44 344 PHE A C 1
ATOM 2782 O O . PHE A 1 344 ? -29.316 3.066 15.180 1.00 80.44 344 PHE A O 1
ATOM 2789 N N . LYS A 1 345 ? -27.814 4.235 16.385 1.00 86.81 345 LYS A N 1
ATOM 2790 C CA . LYS A 1 345 ? -26.690 4.069 15.449 1.00 86.81 345 LYS A CA 1
ATOM 2791 C C . LYS A 1 345 ? -25.783 2.939 15.930 1.00 86.81 345 LYS A C 1
ATOM 2793 O O . LYS A 1 345 ? -24.960 3.135 16.821 1.00 86.81 345 LYS A O 1
ATOM 2798 N N . MET A 1 346 ? -25.894 1.768 15.315 1.00 90.38 346 MET A N 1
ATOM 2799 C CA . MET A 1 346 ? -25.044 0.617 15.632 1.00 90.38 346 MET A CA 1
ATOM 2800 C C . MET A 1 346 ? -23.798 0.610 14.749 1.00 90.38 346 MET A C 1
ATOM 2802 O O . MET A 1 346 ? -23.902 0.811 13.543 1.00 90.38 346 MET A O 1
ATOM 2806 N N . ASN A 1 347 ? -22.615 0.355 15.317 1.00 93.06 347 ASN A N 1
ATOM 2807 C CA . ASN A 1 347 ? -21.399 0.169 14.524 1.00 93.06 347 ASN A CA 1
ATOM 2808 C C . ASN A 1 347 ? -21.445 -1.158 13.760 1.00 93.06 347 ASN A C 1
ATOM 2810 O O . ASN A 1 347 ? -21.319 -2.234 14.349 1.00 93.06 347 ASN A O 1
ATOM 2814 N N . THR A 1 348 ? -21.579 -1.055 12.440 1.00 94.38 348 THR A N 1
ATOM 2815 C CA . THR A 1 348 ? -21.652 -2.194 11.527 1.00 94.38 348 THR A CA 1
ATOM 2816 C C . THR A 1 348 ? -20.411 -2.347 10.659 1.00 94.38 348 THR A C 1
ATOM 2818 O O . THR A 1 348 ? -20.419 -3.219 9.801 1.00 94.38 348 THR A O 1
ATOM 2821 N N . SER A 1 349 ? -19.320 -1.601 10.903 1.00 95.06 349 SER A N 1
ATOM 2822 C CA . SER A 1 349 ? -18.072 -1.669 10.117 1.00 95.06 349 SER A CA 1
ATOM 2823 C C . SER A 1 349 ? -17.631 -3.099 9.834 1.00 95.06 349 SER A C 1
ATOM 2825 O O . SER A 1 349 ? -17.488 -3.477 8.679 1.00 95.06 349 SER A O 1
ATOM 2827 N N . TYR A 1 350 ? -17.519 -3.934 10.866 1.00 94.00 350 TYR A N 1
ATOM 2828 C CA . TYR A 1 350 ? -17.137 -5.337 10.697 1.00 94.00 350 TYR A CA 1
ATOM 2829 C C . TYR A 1 350 ? -18.095 -6.130 9.787 1.00 94.00 350 TYR A C 1
ATOM 2831 O O . TYR A 1 350 ? -17.656 -6.859 8.897 1.00 94.00 350 TYR A O 1
ATOM 2839 N N . PHE A 1 351 ? -19.407 -5.989 10.002 1.00 93.62 351 PHE A N 1
ATOM 2840 C CA . PHE A 1 351 ? -20.421 -6.702 9.222 1.00 93.62 351 PHE A CA 1
ATOM 2841 C C . PHE A 1 351 ? -20.449 -6.221 7.772 1.00 93.62 351 PHE A C 1
ATOM 2843 O O . PHE A 1 351 ? -20.471 -7.046 6.863 1.00 93.62 351 PHE A O 1
ATOM 2850 N N . GLY A 1 352 ? -20.371 -4.906 7.565 1.00 95.12 352 GLY A N 1
ATOM 2851 C CA . GLY A 1 352 ? -20.254 -4.286 6.255 1.00 95.12 352 GLY A CA 1
ATOM 2852 C C . GLY A 1 352 ? -19.002 -4.747 5.517 1.00 95.12 352 GLY A C 1
ATOM 2853 O O . GLY A 1 352 ? -19.100 -5.131 4.356 1.00 95.12 352 GLY A O 1
ATOM 2854 N N . ILE A 1 353 ? -17.848 -4.816 6.199 1.00 95.50 353 ILE A N 1
ATOM 2855 C CA . ILE A 1 353 ? -16.590 -5.309 5.611 1.00 95.50 353 ILE A CA 1
ATOM 2856 C C . ILE A 1 353 ? -16.815 -6.723 5.101 1.00 95.50 353 ILE A C 1
ATOM 2858 O O . ILE A 1 353 ? -16.611 -6.978 3.917 1.00 95.50 353 ILE A O 1
ATOM 2862 N N . LYS A 1 354 ? -17.319 -7.620 5.956 1.00 93.75 354 LYS A N 1
ATOM 2863 C CA . LYS A 1 354 ? -17.609 -9.008 5.583 1.00 93.75 354 LYS A CA 1
ATOM 2864 C C . LYS A 1 354 ? -18.563 -9.091 4.390 1.00 93.75 354 LYS A C 1
ATOM 2866 O O . LYS A 1 354 ? -18.244 -9.758 3.410 1.00 93.75 354 LYS A O 1
ATOM 2871 N N . ALA A 1 355 ? -19.714 -8.427 4.464 1.00 93.88 355 ALA A N 1
ATOM 2872 C CA . ALA A 1 355 ? -20.736 -8.483 3.422 1.00 93.88 355 ALA A CA 1
ATOM 2873 C C . ALA A 1 355 ? -20.191 -8.007 2.068 1.00 93.88 355 ALA A C 1
ATOM 2875 O O . ALA A 1 355 ? -20.407 -8.650 1.042 1.00 93.88 355 ALA A O 1
ATOM 2876 N N . LYS A 1 356 ? -19.423 -6.915 2.083 1.00 94.44 356 LYS A N 1
ATOM 2877 C CA . LYS A 1 356 ? -18.915 -6.252 0.884 1.00 94.44 356 LYS A CA 1
ATOM 2878 C C . LYS A 1 356 ? -17.780 -7.017 0.197 1.00 94.44 356 LYS A C 1
ATOM 2880 O O . LYS A 1 356 ? -17.656 -6.959 -1.024 1.00 94.44 356 LYS A O 1
ATOM 2885 N N . THR A 1 357 ? -16.966 -7.743 0.960 1.00 95.44 357 THR A N 1
ATOM 2886 C CA . THR A 1 357 ? -15.701 -8.322 0.473 1.00 95.44 357 THR A CA 1
ATOM 2887 C C . THR A 1 357 ? -15.702 -9.841 0.316 1.00 95.44 357 THR A C 1
ATOM 2889 O O . THR A 1 357 ? -14.871 -10.368 -0.424 1.00 95.44 357 THR A O 1
ATOM 2892 N N . ASN A 1 358 ? -16.648 -10.560 0.934 1.00 94.00 358 ASN A N 1
ATOM 2893 C CA . ASN A 1 358 ? -16.670 -12.029 0.929 1.00 94.00 358 ASN A CA 1
ATOM 2894 C C . ASN A 1 358 ? -16.708 -12.631 -0.489 1.00 94.00 358 ASN A C 1
ATOM 2896 O O . ASN A 1 358 ? -16.058 -13.639 -0.746 1.00 94.00 358 ASN A O 1
ATOM 2900 N N . LYS A 1 359 ? -17.404 -11.987 -1.441 1.00 93.81 359 LYS A N 1
ATOM 2901 C CA . LYS A 1 359 ? -17.470 -12.449 -2.843 1.00 93.81 359 LYS A CA 1
ATOM 2902 C C . LYS A 1 359 ? -16.090 -12.532 -3.508 1.00 93.81 359 LYS A C 1
ATOM 2904 O O . LYS A 1 359 ? -15.885 -13.371 -4.380 1.00 93.81 359 LYS A O 1
ATOM 2909 N N . GLN A 1 360 ? -15.171 -11.655 -3.114 1.00 94.50 360 GLN A N 1
ATOM 2910 C CA . GLN A 1 360 ? -13.831 -11.558 -3.692 1.00 94.50 360 GLN A CA 1
ATOM 2911 C C . GLN A 1 360 ? -12.753 -12.203 -2.815 1.00 94.50 360 GLN A C 1
ATOM 2913 O O . GLN A 1 360 ? -11.577 -12.141 -3.157 1.00 94.50 360 GLN A O 1
ATOM 2918 N N . ASP A 1 361 ? -13.154 -12.828 -1.705 1.00 94.69 361 ASP A N 1
ATOM 2919 C CA . ASP A 1 361 ? -12.258 -13.443 -0.725 1.00 94.69 361 ASP A CA 1
ATOM 2920 C C . ASP A 1 361 ? -11.316 -12.455 -0.002 1.00 94.69 361 ASP A C 1
ATOM 2922 O O . ASP A 1 361 ? -10.276 -12.842 0.526 1.00 94.69 361 ASP A O 1
ATOM 2926 N N . TRP A 1 362 ? -11.678 -11.166 0.058 1.00 95.38 362 TRP A N 1
ATOM 2927 C CA . TRP A 1 362 ? -10.876 -10.140 0.748 1.00 95.38 362 TRP A CA 1
ATOM 2928 C C . TRP A 1 362 ? -11.284 -9.906 2.209 1.00 95.38 362 TRP A C 1
ATOM 2930 O O . TRP A 1 362 ? -10.663 -9.101 2.904 1.00 95.38 362 TRP A O 1
ATOM 2940 N N . ASP A 1 363 ? -12.346 -10.561 2.683 1.00 95.19 363 ASP A N 1
ATOM 2941 C CA . ASP A 1 363 ? -12.942 -10.302 3.998 1.00 95.19 363 ASP A CA 1
ATOM 2942 C C . ASP A 1 363 ? -11.973 -10.540 5.146 1.00 95.19 363 ASP A C 1
ATOM 2944 O O . ASP A 1 363 ? -11.993 -9.791 6.120 1.00 95.19 363 ASP A O 1
ATOM 2948 N N . THR A 1 364 ? -11.098 -11.531 5.012 1.00 95.94 364 THR A N 1
ATOM 2949 C CA . THR A 1 364 ? -10.041 -11.791 5.984 1.00 95.94 364 THR A CA 1
ATOM 2950 C C . THR A 1 364 ? -9.080 -10.612 6.106 1.00 95.94 364 THR A C 1
ATOM 2952 O O . THR A 1 364 ? -8.890 -10.102 7.208 1.00 95.94 364 THR A O 1
ATOM 2955 N N . PHE A 1 365 ? -8.524 -10.148 4.981 1.00 97.75 365 PHE A N 1
ATOM 2956 C CA . PHE A 1 365 ? -7.557 -9.053 4.945 1.00 97.75 365 PHE A CA 1
ATOM 2957 C C . PHE A 1 365 ? -8.140 -7.794 5.589 1.00 97.75 365 PHE A C 1
ATOM 2959 O O . PHE A 1 365 ? -7.639 -7.332 6.610 1.00 97.75 365 PHE A O 1
ATOM 2966 N N . TYR A 1 366 ? -9.274 -7.306 5.079 1.00 97.75 366 TYR A N 1
ATOM 2967 C CA . TYR A 1 366 ? -9.873 -6.068 5.574 1.00 97.75 366 TYR A CA 1
ATOM 2968 C C . TYR A 1 366 ? -10.370 -6.162 7.025 1.00 97.75 366 TYR A C 1
ATOM 2970 O O . TYR A 1 366 ? -10.308 -5.174 7.760 1.00 97.75 366 TYR A O 1
ATOM 2978 N N . ALA A 1 367 ? -10.854 -7.328 7.470 1.00 96.62 367 ALA A N 1
ATOM 2979 C CA . ALA A 1 367 ? -11.275 -7.502 8.857 1.00 96.62 367 ALA A CA 1
ATOM 2980 C C . ALA A 1 367 ? -10.087 -7.511 9.831 1.00 96.62 367 ALA A C 1
ATOM 2982 O O . ALA A 1 367 ? -10.197 -6.927 10.912 1.00 96.62 367 ALA A O 1
ATOM 2983 N N . LEU A 1 368 ? -8.963 -8.134 9.458 1.00 97.06 368 LEU A N 1
ATOM 2984 C CA . LEU A 1 368 ? -7.731 -8.084 10.247 1.00 97.06 368 LEU A CA 1
ATOM 2985 C C . LEU A 1 368 ? -7.157 -6.664 10.273 1.00 97.06 368 LEU A C 1
ATOM 2987 O O . LEU A 1 368 ? -6.849 -6.167 11.353 1.00 97.06 368 LEU A O 1
ATOM 2991 N N . SER A 1 369 ? -7.120 -5.961 9.137 1.00 98.00 369 SER A N 1
ATOM 2992 C CA . SER A 1 369 ? -6.700 -4.554 9.086 1.00 98.00 369 SER A CA 1
ATOM 2993 C C . SER A 1 369 ? -7.528 -3.667 10.015 1.00 98.00 369 SER A C 1
ATOM 2995 O O . SER A 1 369 ? -6.977 -2.882 10.781 1.00 98.00 369 SER A O 1
ATOM 2997 N N . TRP A 1 370 ? -8.857 -3.807 9.992 1.00 97.44 370 TRP A N 1
ATOM 2998 C CA . TRP A 1 370 ? -9.750 -3.056 10.878 1.00 97.44 370 TRP A CA 1
ATOM 2999 C C . TRP A 1 370 ? -9.516 -3.386 12.354 1.00 97.44 370 TRP A C 1
ATOM 3001 O O . TRP A 1 370 ? -9.526 -2.485 13.192 1.00 97.44 370 TRP A O 1
ATOM 3011 N N . ASN A 1 371 ? -9.272 -4.659 12.678 1.00 96.31 371 ASN A N 1
ATOM 3012 C CA . ASN A 1 371 ? -8.929 -5.077 14.034 1.00 96.31 371 ASN A CA 1
ATOM 3013 C C . ASN A 1 371 ? -7.625 -4.409 14.497 1.00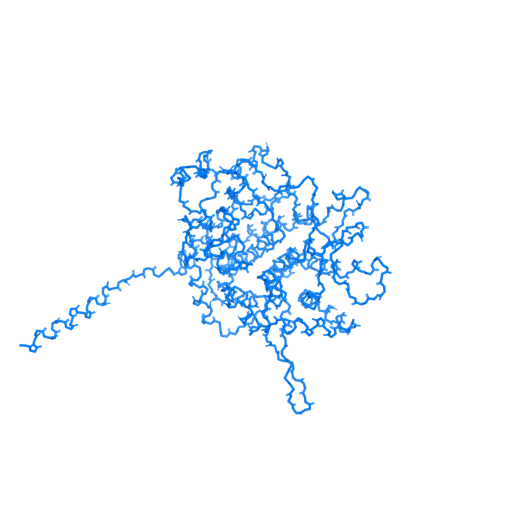 96.31 371 ASN A C 1
ATOM 3015 O O . ASN A 1 371 ? -7.631 -3.759 15.541 1.00 96.31 371 ASN A O 1
ATOM 3019 N N . VAL A 1 372 ? -6.563 -4.473 13.687 1.00 97.12 372 VAL A N 1
ATOM 3020 C CA . VAL A 1 372 ? -5.258 -3.871 14.001 1.00 97.12 372 VAL A CA 1
ATOM 3021 C C . VAL A 1 372 ? -5.363 -2.354 14.156 1.00 97.12 372 VAL A C 1
ATOM 3023 O O . VAL A 1 372 ? -4.922 -1.823 15.171 1.00 97.12 372 VAL A O 1
ATOM 3026 N N . ILE A 1 373 ? -5.989 -1.648 13.209 1.00 98.06 373 ILE A N 1
ATOM 3027 C CA . ILE A 1 373 ? -6.100 -0.177 13.226 1.00 98.06 373 ILE A CA 1
ATOM 3028 C C . ILE A 1 373 ? -6.876 0.316 14.459 1.00 98.06 373 ILE A C 1
ATOM 3030 O O . ILE A 1 373 ? -6.472 1.300 15.087 1.00 98.06 373 ILE A O 1
ATOM 3034 N N . HIS A 1 374 ? -7.946 -0.384 14.856 1.00 96.56 374 HIS A N 1
ATOM 3035 C CA . HIS A 1 374 ? -8.858 0.063 15.923 1.00 96.56 374 HIS A CA 1
ATOM 3036 C C . HIS A 1 374 ? -8.702 -0.673 17.259 1.00 96.56 374 HIS A C 1
ATOM 3038 O O . HIS A 1 374 ? -9.392 -0.330 18.215 1.00 96.56 374 HIS A O 1
ATOM 3044 N N . GLY A 1 375 ? -7.825 -1.676 17.351 1.00 92.44 375 GLY A N 1
ATOM 3045 C CA . GLY A 1 375 ? -7.626 -2.487 18.560 1.00 92.44 375 GLY A CA 1
ATOM 3046 C C . GLY A 1 375 ? -8.877 -3.254 19.007 1.00 92.44 375 GLY A C 1
ATOM 3047 O O . GLY A 1 375 ? -9.115 -3.415 20.202 1.00 92.44 375 GLY A O 1
ATOM 3048 N N . LYS A 1 376 ? -9.736 -3.675 18.070 1.00 85.44 376 LYS A N 1
ATOM 3049 C CA . LYS A 1 376 ? -11.047 -4.261 18.398 1.00 85.44 376 LYS A CA 1
ATOM 3050 C C . LYS A 1 376 ? -10.981 -5.777 18.488 1.00 85.44 376 LYS A C 1
ATOM 3052 O O . LYS A 1 376 ? -11.095 -6.455 17.476 1.00 85.44 376 LYS A O 1
ATOM 3057 N N . ASN A 1 377 ? -10.932 -6.310 19.704 1.00 67.25 377 ASN A N 1
ATOM 3058 C CA . ASN A 1 377 ? -10.779 -7.742 19.976 1.00 67.25 377 ASN A CA 1
ATOM 3059 C C . ASN A 1 377 ? -12.091 -8.552 19.838 1.00 67.25 377 ASN A C 1
ATOM 3061 O O . ASN A 1 377 ? -12.546 -9.220 20.765 1.00 67.25 377 ASN A O 1
ATOM 3065 N N . LYS A 1 378 ? -12.778 -8.443 18.693 1.00 67.19 378 LYS A N 1
ATOM 3066 C CA . LYS A 1 378 ? -13.949 -9.295 18.414 1.00 67.19 378 LYS A CA 1
ATOM 3067 C C . LYS A 1 378 ? -13.494 -10.751 18.255 1.00 67.19 378 LYS A C 1
ATOM 3069 O O . LYS A 1 378 ? -12.361 -10.983 17.854 1.00 67.19 378 LYS A O 1
ATOM 3074 N N . LYS A 1 379 ? -14.381 -11.722 18.515 1.00 70.69 379 LYS A N 1
ATOM 3075 C CA . LYS A 1 379 ? -14.149 -13.156 18.243 1.00 70.69 379 LYS A CA 1
ATOM 3076 C C . LYS A 1 379 ? -13.770 -13.354 16.763 1.00 70.69 379 LYS A C 1
ATOM 3078 O O . LYS A 1 379 ? -14.642 -13.443 15.903 1.00 70.69 379 LYS A O 1
ATOM 3083 N N . MET A 1 380 ? -12.469 -13.343 16.472 1.00 78.81 380 MET A N 1
ATOM 3084 C CA . MET A 1 380 ? -11.883 -13.413 15.126 1.00 78.81 380 MET A CA 1
ATOM 3085 C C . MET A 1 380 ? -11.358 -14.813 14.790 1.00 78.81 380 MET A C 1
ATOM 3087 O O . MET A 1 380 ? -10.770 -14.993 13.732 1.00 78.81 380 MET A O 1
ATOM 3091 N N . GLU A 1 381 ? -11.591 -15.802 15.652 1.00 77.62 381 GLU A N 1
ATOM 3092 C CA . GLU A 1 381 ? -11.026 -17.154 15.558 1.00 77.62 381 GLU A CA 1
ATOM 3093 C C . GLU A 1 381 ? -11.241 -17.806 14.182 1.00 77.62 381 GLU A C 1
ATOM 3095 O O . GLU A 1 381 ? -10.271 -18.089 13.485 1.00 77.62 381 GLU A O 1
ATOM 3100 N N . PHE A 1 382 ? -12.487 -17.865 13.693 1.00 72.81 382 PHE A N 1
ATOM 3101 C CA . PHE A 1 382 ? -12.801 -18.371 12.343 1.00 72.81 382 PHE A CA 1
ATOM 3102 C C . PHE A 1 382 ? -12.058 -17.628 11.211 1.00 72.81 382 PHE A C 1
ATOM 3104 O O . PHE A 1 382 ? -11.846 -18.146 10.116 1.00 72.81 382 PHE A O 1
ATOM 3111 N N . ARG A 1 383 ? -11.672 -16.367 11.435 1.00 85.38 383 ARG A N 1
ATOM 3112 C CA . ARG A 1 383 ? -10.932 -15.570 10.446 1.00 85.38 383 ARG A CA 1
ATOM 3113 C C . ARG A 1 383 ? -9.443 -15.832 10.485 1.00 85.38 383 ARG A C 1
ATOM 3115 O O . ARG A 1 383 ? -8.815 -15.720 9.440 1.00 85.38 383 ARG A O 1
ATOM 3122 N N . LEU A 1 384 ? -8.898 -16.195 11.639 1.00 93.12 384 LEU A N 1
ATOM 3123 C CA . LEU A 1 384 ? -7.504 -16.601 11.749 1.00 93.12 384 LEU A CA 1
ATOM 3124 C C . LEU A 1 384 ? -7.266 -17.908 10.989 1.00 93.12 384 LEU A C 1
ATOM 3126 O O . LEU A 1 384 ? -6.292 -17.995 10.252 1.00 93.12 384 LEU A O 1
ATOM 3130 N N . GLU A 1 385 ? -8.195 -18.864 11.052 1.00 93.81 385 GLU A N 1
ATOM 3131 C CA . GLU A 1 385 ? -8.120 -20.093 10.246 1.00 93.81 385 GLU A CA 1
ATOM 3132 C C . GLU A 1 385 ? -8.164 -19.798 8.743 1.00 93.81 385 GLU A C 1
ATOM 3134 O O . GLU A 1 385 ? -7.334 -20.290 7.977 1.00 93.81 385 GLU A O 1
ATOM 3139 N N . LYS A 1 386 ? -9.093 -18.932 8.310 1.00 94.94 386 LYS A N 1
ATOM 3140 C CA . LYS A 1 386 ? -9.178 -18.516 6.904 1.00 94.94 386 LYS A CA 1
ATOM 3141 C C . LYS A 1 386 ? -7.925 -17.753 6.451 1.00 94.94 386 LYS A C 1
ATOM 3143 O O . LYS A 1 386 ? -7.459 -17.977 5.337 1.00 94.94 386 LYS A O 1
ATOM 3148 N N . ALA A 1 387 ? -7.367 -16.885 7.297 1.00 95.94 387 ALA A N 1
ATOM 3149 C CA . ALA A 1 387 ? -6.117 -16.172 7.025 1.00 95.94 387 ALA A CA 1
ATOM 3150 C C . ALA A 1 387 ? -4.956 -17.144 6.862 1.00 95.94 387 ALA A C 1
ATOM 3152 O O . ALA A 1 387 ? -4.233 -17.068 5.874 1.00 95.94 387 ALA A O 1
ATOM 3153 N N . LEU A 1 388 ? -4.828 -18.091 7.790 1.00 95.75 388 LEU A N 1
ATOM 3154 C CA . LEU A 1 388 ? -3.813 -19.128 7.742 1.00 95.75 388 LEU A CA 1
ATOM 3155 C C . LEU A 1 388 ? -3.940 -19.953 6.458 1.00 95.75 388 LEU A C 1
ATOM 3157 O O . LEU A 1 388 ? -2.949 -20.155 5.765 1.00 95.75 388 LEU A O 1
ATOM 3161 N N . HIS A 1 389 ? -5.156 -20.342 6.070 1.00 94.88 389 HIS A N 1
ATOM 3162 C CA . HIS A 1 389 ? -5.389 -21.017 4.795 1.00 94.88 389 HIS A CA 1
ATOM 3163 C C . HIS A 1 389 ? -4.941 -20.164 3.593 1.00 94.88 389 HIS A C 1
ATOM 3165 O O . HIS A 1 389 ? -4.218 -20.650 2.724 1.00 94.88 389 HIS A O 1
ATOM 3171 N N . GLN A 1 390 ? -5.297 -18.877 3.554 1.00 95.69 390 GLN A N 1
ATOM 3172 C CA . GLN A 1 390 ? -4.864 -17.970 2.486 1.00 95.69 390 GLN A CA 1
ATOM 3173 C C . GLN A 1 390 ? -3.334 -17.814 2.442 1.00 95.69 390 GLN A C 1
ATOM 3175 O O . GLN A 1 390 ? -2.757 -17.852 1.357 1.00 95.69 390 GLN A O 1
ATOM 3180 N N . LEU A 1 391 ? -2.660 -17.720 3.590 1.00 96.75 391 LEU A N 1
ATOM 3181 C CA . LEU A 1 391 ? -1.194 -17.690 3.677 1.00 96.75 391 LEU A CA 1
ATOM 3182 C C . LEU A 1 391 ? -0.567 -19.009 3.187 1.00 96.75 391 LEU A C 1
ATOM 3184 O O . LEU A 1 391 ? 0.411 -19.002 2.434 1.00 96.75 391 LEU A O 1
ATOM 3188 N N . ASN A 1 392 ? -1.180 -20.142 3.529 1.00 95.56 392 ASN A N 1
ATOM 3189 C CA . ASN A 1 392 ? -0.719 -21.472 3.137 1.00 95.56 392 ASN A CA 1
ATOM 3190 C C . ASN A 1 392 ? -0.778 -21.695 1.617 1.00 95.56 392 ASN A C 1
ATOM 3192 O O . ASN A 1 392 ? 0.076 -22.362 1.038 1.00 95.56 392 ASN A O 1
ATOM 3196 N N . THR A 1 393 ? -1.762 -21.100 0.944 1.00 95.06 393 THR A N 1
ATOM 3197 C CA . THR A 1 393 ? -1.892 -21.198 -0.522 1.00 95.06 393 THR A CA 1
ATOM 3198 C C . THR A 1 393 ? -0.887 -20.340 -1.298 1.00 95.06 393 THR A C 1
ATOM 3200 O O . THR A 1 393 ? -0.745 -20.529 -2.505 1.00 95.06 393 THR A O 1
ATOM 3203 N N . ALA A 1 394 ? -0.168 -19.419 -0.642 1.00 95.81 394 ALA A N 1
ATOM 3204 C CA . ALA A 1 394 ? 0.812 -18.561 -1.308 1.00 95.81 394 ALA A CA 1
ATOM 3205 C C . ALA A 1 394 ? 2.007 -19.371 -1.845 1.00 95.81 394 ALA A C 1
ATOM 3207 O O . ALA A 1 394 ? 2.587 -20.148 -1.074 1.00 95.81 394 ALA A O 1
ATOM 3208 N N . PRO A 1 395 ? 2.413 -19.192 -3.120 1.00 95.06 395 PRO A N 1
ATOM 3209 C CA . PRO A 1 395 ? 3.605 -19.836 -3.667 1.00 95.06 395 PRO A CA 1
ATOM 3210 C C . PRO A 1 395 ? 4.853 -19.445 -2.876 1.00 95.06 395 PRO A C 1
ATOM 3212 O O . PRO A 1 395 ? 4.992 -18.290 -2.481 1.00 95.06 395 PRO A O 1
ATOM 3215 N N . TYR A 1 396 ? 5.773 -20.381 -2.652 1.00 94.81 396 TYR A N 1
ATOM 3216 C CA . TYR A 1 396 ? 6.971 -20.097 -1.856 1.00 94.81 396 TYR A CA 1
ATOM 3217 C C . TYR A 1 396 ? 7.866 -19.024 -2.498 1.00 94.81 396 TYR A C 1
ATOM 3219 O O . TYR A 1 396 ? 8.323 -18.133 -1.802 1.00 94.81 396 TYR A O 1
ATOM 3227 N N . GLU A 1 397 ? 8.010 -19.045 -3.824 1.00 94.88 397 GLU A N 1
ATOM 3228 C CA . GLU A 1 397 ? 8.885 -18.145 -4.600 1.00 94.88 397 GLU A CA 1
ATOM 3229 C C . GLU A 1 397 ? 8.309 -16.748 -4.863 1.00 94.88 397 GLU A C 1
ATOM 3231 O O . GLU A 1 397 ? 8.943 -15.911 -5.504 1.00 94.88 397 GLU A O 1
ATOM 3236 N N . GLY A 1 398 ? 7.081 -16.485 -4.421 1.00 95.88 398 GLY A N 1
ATOM 3237 C CA . GLY A 1 398 ? 6.383 -15.232 -4.691 1.00 95.88 398 GLY A CA 1
ATOM 3238 C C . GLY A 1 398 ? 5.147 -15.384 -5.583 1.00 95.88 398 GLY A C 1
ATOM 3239 O O . GLY A 1 398 ? 4.995 -16.378 -6.294 1.00 95.88 398 GLY A O 1
ATOM 3240 N N . PRO A 1 399 ? 4.239 -14.396 -5.557 1.00 95.81 399 PRO A N 1
ATOM 3241 C CA . PRO A 1 399 ? 3.044 -14.384 -6.390 1.00 95.81 399 PRO A CA 1
ATOM 3242 C C . PRO A 1 399 ? 3.380 -14.068 -7.854 1.00 95.81 399 PRO A C 1
ATOM 3244 O O . PRO A 1 399 ? 4.257 -13.250 -8.143 1.00 95.81 399 PRO A O 1
ATOM 3247 N N . TYR A 1 400 ? 2.663 -14.711 -8.778 1.00 93.75 400 TYR A N 1
ATOM 3248 C CA . TYR A 1 400 ? 2.878 -14.573 -10.220 1.00 93.75 400 TYR A CA 1
ATOM 3249 C C . TYR A 1 400 ? 1.641 -14.939 -11.047 1.00 93.75 400 TYR A C 1
ATOM 3251 O O . TYR A 1 400 ? 0.769 -15.700 -10.611 1.00 93.75 400 TYR A O 1
ATOM 3259 N N . ASN A 1 401 ? 1.602 -14.435 -12.278 1.00 91.50 401 ASN A N 1
ATOM 3260 C CA . ASN A 1 401 ? 0.631 -14.817 -13.301 1.00 91.50 401 ASN A CA 1
ATOM 3261 C C . ASN A 1 401 ? 1.327 -14.902 -14.656 1.00 91.50 401 ASN A C 1
ATOM 3263 O O . ASN A 1 401 ? 1.774 -13.883 -15.164 1.00 91.50 401 ASN A O 1
ATOM 3267 N N . TYR A 1 402 ? 1.409 -16.097 -15.229 1.00 87.00 402 TYR A N 1
ATOM 3268 C CA . TYR A 1 402 ? 1.998 -16.411 -16.532 1.00 87.00 402 TYR A CA 1
ATOM 3269 C C . TYR A 1 402 ? 0.943 -16.778 -17.591 1.00 87.00 402 TYR A C 1
ATOM 3271 O O . TYR A 1 402 ? 1.253 -17.426 -18.592 1.00 87.00 402 TYR A O 1
ATOM 3279 N N . GLY A 1 403 ? -0.312 -16.375 -17.374 1.00 81.19 403 GLY A N 1
ATOM 3280 C CA . GLY A 1 403 ? -1.444 -16.652 -18.255 1.00 81.19 403 GLY A CA 1
ATOM 3281 C C . GLY A 1 403 ? -2.141 -17.993 -17.983 1.00 81.19 403 GLY A C 1
ATOM 3282 O O . GLY A 1 403 ? -1.674 -18.833 -17.212 1.00 81.19 403 GLY A O 1
ATOM 3283 N N . ILE A 1 404 ? -3.282 -18.200 -18.652 1.00 69.62 404 ILE A N 1
ATOM 3284 C CA . ILE A 1 404 ? -4.297 -19.235 -18.345 1.00 69.62 404 ILE A CA 1
ATOM 3285 C C . ILE A 1 404 ? -3.711 -20.650 -18.161 1.00 69.62 404 ILE A C 1
ATOM 3287 O O . ILE A 1 404 ? -4.149 -21.400 -17.285 1.00 69.62 404 ILE A O 1
ATOM 3291 N N . ASN A 1 405 ? -2.700 -21.019 -18.951 1.00 73.25 405 ASN A N 1
ATOM 3292 C CA . ASN A 1 405 ? -2.139 -22.374 -18.942 1.00 73.25 405 ASN A CA 1
ATOM 3293 C C . ASN A 1 405 ? -0.963 -22.561 -17.974 1.00 73.25 405 ASN A C 1
ATOM 3295 O O . ASN A 1 405 ? -0.674 -23.693 -17.595 1.00 73.25 405 ASN A O 1
ATOM 3299 N N . ASN A 1 406 ? -0.317 -21.479 -17.534 1.00 69.94 406 ASN A N 1
ATOM 3300 C CA . ASN A 1 406 ? 0.930 -21.543 -16.765 1.00 69.94 406 ASN A CA 1
ATOM 3301 C C . ASN A 1 406 ? 0.797 -21.049 -15.318 1.00 69.94 406 ASN A C 1
ATOM 3303 O O . ASN A 1 406 ? 1.786 -21.075 -14.577 1.00 69.94 406 ASN A O 1
ATOM 3307 N N . ASN A 1 407 ? -0.414 -20.663 -14.913 1.00 69.38 407 ASN A N 1
ATOM 3308 C CA . ASN A 1 407 ? -0.724 -20.113 -13.600 1.00 69.38 407 ASN A CA 1
ATOM 3309 C C . ASN A 1 407 ? -0.751 -21.153 -12.474 1.00 69.38 407 ASN A C 1
ATOM 3311 O O . ASN A 1 407 ? -1.080 -22.319 -12.711 1.00 69.38 407 ASN A O 1
ATOM 3315 N N . PRO A 1 408 ? -0.475 -20.727 -11.228 1.00 65.69 408 PRO A N 1
ATOM 3316 C CA . PRO A 1 408 ? -0.707 -21.533 -10.044 1.00 65.69 408 PRO A CA 1
ATOM 3317 C C . PRO A 1 408 ? -2.221 -21.614 -9.811 1.00 65.69 408 PRO A C 1
ATOM 3319 O O . PRO A 1 408 ? -2.795 -20.872 -9.007 1.00 65.69 408 PRO A O 1
ATOM 3322 N N . LYS A 1 409 ? -2.884 -22.489 -10.575 1.00 71.50 409 LYS A N 1
ATOM 3323 C CA . LYS A 1 409 ? -4.335 -22.687 -10.528 1.00 71.50 409 LYS A CA 1
ATOM 3324 C C . LYS A 1 409 ? -4.771 -22.960 -9.089 1.00 71.50 409 LYS A C 1
ATOM 3326 O O . LYS A 1 409 ? -4.202 -23.808 -8.409 1.00 71.50 409 LYS A O 1
ATOM 3331 N N . GLY A 1 410 ? -5.777 -22.218 -8.629 1.00 74.75 410 GLY A N 1
ATOM 3332 C CA . GLY A 1 410 ? -6.396 -22.422 -7.317 1.00 74.75 410 GLY A CA 1
ATOM 3333 C C . GLY A 1 410 ? -5.626 -21.870 -6.112 1.00 74.75 410 GLY A C 1
ATOM 3334 O O . GLY A 1 410 ? -6.117 -21.998 -4.997 1.00 74.75 410 GLY A O 1
ATOM 3335 N N . THR A 1 411 ? -4.470 -21.223 -6.298 1.00 83.06 411 THR A N 1
ATOM 3336 C CA . THR A 1 411 ? -3.744 -20.598 -5.171 1.00 83.06 411 THR A CA 1
ATOM 3337 C C . THR A 1 411 ? -4.334 -19.257 -4.746 1.00 83.06 411 THR A C 1
ATOM 3339 O O . THR A 1 411 ? -4.225 -18.865 -3.592 1.00 83.06 411 THR A O 1
ATOM 3342 N N . GLY A 1 412 ? -4.954 -18.519 -5.669 1.00 92.12 412 GLY A N 1
ATOM 3343 C CA . GLY A 1 412 ? -5.426 -17.162 -5.404 1.00 92.12 412 GLY A CA 1
ATOM 3344 C C . GLY A 1 412 ? -4.313 -16.100 -5.385 1.00 92.12 412 GLY A C 1
ATOM 3345 O O . GLY A 1 412 ? -4.589 -14.962 -5.019 1.00 92.12 412 GLY A O 1
ATOM 3346 N N . TRP A 1 413 ? -3.074 -16.415 -5.763 1.00 95.19 413 TRP A N 1
ATOM 3347 C CA . TRP A 1 413 ? -1.933 -15.485 -5.708 1.00 95.19 413 TRP A CA 1
ATOM 3348 C C . TRP A 1 413 ? -1.431 -15.070 -7.101 1.00 95.19 413 TRP A C 1
ATOM 3350 O O . TRP A 1 413 ? -0.237 -14.867 -7.311 1.00 95.19 413 TRP A O 1
ATOM 3360 N N . SER A 1 414 ? -2.359 -14.931 -8.053 1.00 94.00 414 SER A N 1
ATOM 3361 C CA . SER A 1 414 ? -2.099 -14.572 -9.458 1.00 94.00 414 SER A CA 1
ATOM 3362 C C . SER A 1 414 ? -2.544 -13.162 -9.842 1.00 94.00 414 SER A C 1
ATOM 3364 O O . SER A 1 414 ? -2.831 -12.886 -11.005 1.00 94.00 414 SER A O 1
ATOM 3366 N N . ALA A 1 415 ? -2.579 -12.255 -8.872 1.00 92.88 415 ALA A N 1
ATOM 3367 C CA . ALA A 1 415 ? -2.764 -10.834 -9.117 1.00 92.88 415 ALA A CA 1
ATOM 3368 C C . ALA A 1 415 ? -1.762 -10.033 -8.285 1.00 92.88 415 ALA A C 1
ATOM 3370 O O . ALA A 1 415 ? -1.509 -10.362 -7.124 1.00 92.88 415 ALA A O 1
ATOM 3371 N N . SER A 1 416 ? -1.223 -8.972 -8.876 1.00 90.62 416 SER A N 1
ATOM 3372 C CA . SER A 1 416 ? -0.541 -7.912 -8.141 1.00 90.62 416 SER A CA 1
ATOM 3373 C C . SER A 1 416 ? -1.532 -7.230 -7.195 1.00 90.62 416 SER A C 1
ATOM 3375 O O . SER A 1 416 ? -2.693 -7.126 -7.563 1.00 90.62 416 SER A O 1
ATOM 3377 N N . TYR A 1 417 ? -1.124 -6.763 -6.006 1.00 91.00 417 TYR A N 1
A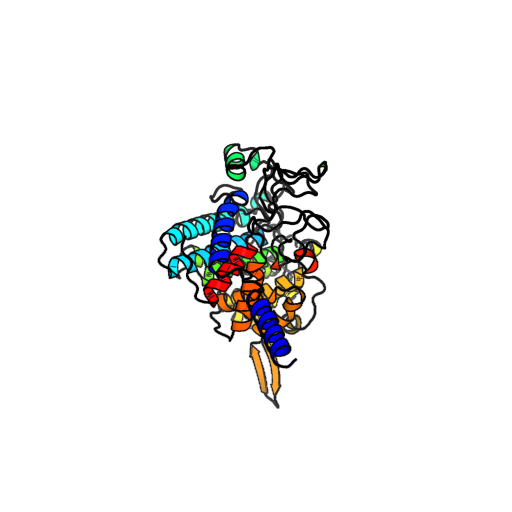TOM 3378 C CA . TYR A 1 417 ? -2.024 -6.079 -5.052 1.00 91.00 417 TYR A CA 1
ATOM 3379 C C . TYR A 1 417 ? -3.378 -6.811 -4.887 1.00 91.00 417 TYR A C 1
ATOM 3381 O O . TYR A 1 417 ? -4.461 -6.233 -5.032 1.00 91.00 417 TYR A O 1
ATOM 3389 N N . LYS A 1 418 ? -3.298 -8.132 -4.650 1.00 94.19 418 LYS A N 1
ATOM 3390 C CA . LYS A 1 418 ? -4.370 -9.156 -4.667 1.00 94.19 418 LYS A CA 1
ATOM 3391 C C . LYS A 1 418 ? -5.717 -8.668 -4.131 1.00 94.19 418 LYS A C 1
ATOM 3393 O O . LYS A 1 418 ? -6.761 -8.987 -4.707 1.00 94.19 418 LYS A O 1
ATOM 3398 N N . TRP A 1 419 ? -5.704 -7.911 -3.035 1.00 95.19 419 TRP A N 1
ATOM 3399 C CA . TRP A 1 419 ? -6.907 -7.448 -2.335 1.00 95.19 419 TRP A CA 1
ATOM 3400 C C . TRP A 1 419 ? -7.700 -6.383 -3.094 1.00 95.19 419 TRP A C 1
ATOM 3402 O O . TRP A 1 419 ? -8.764 -5.985 -2.628 1.00 95.19 419 TRP A O 1
ATOM 3412 N N . HIS A 1 420 ? -7.213 -5.950 -4.261 1.00 93.31 420 HIS A N 1
ATOM 3413 C CA . HIS A 1 420 ? -7.923 -5.068 -5.178 1.00 93.31 420 HIS A CA 1
ATOM 3414 C C . HIS A 1 420 ? -8.605 -5.805 -6.342 1.00 93.31 420 HIS A C 1
ATOM 3416 O O . HIS A 1 420 ? -9.546 -5.302 -6.955 1.00 93.31 420 HIS A O 1
ATOM 3422 N N . HIS A 1 421 ? -8.152 -7.022 -6.648 1.00 93.44 421 HIS A N 1
ATOM 3423 C CA . HIS A 1 421 ? -8.542 -7.742 -7.855 1.00 93.44 421 HIS A CA 1
ATOM 3424 C C . HIS A 1 421 ? -9.684 -8.724 -7.625 1.00 93.44 421 HIS A C 1
ATOM 3426 O O . HIS A 1 421 ? -9.803 -9.346 -6.570 1.00 93.44 421 HIS A O 1
ATOM 3432 N N . LYS A 1 422 ? -10.515 -8.926 -8.654 1.00 94.06 422 LYS A N 1
ATOM 3433 C CA . LYS A 1 422 ? -11.582 -9.937 -8.632 1.00 94.06 422 LYS A CA 1
ATOM 3434 C C . LYS A 1 422 ? -11.016 -11.330 -8.333 1.00 94.06 422 LYS A C 1
ATOM 3436 O O . LYS A 1 422 ? -9.905 -11.648 -8.747 1.00 94.06 422 LYS A O 1
ATOM 3441 N N . LYS A 1 423 ? -11.808 -12.193 -7.693 1.00 93.06 423 LYS A N 1
ATOM 3442 C CA . LYS A 1 423 ? -11.419 -13.577 -7.362 1.00 93.06 423 LYS A CA 1
ATOM 3443 C C . LYS A 1 423 ? -10.924 -14.378 -8.578 1.00 93.06 423 LYS A C 1
ATOM 3445 O O . LYS A 1 423 ? -9.980 -15.154 -8.453 1.00 93.06 423 LYS A O 1
ATOM 3450 N N . SER A 1 424 ? -11.517 -14.160 -9.752 1.00 91.88 424 SER A N 1
ATOM 3451 C CA . SER A 1 424 ? -11.075 -14.785 -11.006 1.00 91.88 424 SER A CA 1
ATOM 3452 C C . SER A 1 424 ? -9.669 -14.330 -11.413 1.00 91.88 424 SER A C 1
ATOM 3454 O O . SER A 1 424 ? -8.818 -15.155 -11.732 1.00 91.88 424 SER A O 1
ATOM 3456 N N . SER A 1 425 ? -9.367 -13.032 -11.309 1.00 91.19 425 SER A N 1
ATOM 3457 C CA . SER A 1 425 ? -8.017 -12.500 -11.540 1.00 91.19 425 SER A CA 1
ATOM 3458 C C . SER A 1 425 ? -7.003 -13.047 -10.543 1.00 91.19 425 SER A C 1
ATOM 3460 O O . SER A 1 425 ? -5.931 -13.484 -10.942 1.00 91.19 425 SER A O 1
ATOM 3462 N N . GLN A 1 426 ? -7.368 -13.121 -9.262 1.00 92.56 426 GLN A N 1
ATOM 3463 C CA . GLN A 1 426 ? -6.527 -13.737 -8.232 1.00 92.56 426 GLN A CA 1
ATOM 3464 C C . GLN A 1 426 ? -6.211 -15.209 -8.533 1.00 92.56 426 GLN A C 1
ATOM 3466 O O . GLN A 1 426 ? -5.158 -15.700 -8.142 1.00 92.56 426 GLN A O 1
ATOM 3471 N N . SER A 1 427 ? -7.110 -15.911 -9.225 1.00 90.88 427 SER A N 1
ATOM 3472 C CA . SER A 1 427 ? -6.954 -17.321 -9.610 1.00 90.88 427 SER A CA 1
ATOM 3473 C C . SER A 1 427 ? -6.279 -17.502 -10.976 1.00 90.88 427 SER A C 1
ATOM 3475 O O . SER A 1 427 ? -6.123 -18.631 -11.437 1.00 90.88 427 SER A O 1
ATOM 3477 N N . GLY A 1 428 ? -5.881 -16.403 -11.627 1.00 87.56 428 GLY A N 1
ATOM 3478 C CA . GLY A 1 428 ? -5.217 -16.426 -12.926 1.00 87.56 428 GLY A CA 1
ATOM 3479 C C . GLY A 1 428 ? -6.157 -16.700 -14.106 1.00 87.56 428 GLY A C 1
ATOM 3480 O O . GLY A 1 428 ? -5.688 -17.073 -15.178 1.00 87.56 428 GLY A O 1
ATOM 3481 N N . GLU A 1 429 ? -7.471 -16.548 -13.919 1.00 86.69 429 GLU A N 1
ATOM 3482 C CA . GLU A 1 429 ? -8.484 -16.796 -14.958 1.00 86.69 429 GLU A CA 1
ATOM 3483 C C . GLU A 1 429 ? -8.681 -15.595 -15.887 1.00 86.69 429 GLU A C 1
ATOM 3485 O O . GLU A 1 429 ? -9.152 -15.743 -17.011 1.00 86.69 429 GLU A O 1
ATOM 3490 N N . SER A 1 430 ? -8.332 -14.388 -15.437 1.00 79.62 430 SER A N 1
ATOM 3491 C CA . SER A 1 430 ? -8.329 -13.219 -16.313 1.00 79.62 430 SER A CA 1
ATOM 3492 C C . SER A 1 430 ? -6.988 -13.105 -17.026 1.00 79.62 430 SER A C 1
ATOM 3494 O O . SER A 1 430 ? -5.951 -13.154 -16.363 1.00 79.62 430 SER A O 1
ATOM 3496 N N . SER A 1 431 ? -7.013 -12.807 -18.324 1.00 63.69 431 SER A N 1
A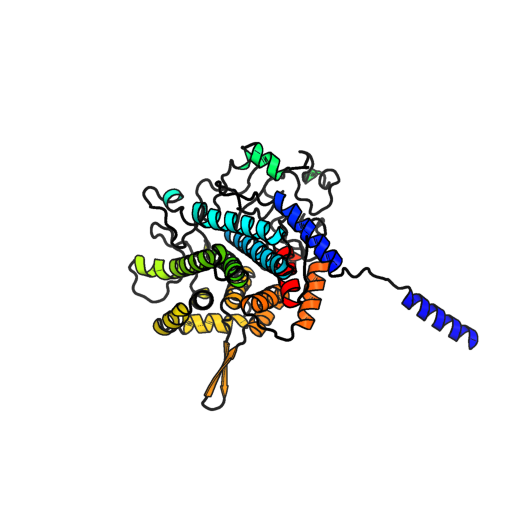TOM 3497 C CA . SER A 1 431 ? -5.848 -12.456 -19.154 1.00 63.69 431 SER A CA 1
ATOM 3498 C C . SER A 1 431 ? -5.162 -11.133 -18.760 1.00 63.69 431 SER A C 1
ATOM 3500 O O . SER A 1 431 ? -4.513 -10.508 -19.591 1.00 63.69 431 SER A O 1
ATOM 3502 N N . GLY A 1 432 ? -5.376 -10.653 -17.531 1.00 69.81 432 GLY A N 1
ATOM 3503 C CA . GLY A 1 432 ? -4.832 -9.396 -17.027 1.00 69.81 432 GLY A CA 1
ATOM 3504 C C . GLY A 1 432 ? -3.319 -9.441 -16.808 1.00 69.81 432 GLY A C 1
ATOM 3505 O O . GLY A 1 432 ? -2.676 -10.448 -17.086 1.00 69.81 432 GLY A O 1
ATOM 3506 N N . ILE A 1 433 ? -2.785 -8.329 -16.292 1.00 78.56 433 ILE A N 1
ATOM 3507 C CA . ILE A 1 433 ? -1.356 -7.999 -16.157 1.00 78.56 433 ILE A CA 1
ATOM 3508 C C . ILE A 1 433 ? -0.526 -9.204 -15.699 1.00 78.56 433 ILE A C 1
ATOM 3510 O O . ILE A 1 433 ? -0.519 -9.552 -14.519 1.00 78.56 433 ILE A O 1
ATOM 3514 N N . CYS A 1 434 ? 0.155 -9.857 -16.636 1.00 88.81 434 CYS A N 1
ATOM 3515 C CA . CYS A 1 434 ? 0.960 -11.037 -16.359 1.00 88.81 434 CYS A CA 1
ATOM 3516 C C . CYS A 1 434 ? 2.385 -10.630 -15.969 1.00 88.81 434 CYS A C 1
ATOM 3518 O O . CYS A 1 434 ? 2.921 -9.689 -16.544 1.00 88.81 434 CYS A O 1
ATOM 3520 N N . GLY A 1 435 ? 3.001 -11.344 -15.031 1.00 92.44 435 GLY A N 1
ATOM 3521 C CA . GLY A 1 435 ? 4.376 -11.124 -14.588 1.00 92.44 435 GLY A CA 1
ATOM 3522 C C . GLY A 1 435 ? 4.637 -11.698 -13.195 1.00 92.44 435 GLY A C 1
ATOM 3523 O O . GLY A 1 435 ? 3.848 -12.491 -12.670 1.00 92.44 435 GLY A O 1
ATOM 3524 N N . ASN A 1 436 ? 5.748 -11.273 -12.599 1.00 94.12 436 ASN A N 1
ATOM 3525 C CA . ASN A 1 436 ? 6.144 -11.569 -11.224 1.00 94.12 436 ASN A CA 1
ATOM 3526 C C . ASN A 1 436 ? 5.787 -10.403 -10.310 1.00 94.12 436 ASN A C 1
ATOM 3528 O O . ASN A 1 436 ? 6.173 -9.271 -10.589 1.00 94.12 436 ASN A O 1
ATOM 3532 N N . TYR A 1 437 ? 5.106 -10.660 -9.198 1.00 96.38 437 TYR A N 1
ATOM 3533 C CA . TYR A 1 437 ? 4.614 -9.597 -8.318 1.00 96.38 437 TYR A CA 1
ATOM 3534 C C . TYR A 1 437 ? 5.433 -9.500 -7.029 1.00 96.38 437 TYR A C 1
ATOM 3536 O O . TYR A 1 437 ? 6.036 -10.481 -6.597 1.00 96.38 437 TYR A O 1
ATOM 3544 N N . ASN A 1 438 ? 5.454 -8.330 -6.388 1.00 97.19 438 ASN A N 1
ATOM 3545 C CA . ASN A 1 438 ? 6.334 -8.043 -5.242 1.00 97.19 438 ASN A CA 1
ATOM 3546 C C . ASN A 1 438 ? 6.032 -8.822 -3.942 1.00 97.19 438 ASN A C 1
ATOM 3548 O O . ASN A 1 438 ? 6.917 -8.962 -3.105 1.00 97.19 438 ASN A O 1
ATOM 3552 N N . GLY A 1 439 ? 4.820 -9.358 -3.766 1.00 97.50 439 GLY A N 1
ATOM 3553 C CA . GLY A 1 439 ? 4.449 -10.127 -2.572 1.00 97.50 439 GLY A CA 1
ATOM 3554 C C . GLY A 1 439 ? 4.054 -9.301 -1.343 1.00 97.50 439 GLY A C 1
ATOM 3555 O O . GLY A 1 439 ? 3.848 -9.882 -0.276 1.00 97.50 439 GLY A O 1
ATOM 3556 N N . LEU A 1 440 ? 3.883 -7.980 -1.469 1.00 98.44 440 LEU A N 1
ATOM 3557 C CA . LEU A 1 440 ? 3.455 -7.120 -0.357 1.00 98.44 440 LEU A CA 1
ATOM 3558 C C . LEU A 1 440 ? 2.115 -7.549 0.252 1.00 98.44 440 LEU A C 1
ATOM 3560 O O . LEU A 1 440 ? 1.951 -7.483 1.466 1.00 98.44 440 LEU A O 1
ATOM 3564 N N . ASP A 1 441 ? 1.176 -8.032 -0.562 1.00 97.56 441 ASP A N 1
ATOM 3565 C CA . ASP A 1 441 ? -0.119 -8.543 -0.095 1.00 97.56 441 ASP A CA 1
ATOM 3566 C C . ASP A 1 441 ? 0.017 -9.687 0.912 1.00 97.56 441 ASP A C 1
ATOM 3568 O O . ASP A 1 441 ? -0.748 -9.756 1.876 1.00 97.56 441 ASP A O 1
ATOM 3572 N N . PHE A 1 442 ? 0.978 -10.585 0.666 1.00 98.19 442 PHE A N 1
ATOM 3573 C CA . PHE A 1 442 ? 1.264 -11.732 1.521 1.00 98.19 442 PHE A CA 1
ATOM 3574 C C . PHE A 1 442 ? 1.903 -11.271 2.821 1.00 98.19 442 PHE A C 1
ATOM 3576 O O . PHE A 1 442 ? 1.387 -11.586 3.890 1.00 98.19 442 PHE A O 1
ATOM 3583 N N . MET A 1 443 ? 2.981 -10.486 2.728 1.00 98.69 443 MET A N 1
ATOM 3584 C CA . MET A 1 443 ? 3.695 -9.989 3.906 1.00 98.69 443 MET A CA 1
ATOM 3585 C C . MET A 1 443 ? 2.776 -9.155 4.800 1.00 98.69 443 MET A C 1
ATOM 3587 O O . MET A 1 443 ? 2.747 -9.341 6.014 1.00 98.69 443 MET A O 1
ATOM 3591 N N . LEU A 1 444 ? 1.943 -8.298 4.208 1.00 98.62 444 LEU A N 1
ATOM 3592 C CA . LEU A 1 444 ? 1.004 -7.496 4.975 1.00 98.62 444 LEU A CA 1
ATOM 3593 C C . LEU A 1 444 ? -0.107 -8.346 5.610 1.00 98.62 444 LEU A C 1
ATOM 3595 O O . LEU A 1 444 ? -0.407 -8.149 6.785 1.00 98.62 444 LEU A O 1
ATOM 3599 N N . LEU A 1 445 ? -0.696 -9.315 4.892 1.00 98.38 445 LEU A N 1
ATOM 3600 C CA . LEU A 1 445 ? -1.664 -10.245 5.493 1.00 98.38 445 LEU A CA 1
ATOM 3601 C C . LEU A 1 445 ? -1.034 -11.035 6.649 1.00 98.38 445 LEU A C 1
ATOM 3603 O O . LEU A 1 445 ? -1.667 -11.185 7.693 1.00 98.38 445 LEU A O 1
ATOM 3607 N N . HIS A 1 446 ? 0.198 -11.513 6.469 1.00 98.38 446 HIS A N 1
ATOM 3608 C CA . HIS A 1 446 ? 0.947 -12.249 7.482 1.00 98.38 446 HIS A CA 1
ATOM 3609 C C . HIS A 1 446 ? 1.137 -11.405 8.744 1.00 98.38 446 HIS A C 1
ATOM 3611 O O . HIS A 1 446 ? 0.772 -11.844 9.833 1.00 98.38 446 HIS A O 1
ATOM 3617 N N . ASN A 1 447 ? 1.600 -10.161 8.602 1.00 98.62 447 ASN A N 1
ATOM 3618 C CA . ASN A 1 447 ? 1.810 -9.281 9.747 1.00 98.62 447 ASN A CA 1
ATOM 3619 C C . ASN A 1 447 ? 0.501 -8.979 10.482 1.00 98.62 447 ASN A C 1
ATOM 3621 O O . ASN A 1 447 ? 0.440 -9.065 11.707 1.00 98.62 447 ASN A O 1
ATOM 3625 N N . LEU A 1 448 ? -0.576 -8.688 9.748 1.00 98.00 448 LEU A N 1
ATOM 3626 C CA . LEU A 1 448 ? -1.898 -8.468 10.337 1.00 98.00 448 LEU A CA 1
ATOM 3627 C C . LEU A 1 448 ? -2.404 -9.709 11.090 1.00 98.00 448 LEU A C 1
ATOM 3629 O O . LEU A 1 448 ? -2.944 -9.582 12.189 1.00 98.00 448 LEU A O 1
ATOM 3633 N N . TYR A 1 449 ? -2.209 -10.904 10.527 1.00 97.38 449 TYR A N 1
ATOM 3634 C CA . TYR A 1 449 ? -2.534 -12.174 11.176 1.00 97.38 449 TYR A CA 1
ATOM 3635 C C . TYR A 1 449 ? -1.734 -12.367 12.469 1.00 97.38 449 TYR A C 1
ATOM 3637 O O . TYR A 1 449 ? -2.334 -12.624 13.512 1.00 97.38 449 TYR A O 1
ATOM 3645 N N . CYS A 1 450 ? -0.412 -12.179 12.432 1.00 96.88 450 CYS A N 1
ATOM 3646 C CA . CYS A 1 450 ? 0.456 -12.316 13.601 1.00 96.88 450 CYS A CA 1
ATOM 3647 C C . CYS A 1 450 ? 0.088 -11.326 14.710 1.00 96.88 450 CYS A C 1
ATOM 3649 O O . CYS A 1 450 ? -0.021 -11.736 15.864 1.00 96.88 450 CYS A O 1
ATOM 3651 N N . ILE A 1 451 ? -0.191 -10.060 14.371 1.00 96.12 451 ILE A N 1
ATOM 3652 C CA . ILE A 1 451 ? -0.601 -9.039 15.349 1.00 96.12 451 ILE A CA 1
ATOM 3653 C C . ILE A 1 451 ? -1.912 -9.440 16.037 1.00 96.12 451 ILE A C 1
ATOM 3655 O O . ILE A 1 451 ? -2.006 -9.366 17.259 1.00 96.12 451 ILE A O 1
ATOM 3659 N N . VAL A 1 452 ? -2.926 -9.873 15.277 1.00 95.69 452 VAL A N 1
ATOM 3660 C CA . VAL A 1 452 ? -4.236 -10.240 15.848 1.00 95.69 452 VAL A CA 1
ATOM 3661 C C . VAL A 1 452 ? -4.168 -11.554 16.628 1.00 95.69 452 VAL A C 1
ATOM 3663 O O . VAL A 1 452 ? -4.828 -11.684 17.656 1.00 95.69 452 VAL A O 1
ATOM 3666 N N . LYS A 1 453 ? -3.374 -12.526 16.164 1.00 94.62 453 LYS A N 1
ATOM 3667 C CA . LYS A 1 453 ? -3.187 -13.819 16.839 1.00 94.62 453 LYS A CA 1
ATOM 3668 C C . LYS A 1 453 ? -2.260 -13.725 18.060 1.00 94.62 453 LYS A C 1
ATOM 3670 O O . LYS A 1 453 ? -2.308 -14.601 18.916 1.00 94.62 453 LYS A O 1
ATOM 3675 N N . GLY A 1 454 ? -1.422 -12.691 18.147 1.00 93.69 454 GLY A N 1
ATOM 3676 C CA . GLY A 1 454 ? -0.384 -12.569 19.175 1.00 93.69 454 GLY A CA 1
ATOM 3677 C C . GLY A 1 454 ? 0.837 -13.459 18.914 1.00 93.69 454 GLY A C 1
ATOM 3678 O O . GLY A 1 454 ? 1.512 -13.870 19.855 1.00 93.69 454 GLY A O 1
ATOM 3679 N N . VAL A 1 455 ? 1.116 -13.785 17.648 1.00 93.00 455 VAL A N 1
ATOM 3680 C CA . VAL A 1 455 ? 2.313 -14.544 17.254 1.00 93.00 455 VAL A CA 1
ATOM 3681 C C . VAL A 1 455 ? 3.487 -13.583 17.129 1.00 93.00 455 VAL A C 1
ATOM 3683 O O . VAL A 1 455 ? 3.417 -12.606 16.385 1.00 93.00 455 VAL A O 1
ATOM 3686 N N . LYS A 1 456 ? 4.578 -13.880 17.835 1.00 90.31 456 LYS A N 1
ATOM 3687 C CA . LYS A 1 456 ? 5.844 -13.158 17.691 1.00 90.31 456 LYS A CA 1
ATOM 3688 C C . LYS A 1 456 ? 6.579 -13.638 16.442 1.00 90.31 456 LYS A C 1
ATOM 3690 O O . LYS A 1 456 ? 6.582 -14.834 16.157 1.00 90.31 456 LYS A O 1
ATOM 3695 N N . ILE A 1 457 ? 7.223 -12.712 15.742 1.00 90.81 457 ILE A N 1
ATOM 3696 C CA . ILE A 1 457 ? 8.190 -13.024 14.687 1.00 90.81 457 ILE A CA 1
ATOM 3697 C C . ILE A 1 457 ? 9.552 -12.476 15.102 1.00 90.81 457 ILE A C 1
ATOM 3699 O O . ILE A 1 457 ? 9.631 -11.430 15.743 1.00 90.81 457 ILE A O 1
ATOM 3703 N N . THR A 1 458 ? 10.601 -13.206 14.754 1.00 87.00 458 THR A N 1
ATOM 3704 C CA . THR A 1 458 ? 12.005 -12.815 14.908 1.00 87.00 458 THR A CA 1
ATOM 3705 C C . THR A 1 458 ? 12.713 -13.125 13.596 1.00 87.00 458 THR A C 1
ATOM 3707 O O . THR A 1 458 ? 12.264 -14.025 12.869 1.00 87.00 458 THR A O 1
ATOM 3710 N N . ASN A 1 459 ? 13.756 -12.364 13.277 1.00 79.81 459 ASN A N 1
ATOM 3711 C CA . ASN A 1 459 ? 14.582 -12.595 12.090 1.00 79.81 459 ASN A CA 1
ATOM 3712 C C . ASN A 1 459 ? 15.607 -13.709 12.330 1.00 79.81 459 ASN A C 1
ATOM 3714 O O . ASN A 1 459 ? 16.207 -13.723 13.431 1.00 79.81 459 ASN A O 1
#

Secondary structure (DSSP, 8-state):
-HHHHHHHHHHHHHHHHSS-------HHHHHHHHHHHHHHGGGT---SSSTTTTPPPSEES-TTS-SSEEE--SHHHHHHHHHHHHHHHHHHHHHHT-TTHHHHHHHHHHHHHHHIIIIIS-HHHHSTTPPP--SS--BS----TTTTTSHHHHHHHTTT--TT-S-BGGGTB-GGGPPTT------EEES--SSPPBPPHHHHHHHHHHHHHHHHHS-TT-HHHHHHHHHHHHHHHHHHHHHHHTT--SS-----B-TTSPBPPGGGT--GGGGHHHHHHHHHHH-THHHHHHHHH--HHHHHHHHHTTTSPPSSHHHHHHHHHHHHHHT--EEEEEETTEEEEEE-HHHHHHHHHGGGT-HHHHHHHHHHHHT-----HHHHHHHHHHHHTS-TT--EE--TTTS-TTSS--STTGGGS-HHHHTT-S----EEE--HHHHHHHHHHHHHHT-----

Solvent-accessible surface area (backbone atoms only — not comparable to full-atom values): 23873 Å² total; per-residue (Å²): 113,73,70,60,54,55,52,50,52,50,51,52,53,51,53,60,69,67,60,62,88,65,80,66,74,44,74,69,55,52,51,52,38,41,53,50,40,58,61,54,30,47,61,31,30,51,81,34,72,55,86,43,29,40,48,41,28,43,36,22,33,31,65,92,76,49,57,28,20,38,27,40,72,73,20,31,32,50,43,7,43,48,43,22,30,35,22,41,47,25,35,38,17,49,77,57,70,39,76,64,21,60,56,37,47,51,51,41,48,28,32,55,53,25,41,52,57,53,22,25,30,38,41,46,73,75,35,87,92,44,75,60,44,89,51,37,52,36,36,37,54,54,56,54,62,64,56,40,73,41,62,71,52,32,45,54,47,26,60,101,52,49,91,65,27,28,65,41,77,91,69,77,46,57,23,82,78,49,65,81,22,49,62,51,23,53,65,40,53,42,94,57,63,97,59,63,46,71,52,28,48,63,28,51,48,28,29,44,52,9,29,46,35,22,44,58,43,39,56,89,88,37,66,63,20,54,50,27,43,52,49,46,48,24,31,53,43,32,32,48,46,52,40,60,79,69,75,56,91,72,98,76,50,31,28,37,58,44,91,93,64,50,72,42,50,62,95,63,36,11,63,36,43,76,43,44,44,33,51,38,30,32,38,30,64,74,39,64,67,33,54,59,51,52,68,74,64,70,55,64,67,39,42,49,53,48,40,52,48,33,78,50,85,59,98,43,52,60,59,43,38,50,56,44,50,27,28,37,61,22,64,56,31,50,46,78,47,80,52,94,97,41,81,45,76,43,84,32,32,70,58,28,44,39,65,60,24,49,88,45,70,32,28,50,54,53,49,35,50,29,28,65,62,65,70,54,86,63,95,49,62,78,43,52,56,52,43,51,50,55,58,56,42,45,55,75,57,30,27,29,17,69,39,78,89,65,33,65,70,82,36,48,38,20,37,61,67,39,76,46,42,48,46,51,33,12,32,19,70,46,90,57,89,32,25,19,26,47,40,52,58,56,47,34,45,50,38,39,48,27,65,76,71,67,54,75,52,79,136

Sequence (459 aa):
MRTLRLFTILIVSISFSISTTLYAQNDSLNIKKYWHYRQRLNYFVMPGIQRGQSQIAGIRNRFDCGANDINFGQHGIYFGYYIGMLATEFKLLNDAGDNTAKQTQYELNLALKQYVTYLDKTESLLFKNMKDSLDGFFVRESVPCDFLNDESRKNYFNKELQANDNWDYKKNNCFGNLPKGHPGYVVKVSECDSIPKAFSQDEAIGLLYGLALVYKCMPDSSYEKAISKKIALNVINYIRTSSKKYGRTFSMKWSVFRPNGDKLKANEGGLAWFYAHGFMKAGSYFDSGFDNLWKKITRYPQELFFQFGQFLPSPNADNTTMITTLAVIGDSWRAVVPVIGLVFKMNTSYFGIKAKTNKQDWDTFYALSWNVIHGKNKKMEFRLEKALHQLNTAPYEGPYNYGINNNPKGTGWSASYKWHHKKSSQSGESSGICGNYNGLDFMLLHNLYCIVKGVKITN